Protein AF-A0A8J2BIF3-F1 (afdb_monomer_lite)

pLDDT: mean 79.22, std 24.03, range [26.02, 98.75]

Foldseek 3Di:
DDDPPPPPPVVAAAFEEEAALADLCLQVQVVLLVQLVLQVLVLVCVLCVRHHYDYHYDCQNNADFDDDDDPPPPQPPPCVVVVPADDQPDPDDDPPGDRRHDDLLVSLVCVCCQFVNPDAHPHQAYAYQAHHDCSLSNVVNHPADDPDPVCPVVLVVLVVVPDPGGHAYEEADLCLSVVLSCQVSLHKHKHHRHRNPQSSAAADDSHTDPLQSVQVSCLSVQAKDWQADDQKWALEGDRSSDPVRRRPDGPIDTFDGKDKDKDADPPPPPPPDPDDDDDDDDDDDDDDDDDDDDDPDDDDPPLPQKQKFFEDEGELVSLVVSLVVVDDGDADDLPGAYEYEYAYAPVLDALLSNLVSLVSCLVVVNCLRYQEYEYAQYRADDPRDGHPPHSVVSSVSNVVSVVVSNNCSVHVVCVPPDPPDRCHDNIGMYIYHGADHHIPPHRMAIGSFMKMQRPVVRIIMHRSRDPCVVVVVVVD

Secondary structure (DSSP, 8-state):
---SSSSSSTTSEEEEEEE-SS--GGGG-HHHHHHHHHHHHHHHHHH-TTSEEEEEE-GGGT-EEPPS---TTS----THHHHHSPPP----------EEPPPHHHHHHHHHHHHS-SSS-S-SEEEES---S-GGGGGGGS-PPP--TT-HHHHHHHHHSTTTSSPEEEE-GGGHHHHHHHHHTT--EEE---IIIIIS-SSS-SS--HHHHHHHHHHHTT-EEE----SEEBSS---TT-GGGTTSPP--EEPPPPEEEEEE----------------------------PPP--S----TTTEEEEEEEEEEHHHHHHHHHTT---PPPPTT--EEEEEE--TT---HHHHHHHHHHHHHTTGGGGEEEEEEEPPP-EETTEEPSS-HHHHHHHHHHHHHHHHHHHHHHHHH-TTS------SEEEEEEEES-SSSBS-PPEEETSEEEEETTTTEEEEESS-SSHHHHHHT-

Structure (mmCIF, N/CA/C/O backbone):
data_AF-A0A8J2BIF3-F1
#
_entry.id   AF-A0A8J2BIF3-F1
#
loop_
_atom_site.group_PDB
_atom_site.id
_atom_site.type_symbol
_atom_site.label_atom_id
_atom_site.label_alt_id
_atom_site.label_comp_id
_atom_site.label_asym_id
_atom_site.label_entity_id
_atom_site.label_seq_id
_atom_site.pdbx_PDB_ins_code
_atom_site.Cartn_x
_atom_site.Cartn_y
_atom_site.Cartn_z
_atom_site.occupancy
_atom_site.B_iso_or_equiv
_atom_site.auth_seq_id
_atom_site.auth_comp_id
_atom_site.auth_asym_id
_atom_site.auth_atom_id
_atom_site.pdbx_PDB_model_num
ATOM 1 N N . MET A 1 1 ? -43.345 6.975 23.088 1.00 37.72 1 MET A N 1
ATOM 2 C CA . MET A 1 1 ? -42.583 7.916 22.242 1.00 37.72 1 MET A CA 1
ATOM 3 C C . MET A 1 1 ? -41.238 8.109 22.917 1.00 37.72 1 MET A C 1
ATOM 5 O O . MET A 1 1 ? -41.056 9.075 23.638 1.00 37.72 1 MET A O 1
ATOM 9 N N . GLU A 1 2 ? -40.348 7.129 22.784 1.00 34.84 2 GLU A N 1
ATOM 10 C CA . GLU A 1 2 ? -38.978 7.229 23.290 1.00 34.84 2 GLU A CA 1
ATOM 11 C C . GLU A 1 2 ? -38.044 7.436 22.098 1.00 34.84 2 GLU A C 1
ATOM 13 O O . GLU A 1 2 ? -38.027 6.638 21.166 1.00 34.84 2 GLU A O 1
ATOM 18 N N . ASN A 1 3 ? -37.360 8.581 22.134 1.00 37.62 3 ASN A N 1
ATOM 19 C CA . ASN A 1 3 ? -36.077 8.920 21.523 1.00 37.62 3 ASN A CA 1
ATOM 20 C C . ASN A 1 3 ? -35.707 8.244 20.194 1.00 37.62 3 ASN A C 1
ATOM 22 O O . ASN A 1 3 ? -34.895 7.326 20.145 1.00 37.62 3 ASN A O 1
ATOM 26 N N . HIS A 1 4 ? -36.186 8.839 19.100 1.00 38.31 4 HIS A N 1
ATOM 27 C CA . HIS A 1 4 ? -35.582 8.695 17.771 1.00 38.31 4 HIS A CA 1
ATOM 28 C C . HIS A 1 4 ? -34.456 9.720 17.495 1.00 38.31 4 HIS A C 1
ATOM 30 O O . HIS A 1 4 ? -33.903 9.729 16.398 1.00 38.31 4 HIS A O 1
ATOM 36 N N . ASP A 1 5 ? -34.102 10.573 18.466 1.00 41.41 5 ASP A N 1
ATOM 37 C CA . ASP A 1 5 ? -33.265 11.765 18.234 1.00 41.41 5 ASP A CA 1
ATOM 38 C C . ASP A 1 5 ? -31.757 11.575 18.497 1.00 41.41 5 ASP A C 1
ATOM 40 O O . ASP A 1 5 ? -30.955 12.437 18.159 1.00 41.41 5 ASP A O 1
ATOM 44 N N . THR A 1 6 ? -31.320 10.436 19.045 1.00 39.31 6 THR A N 1
ATOM 45 C CA . THR A 1 6 ? -29.895 10.186 19.361 1.00 39.31 6 THR A CA 1
ATOM 46 C C . THR A 1 6 ? -29.112 9.465 18.256 1.00 39.31 6 THR A C 1
ATOM 48 O O . THR A 1 6 ? -27.897 9.315 18.362 1.00 39.31 6 THR A O 1
ATOM 51 N N . MET A 1 7 ? -29.769 9.044 17.170 1.00 33.97 7 MET A N 1
ATOM 52 C CA . MET A 1 7 ? -29.121 8.348 16.043 1.00 33.97 7 MET A CA 1
ATOM 53 C C . MET A 1 7 ? -28.601 9.292 14.943 1.00 33.97 7 MET A C 1
ATOM 55 O O . MET A 1 7 ? -27.828 8.858 14.094 1.00 33.97 7 MET A O 1
ATOM 59 N N . LYS A 1 8 ? -28.985 10.578 14.942 1.00 37.97 8 LYS A N 1
ATOM 60 C CA . LYS A 1 8 ? -28.558 11.551 13.914 1.00 37.97 8 LYS A CA 1
ATOM 61 C C . LYS A 1 8 ? -27.180 12.179 14.151 1.00 37.97 8 LYS A C 1
ATOM 63 O O . LYS A 1 8 ? -26.645 12.798 13.241 1.00 37.97 8 LYS A O 1
ATOM 68 N N . ASP A 1 9 ? -26.601 12.019 15.339 1.00 48.75 9 ASP A N 1
ATOM 69 C CA . ASP A 1 9 ? -25.412 12.785 15.742 1.00 48.75 9 ASP A CA 1
ATOM 70 C C . ASP A 1 9 ? -24.082 12.088 15.373 1.00 48.75 9 ASP A C 1
ATOM 72 O O . ASP A 1 9 ? -23.064 12.727 15.117 1.00 48.75 9 ASP A O 1
ATOM 76 N N . LYS A 1 10 ? -24.075 10.750 15.245 1.00 47.69 10 LYS A N 1
ATOM 77 C CA . LYS A 1 10 ? -22.845 9.986 14.940 1.00 47.69 10 LYS A CA 1
ATOM 78 C C . LYS A 1 10 ? -22.390 10.082 13.480 1.00 47.69 10 LYS A C 1
ATOM 80 O O . LYS A 1 10 ? -21.208 9.890 13.215 1.00 47.69 10 LYS A O 1
ATOM 85 N N . SER A 1 11 ? -23.274 10.425 12.538 1.00 60.19 11 SER A N 1
ATOM 86 C CA . SER A 1 11 ? -22.886 10.649 11.135 1.00 60.19 11 SER A CA 1
ATOM 87 C C . SER A 1 11 ? -22.178 11.993 10.913 1.00 60.19 11 SER A C 1
ATOM 89 O O . SER A 1 11 ? -21.531 12.171 9.883 1.00 60.19 11 SER A O 1
ATOM 91 N N . ALA A 1 12 ? -22.261 12.930 11.866 1.00 83.75 12 ALA A N 1
ATOM 92 C CA . ALA A 1 12 ? -21.764 14.294 11.699 1.00 83.75 12 ALA A CA 1
ATOM 93 C C . ALA A 1 12 ? -20.242 14.437 11.864 1.00 83.75 12 ALA A C 1
ATOM 95 O O . ALA A 1 12 ? -19.674 15.390 11.340 1.00 83.75 12 ALA A O 1
ATOM 96 N N . ILE A 1 13 ? -19.564 13.518 12.563 1.00 93.31 13 ILE A N 1
ATOM 97 C CA . ILE A 1 13 ? -18.116 13.603 12.823 1.00 93.31 13 ILE A CA 1
ATOM 98 C C . ILE A 1 13 ? -17.400 12.453 12.126 1.00 93.31 13 ILE A C 1
ATOM 100 O O . ILE A 1 13 ? -17.722 11.298 12.387 1.00 93.31 13 ILE A O 1
ATOM 104 N N . CYS A 1 14 ? -16.416 12.762 11.282 1.00 95.19 14 CYS A N 1
ATOM 105 C CA . CYS A 1 14 ? -15.467 11.808 10.716 1.00 95.19 14 CYS A CA 1
ATOM 106 C C . CYS A 1 14 ? -14.257 11.664 11.640 1.00 95.19 14 CYS A C 1
ATOM 108 O O . CYS A 1 14 ? -13.430 12.575 11.725 1.00 95.19 14 CYS A O 1
ATOM 110 N N . ARG A 1 15 ? -14.145 10.524 12.329 1.00 96.31 15 ARG A N 1
ATOM 111 C CA . ARG A 1 15 ? -13.061 10.267 13.292 1.00 96.31 15 ARG A CA 1
ATOM 112 C C . ARG A 1 15 ? -11.912 9.520 12.638 1.00 96.31 15 ARG A C 1
ATOM 114 O O . ARG A 1 15 ? -12.111 8.455 12.062 1.00 96.31 15 ARG A O 1
ATOM 121 N N . VAL A 1 16 ? -10.701 10.030 12.788 1.00 98.12 16 VAL A N 1
ATOM 122 C CA . VAL A 1 16 ? -9.494 9.468 12.179 1.00 98.12 16 VAL A CA 1
ATOM 123 C C . VAL A 1 16 ? -8.434 9.275 13.248 1.00 98.12 16 VAL A C 1
ATOM 125 O O . VAL A 1 16 ? -8.180 10.194 14.017 1.00 98.12 16 VAL A O 1
ATOM 128 N N . ALA A 1 17 ? -7.797 8.108 13.282 1.00 98.19 17 ALA A N 1
ATOM 129 C CA . ALA A 1 17 ? -6.606 7.881 14.096 1.00 98.19 17 ALA A CA 1
ATOM 130 C C . ALA A 1 17 ? -5.346 7.887 13.226 1.00 98.19 17 ALA A C 1
ATOM 132 O O . ALA A 1 17 ? -5.319 7.290 12.148 1.00 98.19 17 ALA A O 1
ATOM 133 N N . VAL A 1 18 ? -4.287 8.519 13.724 1.00 98.50 18 VAL A N 1
ATOM 134 C CA . VAL A 1 18 ? -2.934 8.451 13.166 1.00 98.50 18 VAL A CA 1
ATOM 135 C C . VAL A 1 18 ? -2.032 7.752 14.177 1.00 98.50 18 VAL A C 1
ATOM 137 O O . VAL A 1 18 ? -1.993 8.156 15.338 1.00 98.50 18 VAL A O 1
ATOM 140 N N . MET A 1 19 ? -1.323 6.699 13.759 1.00 96.88 19 MET A N 1
ATOM 141 C CA . MET A 1 19 ? -0.508 5.876 14.666 1.00 96.88 19 MET A CA 1
ATOM 142 C C . MET A 1 19 ? 0.772 5.330 14.023 1.00 96.88 19 MET A C 1
ATOM 144 O O . MET A 1 19 ? 0.860 5.185 12.807 1.00 96.88 19 MET A O 1
ATOM 148 N N . ALA A 1 20 ? 1.764 4.985 14.840 1.00 96.38 20 ALA A N 1
ATOM 149 C CA . ALA A 1 20 ? 3.069 4.470 14.428 1.00 96.38 20 ALA A CA 1
ATOM 150 C C . ALA A 1 20 ? 3.299 3.038 14.958 1.00 96.38 20 ALA A C 1
ATOM 152 O O . ALA A 1 20 ? 4.000 2.840 15.953 1.00 96.38 20 ALA A O 1
ATOM 153 N N . PRO A 1 21 ? 2.719 2.007 14.315 1.00 95.81 21 PRO A N 1
ATOM 154 C CA . PRO A 1 21 ? 2.898 0.622 14.749 1.00 95.81 21 PRO A CA 1
ATOM 155 C C . PRO A 1 21 ? 4.281 0.055 14.384 1.00 95.81 21 PRO A C 1
ATOM 157 O O . PRO A 1 21 ? 4.679 -0.968 14.935 1.00 95.81 21 PRO A O 1
ATOM 160 N N . ALA A 1 22 ? 5.015 0.710 13.480 1.00 95.12 22 ALA A N 1
ATOM 161 C CA . ALA A 1 22 ? 6.359 0.343 13.042 1.00 95.12 22 ALA A CA 1
ATOM 162 C C . ALA A 1 22 ? 7.396 1.358 13.569 1.00 95.12 22 ALA A C 1
ATOM 164 O O . ALA A 1 22 ? 7.621 1.430 14.775 1.00 95.12 22 ALA A O 1
ATOM 165 N N . SER A 1 23 ? 8.019 2.161 12.696 1.00 92.31 23 SER A N 1
ATOM 166 C CA . SER A 1 23 ? 9.020 3.156 13.098 1.00 92.31 23 SER A CA 1
ATOM 167 C C . SER A 1 23 ? 8.411 4.384 13.783 1.00 92.31 23 SER A C 1
ATOM 169 O O . SER A 1 23 ? 7.390 4.922 13.358 1.00 92.31 23 SER A O 1
ATOM 171 N N . HIS A 1 24 ? 9.119 4.905 14.787 1.00 88.44 24 HIS A N 1
ATOM 172 C CA . HIS A 1 24 ? 8.780 6.139 15.506 1.00 88.44 24 HIS A CA 1
ATOM 173 C C . HIS A 1 24 ? 9.429 7.403 14.917 1.00 88.44 24 HIS A C 1
ATOM 175 O O . HIS A 1 24 ? 9.441 8.451 15.561 1.00 88.44 24 HIS A O 1
ATOM 181 N N . ILE A 1 25 ? 9.991 7.335 13.704 1.00 89.69 25 ILE A N 1
ATOM 182 C CA . ILE A 1 25 ? 10.729 8.457 13.096 1.00 89.69 25 ILE A CA 1
ATOM 183 C C . ILE A 1 25 ? 9.889 9.741 12.965 1.00 89.69 25 ILE A C 1
ATOM 185 O O . ILE A 1 25 ? 10.466 10.822 12.974 1.00 89.69 25 ILE A O 1
ATOM 189 N N . ALA A 1 26 ? 8.551 9.655 12.948 1.00 90.88 26 ALA A N 1
ATOM 190 C CA . ALA A 1 26 ? 7.658 10.821 12.978 1.00 90.88 26 ALA A CA 1
ATOM 191 C C . ALA A 1 26 ? 7.984 11.796 14.126 1.00 90.88 26 ALA A C 1
ATOM 193 O O . ALA A 1 26 ? 7.998 13.008 13.918 1.00 90.88 26 ALA A O 1
ATOM 194 N N . ALA A 1 27 ? 8.355 11.273 15.300 1.00 88.88 27 ALA A N 1
ATOM 195 C CA . ALA A 1 27 ? 8.740 12.073 16.460 1.00 88.88 27 ALA A CA 1
ATOM 196 C C . ALA A 1 27 ? 10.052 12.857 16.252 1.00 88.88 27 ALA A C 1
ATOM 198 O O . ALA A 1 27 ? 10.293 13.862 16.920 1.00 88.88 27 ALA A O 1
ATOM 199 N N . LEU A 1 28 ? 10.906 12.401 15.328 1.00 88.62 28 LEU A N 1
ATOM 200 C CA . LEU A 1 28 ? 12.186 13.029 14.990 1.00 88.62 28 LEU A CA 1
ATOM 201 C C . LEU A 1 28 ? 12.065 14.047 13.848 1.00 88.62 28 LEU A C 1
ATOM 203 O O . LEU A 1 28 ? 12.951 14.884 13.684 1.00 88.62 28 LEU A O 1
ATOM 207 N N . VAL A 1 29 ? 10.977 14.000 13.072 1.00 92.00 29 VAL A N 1
ATOM 208 C CA . VAL A 1 29 ? 10.705 14.917 11.953 1.00 92.00 29 VAL A CA 1
ATOM 209 C C . VAL A 1 29 ? 9.323 15.577 12.093 1.00 92.00 29 VAL A C 1
ATOM 211 O O . VAL A 1 29 ? 8.495 15.480 11.184 1.00 92.00 29 VAL A O 1
ATOM 214 N N . PRO A 1 30 ? 9.051 16.293 13.207 1.00 93.06 30 PRO A N 1
ATOM 215 C CA . PRO A 1 30 ? 7.720 16.832 13.504 1.00 93.06 30 PRO A CA 1
ATOM 216 C C . PRO A 1 30 ? 7.190 17.751 12.399 1.00 93.06 30 PRO A C 1
ATOM 218 O O . PRO A 1 30 ? 6.018 17.689 12.066 1.00 93.06 30 PRO A O 1
ATOM 221 N N . HIS A 1 31 ? 8.059 18.518 11.739 1.00 94.06 31 HIS A N 1
ATOM 222 C CA . HIS A 1 31 ? 7.670 19.394 10.632 1.00 94.06 31 HIS A CA 1
ATOM 223 C C . HIS A 1 31 ? 7.156 18.636 9.388 1.00 94.06 31 HIS A C 1
ATOM 225 O O . HIS A 1 31 ? 6.285 19.145 8.687 1.00 94.06 31 HIS A O 1
ATOM 231 N N . VAL A 1 32 ? 7.656 17.424 9.107 1.00 96.25 32 VAL A N 1
ATOM 232 C CA . VAL A 1 32 ? 7.132 16.559 8.028 1.00 96.25 32 VAL A CA 1
ATOM 233 C C . VAL A 1 32 ? 5.819 15.915 8.464 1.00 96.25 32 VAL A C 1
ATOM 235 O O . VAL A 1 32 ? 4.863 15.863 7.691 1.00 96.25 32 VAL A O 1
ATOM 238 N N . PHE A 1 33 ? 5.754 15.464 9.718 1.00 96.75 33 PHE A N 1
ATOM 239 C CA . PHE A 1 33 ? 4.553 14.873 10.303 1.00 96.75 33 PHE A CA 1
ATOM 240 C C . PHE A 1 33 ? 3.375 15.859 10.335 1.00 96.75 33 PHE A C 1
ATOM 242 O O . PHE A 1 33 ? 2.314 15.552 9.797 1.00 96.75 33 PHE A O 1
ATOM 249 N N . GLU A 1 34 ? 3.573 17.060 10.882 1.00 96.56 34 GLU A N 1
ATOM 250 C CA . GLU A 1 34 ? 2.566 18.127 10.968 1.00 96.56 34 GLU A CA 1
ATOM 251 C C . GLU A 1 34 ? 2.060 18.529 9.579 1.00 96.56 34 GLU A C 1
ATOM 253 O O . GLU A 1 34 ? 0.852 18.654 9.364 1.00 96.56 34 GLU A O 1
ATOM 258 N N . LYS A 1 35 ? 2.974 18.657 8.608 1.00 96.75 35 LYS A N 1
ATOM 259 C CA . LYS A 1 35 ? 2.630 18.901 7.203 1.00 96.75 35 LYS A CA 1
ATOM 260 C C . LYS A 1 35 ? 1.748 17.787 6.637 1.00 96.75 35 LYS A C 1
ATOM 262 O O . LYS A 1 35 ? 0.742 18.073 5.986 1.00 96.75 35 LYS A O 1
ATOM 267 N N . GLY A 1 36 ? 2.100 16.528 6.899 1.00 97.94 36 GLY A N 1
ATOM 268 C CA . GLY A 1 36 ? 1.320 15.374 6.464 1.00 97.94 36 GLY A CA 1
ATOM 269 C C . GLY A 1 36 ? -0.076 15.333 7.087 1.00 97.94 36 GLY A C 1
ATOM 270 O O . GLY A 1 36 ? -1.066 15.169 6.376 1.00 97.94 36 GLY A O 1
ATOM 271 N N . VAL A 1 37 ? -0.192 15.561 8.396 1.00 98.50 37 VAL A N 1
ATOM 272 C CA . VAL A 1 37 ? -1.495 15.609 9.076 1.00 98.50 37 VAL A CA 1
ATOM 273 C C . VAL A 1 37 ? -2.358 16.764 8.555 1.00 98.50 37 VAL A C 1
ATOM 275 O O . VAL A 1 37 ? -3.557 16.577 8.350 1.00 98.50 37 VAL A O 1
ATOM 278 N N . ALA A 1 38 ? -1.776 17.938 8.288 1.00 98.19 38 ALA A N 1
ATOM 279 C CA . ALA A 1 38 ? -2.504 19.072 7.714 1.00 98.19 38 ALA A CA 1
ATOM 280 C C . ALA A 1 38 ? -3.078 18.746 6.323 1.00 98.19 38 ALA A C 1
ATOM 282 O O . ALA A 1 38 ? -4.253 18.999 6.062 1.00 98.19 38 ALA A O 1
ATOM 283 N N . ARG A 1 39 ? -2.280 18.111 5.458 1.00 98.38 39 ARG A N 1
ATOM 284 C CA . ARG A 1 39 ? -2.720 17.639 4.133 1.00 98.38 39 ARG A CA 1
ATOM 285 C C . ARG A 1 39 ? -3.786 16.548 4.208 1.00 98.38 39 ARG A C 1
ATOM 287 O O . ARG A 1 39 ? -4.716 16.560 3.406 1.00 98.38 39 ARG A O 1
ATOM 294 N N . LEU A 1 40 ? -3.680 15.628 5.169 1.00 98.62 40 LEU A N 1
ATOM 295 C CA . LEU A 1 40 ? -4.714 14.622 5.424 1.00 98.62 40 LEU A CA 1
ATOM 296 C C . LEU A 1 40 ? -6.036 15.279 5.843 1.00 98.62 40 LEU A C 1
ATOM 298 O O . LEU A 1 40 ? -7.081 14.924 5.305 1.00 98.62 40 LEU A O 1
ATOM 302 N N . LYS A 1 41 ? -5.997 16.248 6.768 1.00 98.38 41 LYS A N 1
ATOM 303 C CA . LYS A 1 41 ? -7.189 17.000 7.196 1.00 98.38 41 LYS A CA 1
ATOM 304 C C . LYS A 1 41 ? -7.859 17.689 6.011 1.00 98.38 41 LYS A C 1
ATOM 306 O O . LYS A 1 41 ? -9.043 17.463 5.790 1.00 98.38 41 LYS A O 1
ATOM 311 N N . LEU A 1 42 ? -7.084 18.413 5.203 1.00 98.31 42 LEU A N 1
ATOM 312 C CA . LEU A 1 42 ? -7.593 19.097 4.013 1.00 98.31 42 LEU A CA 1
ATOM 313 C C . LEU A 1 42 ? -8.250 18.124 3.022 1.00 98.31 42 LEU A C 1
ATOM 315 O O . LEU A 1 42 ? -9.353 18.372 2.546 1.00 98.31 42 LEU A O 1
ATOM 319 N N . LEU A 1 43 ? -7.610 16.982 2.746 1.00 98.44 43 LEU A N 1
ATOM 320 C CA . LEU A 1 43 ? -8.181 15.940 1.889 1.00 98.44 43 LEU A CA 1
ATOM 321 C C . LEU A 1 43 ? -9.525 15.421 2.425 1.00 98.44 43 LEU A C 1
ATOM 323 O O . LEU A 1 43 ? -10.455 15.196 1.649 1.00 98.44 43 LEU A O 1
ATOM 327 N N . LEU A 1 44 ? -9.621 15.184 3.734 1.00 98.38 44 LEU A N 1
ATOM 328 C CA . LEU A 1 44 ? -10.835 14.673 4.371 1.00 98.38 44 LEU A CA 1
ATOM 329 C C . LEU A 1 44 ? -11.966 15.703 4.338 1.00 98.38 44 LEU A C 1
ATOM 331 O O . LEU A 1 44 ? -13.094 15.327 4.034 1.00 98.38 44 LEU A O 1
ATOM 335 N N . GLU A 1 45 ? -11.664 16.978 4.589 1.00 97.75 45 GLU A N 1
ATOM 336 C CA . GLU A 1 45 ? -12.621 18.092 4.504 1.00 97.75 45 GLU A CA 1
ATOM 337 C C . GLU A 1 45 ? -13.173 18.253 3.080 1.00 97.75 45 GLU A C 1
ATOM 339 O O . GLU A 1 45 ? -14.372 18.438 2.893 1.00 97.75 45 GLU A O 1
ATOM 344 N N . GLU A 1 46 ? -12.325 18.111 2.059 1.00 97.75 46 GLU A N 1
ATOM 345 C CA . GLU A 1 46 ? -12.760 18.113 0.657 1.00 97.75 46 GLU A CA 1
ATOM 346 C C . GLU A 1 46 ? -13.584 16.871 0.287 1.00 97.75 46 GLU A C 1
ATOM 348 O O . GLU A 1 46 ? -14.472 16.930 -0.567 1.00 97.75 46 GLU A O 1
ATOM 353 N N . THR A 1 47 ? -13.264 15.724 0.889 1.00 97.50 47 THR A N 1
ATOM 354 C CA . THR A 1 47 ? -13.919 14.445 0.587 1.00 97.50 47 THR A CA 1
ATOM 355 C C . THR A 1 47 ? -15.295 14.344 1.246 1.00 97.50 47 THR A C 1
ATOM 357 O O . THR A 1 47 ? -16.205 13.788 0.627 1.00 97.50 47 THR A O 1
ATOM 360 N N . PHE A 1 48 ? -15.437 14.889 2.459 1.00 96.88 48 PHE A N 1
ATOM 361 C CA . PHE A 1 48 ? -16.633 14.838 3.306 1.00 96.88 48 PHE A CA 1
ATOM 362 C C . PHE A 1 48 ? -17.004 16.241 3.828 1.00 96.88 48 PHE A C 1
ATOM 364 O O . PHE A 1 48 ? -16.943 16.480 5.038 1.00 96.88 48 PHE A O 1
ATOM 371 N N . PRO A 1 49 ? -17.378 17.189 2.949 1.00 95.81 49 PRO A N 1
ATOM 372 C CA . PRO A 1 49 ? -17.655 18.579 3.335 1.00 95.81 49 PRO A CA 1
ATOM 373 C C . PRO A 1 49 ? -18.820 18.726 4.326 1.00 95.81 49 PRO A C 1
ATOM 375 O O . PRO A 1 49 ? -18.947 19.744 5.003 1.00 95.81 49 PRO A O 1
ATOM 378 N N . GLU A 1 50 ? -19.686 17.719 4.414 1.00 95.12 50 GLU A N 1
ATOM 379 C CA . GLU A 1 50 ? -20.815 17.646 5.337 1.00 95.12 50 GLU A CA 1
ATOM 380 C C . GLU A 1 50 ? -20.455 17.118 6.735 1.00 95.12 50 GLU A C 1
ATOM 382 O O . GLU A 1 50 ? -21.309 17.134 7.626 1.00 95.12 50 GLU A O 1
ATOM 387 N N . ARG A 1 51 ? -19.219 16.644 6.948 1.00 94.94 51 ARG A N 1
ATOM 388 C CA . ARG A 1 51 ? -18.764 16.065 8.220 1.00 94.94 51 ARG A CA 1
ATOM 389 C C . ARG A 1 51 ? -17.701 16.939 8.877 1.00 94.94 51 ARG A C 1
ATOM 391 O O . ARG A 1 51 ? -16.796 17.460 8.240 1.00 94.94 51 ARG A O 1
ATOM 398 N N . THR A 1 52 ? -17.759 17.030 10.199 1.00 96.50 52 THR A N 1
ATOM 399 C CA . THR A 1 52 ? -16.681 17.594 11.015 1.00 96.50 52 THR A CA 1
ATOM 400 C C . THR A 1 52 ? -15.528 16.597 11.082 1.00 96.50 52 THR A C 1
ATOM 402 O O . THR A 1 52 ? -15.725 15.458 11.503 1.00 96.50 52 THR A O 1
ATOM 405 N N . ILE A 1 53 ? -14.321 17.005 10.694 1.00 97.75 53 ILE A N 1
ATOM 406 C CA . ILE A 1 53 ? -13.147 16.127 10.719 1.00 97.75 53 ILE A CA 1
ATOM 407 C C . ILE A 1 53 ? -12.457 16.201 12.085 1.00 97.75 53 ILE A C 1
ATOM 409 O O . ILE A 1 53 ? -12.044 17.270 12.530 1.00 97.75 53 ILE A O 1
ATOM 413 N N . GLN A 1 54 ? -12.289 15.050 12.739 1.00 97.56 54 GLN A N 1
ATOM 414 C CA . GLN A 1 54 ? -11.499 14.905 13.961 1.00 97.56 54 GLN A CA 1
ATOM 415 C C . GLN A 1 54 ? -10.346 13.932 13.708 1.00 97.56 54 GLN A C 1
ATOM 417 O O . GLN A 1 54 ? -10.579 12.762 13.410 1.00 97.56 54 GLN A O 1
ATOM 422 N N . VAL A 1 55 ? -9.109 14.409 13.859 1.00 98.00 55 VAL A N 1
ATOM 423 C CA . VAL A 1 55 ? -7.899 13.585 13.736 1.00 98.00 55 VAL A CA 1
ATOM 424 C C . VAL A 1 55 ? -7.224 13.471 15.096 1.00 98.00 55 VAL A C 1
ATOM 426 O O . VAL A 1 55 ? -6.766 14.475 15.641 1.00 98.00 55 VAL A O 1
ATOM 429 N N . ASP A 1 56 ? -7.147 12.247 15.603 1.00 97.50 56 ASP A N 1
ATOM 430 C CA . ASP A 1 56 ? -6.451 11.885 16.830 1.00 97.50 56 ASP A CA 1
ATOM 431 C C . ASP A 1 56 ? -5.042 11.374 16.483 1.00 97.50 56 ASP A C 1
ATOM 433 O O . ASP A 1 56 ? -4.875 10.328 15.851 1.00 97.50 56 ASP A O 1
ATOM 437 N N . GLU A 1 57 ? -4.015 12.104 16.911 1.00 96.56 57 GLU A N 1
ATOM 438 C CA . GLU A 1 57 ? -2.607 11.712 16.783 1.00 96.56 57 GLU A CA 1
ATOM 439 C C . GLU A 1 57 ? -2.214 10.879 18.017 1.00 96.56 57 GLU A C 1
ATOM 441 O O . GLU A 1 57 ? -2.082 11.415 19.120 1.00 96.56 57 GLU A O 1
ATOM 446 N N . LEU A 1 58 ? -2.089 9.554 17.862 1.00 94.31 58 LEU A N 1
ATOM 447 C CA . LEU A 1 58 ? -1.876 8.638 18.989 1.00 94.31 58 LEU A CA 1
ATOM 448 C C . LEU A 1 58 ? -0.450 8.734 19.560 1.00 94.31 58 LEU A C 1
ATOM 450 O O . LEU A 1 58 ? 0.472 9.228 18.906 1.00 94.31 58 LEU A O 1
ATOM 454 N N . ALA A 1 59 ? -0.247 8.242 20.787 1.00 88.19 59 ALA A N 1
ATOM 455 C CA . ALA A 1 59 ? 1.008 8.405 21.523 1.00 88.19 59 ALA A CA 1
ATOM 456 C C . ALA A 1 59 ? 2.199 7.736 20.820 1.00 88.19 59 ALA A C 1
ATOM 458 O O . ALA A 1 59 ? 3.323 8.244 20.903 1.00 88.19 59 ALA A O 1
ATOM 459 N N . SER A 1 60 ? 1.975 6.656 20.065 1.00 88.12 60 SER A N 1
ATOM 460 C CA . SER A 1 60 ? 3.022 6.044 19.235 1.00 88.12 60 SER A CA 1
ATOM 461 C C . SER A 1 60 ? 3.664 7.009 18.237 1.00 88.12 60 SER A C 1
ATOM 463 O O . SER A 1 60 ? 4.840 6.827 17.916 1.00 88.12 60 SER A O 1
ATOM 465 N N . CYS A 1 61 ? 2.963 8.058 17.794 1.00 88.06 61 CYS A N 1
ATOM 466 C CA . CYS A 1 61 ? 3.512 9.063 16.879 1.00 88.06 61 CYS A CA 1
ATOM 467 C C . CYS A 1 61 ? 4.671 9.859 17.495 1.00 88.06 61 CYS A C 1
ATOM 469 O O . CYS A 1 61 ? 5.541 10.328 16.764 1.00 88.06 61 CYS A O 1
ATOM 471 N N . PHE A 1 62 ? 4.697 9.992 18.825 1.00 82.94 62 PHE A N 1
ATOM 472 C CA . PHE A 1 62 ? 5.616 10.881 19.544 1.00 82.94 62 PHE A CA 1
ATOM 473 C C . PHE A 1 62 ? 6.558 10.154 20.509 1.00 82.94 62 PHE A C 1
ATOM 475 O O . PHE A 1 62 ? 7.546 10.742 20.949 1.00 82.94 62 PHE A O 1
ATOM 482 N N . GLY A 1 63 ? 6.260 8.897 20.851 1.00 71.75 63 GLY A N 1
ATOM 483 C CA . GLY A 1 63 ? 6.957 8.164 21.907 1.00 71.75 63 GLY A CA 1
ATOM 484 C C . GLY A 1 63 ? 6.666 8.721 23.307 1.00 71.75 63 GLY A C 1
ATOM 485 O O . GLY A 1 63 ? 5.796 9.573 23.505 1.00 71.75 63 GLY A O 1
ATOM 486 N N . LYS A 1 64 ? 7.398 8.236 24.312 1.00 66.50 64 LYS A N 1
ATOM 487 C CA . LYS A 1 64 ? 7.310 8.726 25.694 1.00 66.50 64 LYS A CA 1
ATOM 488 C C . LYS A 1 64 ? 8.359 9.799 25.960 1.00 66.50 64 LYS A C 1
ATOM 490 O O . LYS A 1 64 ? 9.515 9.682 25.552 1.00 66.50 64 LYS A O 1
ATOM 495 N N . LYS A 1 65 ? 7.955 10.825 26.713 1.00 56.62 65 LYS A N 1
ATOM 496 C CA . LYS A 1 65 ? 8.879 11.776 27.340 1.00 56.62 65 LYS A CA 1
ATOM 497 C C . LYS A 1 65 ? 9.438 11.127 28.607 1.00 56.62 65 LYS A C 1
ATOM 499 O O . LYS A 1 65 ? 8.651 10.764 29.478 1.00 56.62 65 LYS A O 1
ATOM 504 N N . GLU A 1 66 ? 10.757 11.007 28.736 1.00 51.41 66 GLU A N 1
ATOM 505 C CA . GLU A 1 66 ? 11.360 10.666 30.031 1.00 51.41 66 GLU A CA 1
ATOM 506 C C . GLU A 1 66 ? 11.086 11.786 31.048 1.00 51.41 66 GLU A C 1
ATOM 508 O O . GLU A 1 66 ? 11.423 12.952 30.822 1.00 51.41 66 GLU A O 1
ATOM 513 N N . GLN A 1 67 ? 10.487 11.424 32.183 1.00 40.50 67 GLN A N 1
ATOM 514 C CA . GLN A 1 67 ? 10.811 12.044 33.465 1.00 40.50 67 GLN A CA 1
ATOM 515 C C . GLN A 1 67 ? 11.957 11.214 34.063 1.00 40.50 67 GLN A C 1
ATOM 517 O O . GLN A 1 67 ? 11.943 9.995 33.951 1.00 40.50 67 GLN A O 1
ATOM 522 N N . HIS A 1 68 ? 12.973 11.892 34.594 1.00 37.81 68 HIS A N 1
ATOM 523 C CA . HIS A 1 68 ? 14.268 11.347 35.019 1.00 37.81 68 HIS A CA 1
ATOM 524 C C . HIS A 1 68 ? 14.252 10.017 35.813 1.00 37.81 68 HIS A C 1
ATOM 526 O O . HIS A 1 68 ? 13.340 9.759 36.592 1.00 37.81 68 HIS A O 1
ATOM 532 N N . ASP A 1 69 ? 15.377 9.298 35.666 1.00 35.56 69 ASP A N 1
ATOM 533 C CA . ASP A 1 69 ? 15.891 8.116 36.387 1.00 35.56 69 ASP A CA 1
ATOM 534 C C . ASP A 1 69 ? 15.272 6.742 36.074 1.00 35.56 69 ASP A C 1
ATOM 536 O O . ASP A 1 69 ? 14.505 6.175 36.849 1.00 35.56 69 ASP A O 1
ATOM 540 N N . LEU A 1 70 ? 15.752 6.131 34.983 1.00 37.78 70 LEU A N 1
ATOM 541 C CA . LEU A 1 70 ? 15.847 4.673 34.865 1.00 37.78 70 LEU A CA 1
ATOM 542 C C . LEU A 1 70 ? 17.318 4.271 34.695 1.00 37.78 70 LEU A C 1
ATOM 544 O O . LEU A 1 70 ? 18.053 4.842 33.886 1.00 37.78 70 LEU A O 1
ATOM 548 N N . GLY A 1 71 ? 17.751 3.302 35.507 1.00 31.84 71 GLY A N 1
ATOM 549 C CA . GLY A 1 71 ? 19.081 2.704 35.443 1.00 31.84 71 GLY A CA 1
ATOM 550 C C . GLY A 1 71 ? 19.342 2.066 34.078 1.00 31.84 71 GLY A C 1
ATOM 551 O O . GLY A 1 71 ? 18.431 1.569 33.421 1.00 31.84 71 GLY A O 1
ATOM 552 N N . ALA A 1 72 ? 20.604 2.094 33.658 1.00 33.91 72 ALA A N 1
ATOM 553 C CA . ALA A 1 72 ? 21.084 1.815 32.305 1.00 33.91 72 ALA A CA 1
ATOM 554 C C . ALA A 1 72 ? 20.822 0.396 31.737 1.00 33.91 72 ALA A C 1
ATOM 556 O O . ALA A 1 72 ? 21.370 0.071 30.688 1.00 33.91 72 ALA A O 1
ATOM 557 N N . GLU A 1 73 ? 20.005 -0.443 32.378 1.00 34.53 73 GLU A N 1
ATOM 558 C CA . GLU A 1 73 ? 19.785 -1.841 31.977 1.00 34.53 73 GLU A CA 1
ATOM 559 C C . GLU A 1 73 ? 18.465 -2.103 31.223 1.00 34.53 73 GLU A C 1
ATOM 561 O O . GLU A 1 73 ? 18.354 -3.136 30.571 1.00 34.53 73 GLU A O 1
ATOM 566 N N . GLU A 1 74 ? 17.500 -1.172 31.200 1.00 34.72 74 GLU A N 1
ATOM 567 C CA . GLU A 1 74 ? 16.210 -1.377 30.495 1.00 34.72 74 GLU A CA 1
ATOM 568 C C . GLU A 1 74 ? 16.039 -0.566 29.198 1.00 34.72 74 GLU A C 1
ATOM 570 O O . GLU A 1 74 ? 15.055 -0.730 28.472 1.00 34.72 74 GLU A O 1
ATOM 575 N N . ALA A 1 75 ? 17.016 0.269 28.836 1.00 36.91 75 ALA A N 1
ATOM 576 C CA . ALA A 1 75 ? 17.016 0.995 27.568 1.00 36.91 75 ALA A CA 1
ATOM 577 C C . ALA A 1 75 ? 17.455 0.075 26.415 1.00 36.91 75 ALA A C 1
ATOM 579 O O . ALA A 1 75 ? 18.527 0.241 25.834 1.00 36.91 75 ALA A O 1
ATOM 580 N N . GLY A 1 76 ? 16.614 -0.903 26.074 1.00 31.36 76 GLY A N 1
ATOM 581 C CA . GLY A 1 76 ? 16.711 -1.692 24.847 1.00 31.36 76 GLY A CA 1
ATOM 582 C C . GLY A 1 76 ? 16.451 -0.823 23.613 1.00 31.36 76 GLY A C 1
ATOM 583 O O . GLY A 1 76 ? 15.449 -0.997 22.923 1.00 31.36 76 GLY A O 1
ATOM 584 N N . LEU A 1 77 ? 17.337 0.140 23.352 1.00 34.12 77 LEU A N 1
ATOM 585 C CA . LEU A 1 77 ? 17.408 0.879 22.100 1.00 34.12 77 LEU A CA 1
ATOM 586 C C . LEU A 1 77 ? 17.669 -0.131 20.986 1.00 34.12 77 LEU A C 1
ATOM 588 O O . LEU A 1 77 ? 18.739 -0.733 20.908 1.00 34.12 77 LEU A O 1
ATOM 592 N N . CYS A 1 78 ? 16.701 -0.297 20.090 1.00 30.58 78 CYS A N 1
ATOM 593 C CA . CYS A 1 78 ? 16.992 -0.853 18.781 1.00 30.58 78 CYS A CA 1
ATOM 594 C C . CYS A 1 78 ? 17.831 0.204 18.041 1.00 30.58 78 CYS A C 1
ATOM 596 O O . CYS A 1 78 ? 17.298 1.123 17.427 1.00 3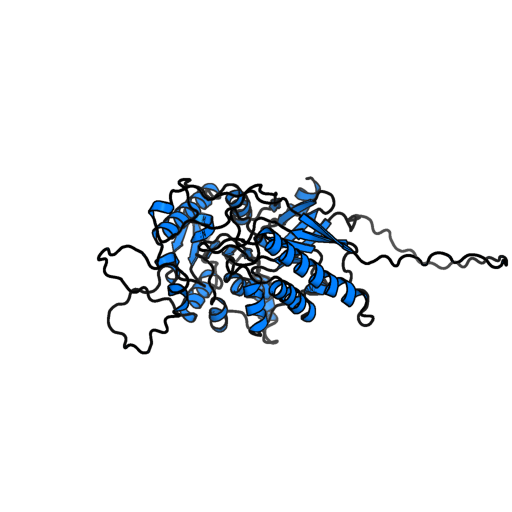0.58 78 CYS A O 1
ATOM 598 N N . SER A 1 79 ? 19.157 0.112 18.161 1.00 31.11 79 SER A N 1
ATOM 599 C CA . SER A 1 79 ? 20.152 1.056 17.625 1.00 31.11 79 SER A CA 1
ATOM 600 C C . SER A 1 79 ? 20.178 1.152 16.091 1.00 31.11 79 SER A C 1
ATOM 602 O O . SER A 1 79 ? 20.958 1.913 15.525 1.00 31.11 79 SER A O 1
ATOM 604 N N . PHE A 1 80 ? 19.311 0.418 15.392 1.00 33.00 80 PHE A N 1
ATOM 605 C CA . PHE A 1 80 ? 19.312 0.321 13.935 1.00 33.00 80 PHE A CA 1
ATOM 606 C C . PHE A 1 80 ? 18.828 1.584 13.209 1.00 33.00 80 PHE A C 1
ATOM 608 O O . PHE A 1 80 ? 19.199 1.792 12.054 1.00 33.00 80 PHE A O 1
ATOM 615 N N . THR A 1 81 ? 18.038 2.456 13.847 1.00 38.84 81 THR A N 1
ATOM 616 C CA . THR A 1 81 ? 17.606 3.710 13.203 1.00 38.84 81 THR A CA 1
ATOM 617 C C . THR A 1 81 ? 18.702 4.776 13.186 1.00 38.84 81 THR A C 1
ATOM 619 O O . THR A 1 81 ? 18.689 5.625 12.304 1.00 38.84 81 THR A O 1
ATOM 622 N N . GLU A 1 82 ? 19.665 4.748 14.113 1.00 36.06 82 GLU A N 1
ATOM 623 C CA . GLU A 1 82 ? 20.720 5.774 14.162 1.00 36.06 82 GLU A CA 1
ATOM 624 C C . GLU A 1 82 ? 21.861 5.536 13.162 1.00 36.06 82 GLU A C 1
ATOM 626 O O . GLU A 1 82 ? 22.489 6.500 12.730 1.00 36.06 82 GLU A O 1
ATOM 631 N N . GLU A 1 83 ? 22.135 4.288 12.767 1.00 36.53 83 GLU A N 1
ATOM 632 C CA . GLU A 1 83 ? 23.228 3.988 11.824 1.00 36.53 83 GLU A CA 1
ATOM 633 C C . GLU A 1 83 ? 22.848 4.215 10.353 1.00 36.53 83 GLU A C 1
ATOM 635 O O . GLU A 1 83 ? 23.720 4.504 9.534 1.00 36.53 83 GLU A O 1
ATOM 640 N N . ARG A 1 84 ? 21.558 4.099 9.997 1.00 40.75 84 ARG A N 1
ATOM 641 C CA . ARG A 1 84 ? 21.091 4.197 8.599 1.00 40.75 84 ARG A CA 1
ATOM 642 C C . ARG A 1 84 ? 20.786 5.618 8.130 1.00 40.75 84 ARG A C 1
ATOM 644 O O . ARG A 1 84 ? 20.847 5.868 6.930 1.00 40.75 84 ARG A O 1
ATOM 651 N N . TYR A 1 85 ? 20.455 6.532 9.040 1.00 43.19 85 TYR A N 1
ATOM 652 C CA . TYR A 1 85 ? 20.093 7.910 8.707 1.00 43.19 85 TYR A CA 1
ATOM 653 C C . TYR A 1 85 ? 21.230 8.870 9.090 1.00 43.19 85 TYR A C 1
ATOM 655 O O . TYR A 1 85 ? 21.802 8.739 10.173 1.00 43.19 85 TYR A O 1
ATOM 663 N N . PRO A 1 86 ? 21.593 9.842 8.231 1.00 42.06 86 PRO A N 1
ATOM 664 C CA . PRO A 1 86 ? 22.650 10.795 8.5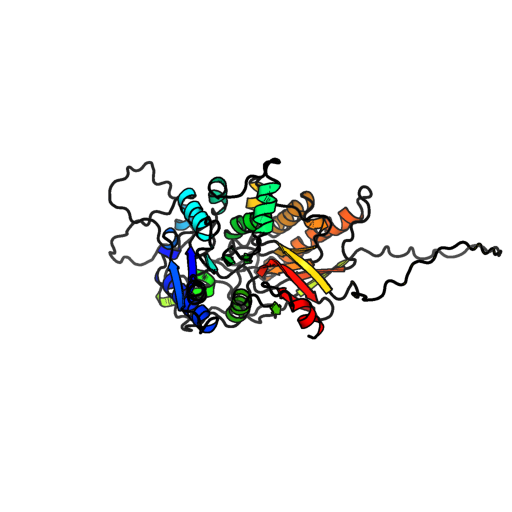48 1.00 42.06 86 PRO A CA 1
ATOM 665 C C . PRO A 1 86 ? 22.306 11.584 9.818 1.00 42.06 86 PRO A C 1
ATOM 667 O O . PRO A 1 86 ? 21.205 12.118 9.952 1.00 42.06 86 PRO A O 1
ATOM 670 N N . LYS A 1 87 ? 23.267 11.670 10.747 1.00 38.12 87 LYS A N 1
ATOM 671 C CA . LYS A 1 87 ? 23.112 12.443 11.986 1.00 38.12 87 LYS A CA 1
ATOM 672 C C . LYS A 1 87 ? 22.844 13.920 11.659 1.00 38.12 87 LYS A C 1
ATOM 674 O O . LYS A 1 87 ? 23.478 14.449 10.742 1.00 38.12 87 LYS A O 1
ATOM 679 N N . PRO A 1 88 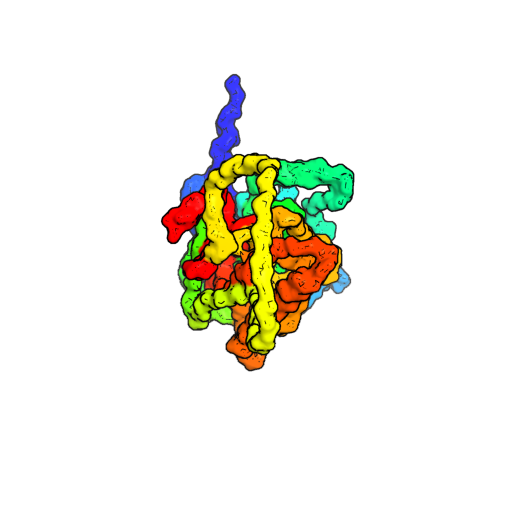? 21.955 14.603 12.403 1.00 39.31 88 PRO A N 1
ATOM 680 C CA . PRO A 1 88 ? 21.686 16.017 12.181 1.00 39.31 88 PRO A CA 1
ATOM 681 C C . PRO A 1 88 ? 22.980 16.832 12.292 1.00 39.31 88 PRO A C 1
ATOM 683 O O . PRO A 1 88 ? 23.707 16.742 13.280 1.00 39.31 88 PRO A O 1
ATOM 686 N N . THR A 1 89 ? 23.279 17.629 11.266 1.00 36.62 89 THR A N 1
ATOM 687 C CA . THR A 1 89 ? 24.524 18.407 11.149 1.00 36.62 89 THR A CA 1
ATOM 688 C C . THR A 1 89 ? 24.500 19.742 11.897 1.00 36.62 89 THR A C 1
ATOM 690 O O . THR A 1 89 ? 25.419 20.541 11.738 1.00 36.62 89 THR A O 1
ATOM 693 N N . SER A 1 90 ? 23.492 20.023 12.727 1.00 39.44 90 SER A N 1
ATOM 694 C CA . SER A 1 90 ? 23.431 21.271 13.493 1.00 39.44 90 SER A CA 1
ATOM 695 C C . SER A 1 90 ? 23.850 21.065 14.947 1.00 39.44 90 SER A C 1
ATOM 697 O O . SER A 1 90 ? 23.083 20.574 15.777 1.00 39.44 90 SER A O 1
ATOM 699 N N . THR A 1 91 ? 25.046 21.547 15.281 1.00 34.44 91 THR A N 1
ATOM 700 C CA . THR A 1 91 ? 25.413 21.967 16.638 1.00 34.44 91 THR A CA 1
ATOM 701 C C . THR A 1 91 ? 24.597 23.203 17.018 1.00 34.44 91 THR A C 1
ATOM 703 O O . THR A 1 91 ? 25.096 24.325 17.036 1.00 34.44 91 THR A O 1
ATOM 706 N N . THR A 1 92 ? 23.315 23.013 17.294 1.00 31.16 92 THR A N 1
ATOM 707 C CA . THR A 1 92 ? 22.501 23.980 18.027 1.00 31.16 92 THR A CA 1
ATOM 708 C C . THR A 1 92 ? 22.121 23.324 19.334 1.00 31.16 92 THR A C 1
ATOM 710 O O . THR A 1 92 ? 21.489 22.270 19.350 1.00 31.16 92 THR A O 1
ATOM 713 N N . THR A 1 93 ? 22.552 23.944 20.427 1.00 34.56 93 THR A N 1
ATOM 714 C CA . THR A 1 93 ? 22.164 23.665 21.807 1.00 34.56 93 THR A CA 1
ATOM 715 C C . THR A 1 93 ? 20.642 23.647 21.946 1.00 34.56 93 THR A C 1
ATOM 717 O O . THR A 1 93 ? 20.017 24.652 22.267 1.00 34.56 93 THR A O 1
ATOM 720 N N . SER A 1 94 ? 20.043 22.493 21.692 1.00 35.16 94 SER A N 1
ATOM 721 C CA . SER A 1 94 ? 18.706 22.133 22.132 1.00 35.16 94 SER A CA 1
ATOM 722 C C . SER A 1 94 ? 18.903 20.958 23.063 1.00 35.16 94 SER A C 1
ATOM 724 O O . SER A 1 94 ? 19.550 19.981 22.690 1.00 35.16 94 SER A O 1
ATOM 726 N N . THR A 1 95 ? 18.388 21.067 24.281 1.00 32.69 95 THR A N 1
ATOM 727 C CA . THR A 1 95 ? 18.253 19.953 25.218 1.00 32.69 95 THR A CA 1
ATOM 728 C C . THR A 1 95 ? 17.706 18.747 24.457 1.00 32.69 95 THR A C 1
ATOM 730 O O . THR A 1 95 ? 16.538 18.724 24.071 1.00 32.69 95 THR A O 1
ATOM 733 N N . SER A 1 96 ? 18.572 17.779 24.146 1.00 38.28 96 SER A N 1
ATOM 734 C CA . SER A 1 96 ? 18.210 16.597 23.373 1.00 38.28 96 SER A CA 1
ATOM 735 C C . SER A 1 96 ? 17.338 15.723 24.265 1.00 38.28 96 SER A C 1
ATOM 737 O O . SER A 1 96 ? 17.830 14.858 24.988 1.00 38.28 96 SER A O 1
ATOM 739 N N . ARG A 1 97 ? 16.038 16.023 24.288 1.00 45.34 97 ARG A N 1
ATOM 740 C CA . ARG A 1 97 ? 15.021 15.179 24.908 1.00 45.34 97 ARG A CA 1
ATOM 741 C C . ARG A 1 97 ? 15.136 13.813 24.241 1.00 45.34 97 ARG A C 1
ATOM 743 O O . ARG A 1 97 ? 14.896 13.705 23.041 1.00 45.34 97 ARG A O 1
ATOM 750 N N . LYS A 1 98 ? 15.541 12.792 24.996 1.00 53.38 98 LYS A N 1
ATOM 751 C CA . LYS A 1 98 ? 15.500 11.413 24.514 1.00 53.38 98 LYS A CA 1
ATOM 752 C C . LYS A 1 98 ? 14.032 11.034 24.351 1.00 53.38 98 LYS A C 1
ATOM 754 O O . LYS A 1 98 ? 13.276 11.034 25.319 1.00 53.38 98 LYS A O 1
ATOM 759 N N . ILE A 1 99 ? 13.620 10.791 23.112 1.00 59.66 99 ILE A N 1
ATOM 760 C CA . ILE A 1 99 ? 12.315 10.205 22.819 1.00 59.66 99 ILE A CA 1
ATOM 761 C C . ILE A 1 99 ? 12.463 8.704 23.039 1.00 59.66 99 ILE A C 1
ATOM 763 O O . ILE A 1 99 ? 13.231 8.049 22.333 1.00 59.66 99 ILE A O 1
ATOM 767 N N . VAL A 1 100 ? 11.752 8.168 24.028 1.00 66.94 100 VAL A N 1
ATOM 768 C CA . VAL A 1 100 ? 11.726 6.725 24.274 1.00 66.94 100 VAL A CA 1
ATOM 769 C C . VAL A 1 100 ? 10.646 6.113 23.394 1.00 66.94 100 VAL A C 1
ATOM 771 O O . VAL A 1 100 ? 9.485 6.525 23.433 1.00 66.94 100 VAL A O 1
ATOM 774 N N . GLN A 1 101 ? 11.043 5.146 22.571 1.00 74.06 101 GLN A N 1
ATOM 775 C CA . GLN A 1 101 ? 10.123 4.405 21.714 1.00 74.06 101 GLN A CA 1
ATOM 776 C C . GLN A 1 101 ? 9.119 3.618 22.559 1.00 74.06 101 GLN A C 1
ATOM 778 O O . GLN A 1 101 ? 9.454 3.124 23.636 1.00 74.06 101 GLN A O 1
ATOM 783 N N . LEU A 1 102 ? 7.888 3.484 22.060 1.00 84.50 102 LEU A N 1
ATOM 784 C CA . LEU A 1 102 ? 6.926 2.593 22.697 1.00 84.50 102 LEU A CA 1
ATOM 785 C C . LEU A 1 102 ? 7.368 1.142 22.512 1.00 84.50 102 LEU A C 1
ATOM 787 O O . LEU A 1 102 ? 7.841 0.736 21.444 1.00 84.50 102 LEU A O 1
ATOM 791 N N . SER A 1 103 ? 7.164 0.339 23.553 1.00 91.56 103 SER A N 1
ATOM 792 C CA . SER A 1 103 ? 7.380 -1.103 23.455 1.00 91.56 103 SER A CA 1
ATOM 793 C C . SER A 1 103 ? 6.444 -1.724 22.400 1.00 91.56 103 SER A C 1
ATOM 795 O O . SER A 1 103 ? 5.383 -1.164 22.100 1.00 91.56 103 SER A O 1
ATOM 797 N N . PRO A 1 104 ? 6.780 -2.902 21.838 1.00 94.62 104 PRO A N 1
ATOM 798 C CA . PRO A 1 104 ? 5.873 -3.619 20.940 1.00 94.62 104 PRO A CA 1
ATOM 799 C C . PRO A 1 104 ? 4.484 -3.867 21.545 1.00 94.62 104 PRO A C 1
ATOM 801 O O . PRO A 1 104 ? 3.491 -3.783 20.832 1.00 94.62 104 PRO A O 1
ATOM 804 N N . GLN A 1 105 ? 4.404 -4.118 22.856 1.00 95.81 105 GLN A N 1
ATOM 805 C CA . GLN A 1 105 ? 3.136 -4.306 23.563 1.00 95.81 105 GLN A CA 1
ATOM 806 C C . GLN A 1 105 ? 2.294 -3.024 23.588 1.00 95.81 105 GLN A C 1
ATOM 808 O O . GLN A 1 105 ? 1.091 -3.077 23.362 1.00 95.81 105 GLN A O 1
ATOM 813 N N . GLU A 1 106 ? 2.910 -1.866 23.820 1.00 94.75 106 GLU A N 1
ATOM 814 C CA . GLU A 1 106 ? 2.203 -0.579 23.843 1.00 94.75 106 GLU A CA 1
ATOM 815 C C . GLU A 1 106 ? 1.746 -0.146 22.453 1.00 94.75 106 GLU A C 1
ATOM 817 O O . GLU A 1 106 ? 0.619 0.315 22.291 1.00 94.75 106 GLU A O 1
ATOM 822 N N . ARG A 1 107 ? 2.582 -0.361 21.428 1.00 95.25 107 ARG A N 1
ATOM 823 C CA . ARG A 1 107 ? 2.169 -0.166 20.032 1.00 95.25 107 ARG A CA 1
ATOM 824 C C . ARG A 1 107 ? 1.010 -1.091 19.659 1.00 95.25 107 ARG A C 1
ATOM 826 O O . ARG A 1 107 ? 0.050 -0.646 19.038 1.00 95.25 107 ARG A O 1
ATOM 833 N N . ALA A 1 108 ? 1.070 -2.362 20.056 1.00 96.00 108 ALA A N 1
ATOM 834 C CA . ALA A 1 108 ? -0.016 -3.311 19.827 1.00 96.00 108 ALA A CA 1
ATOM 835 C C . ALA A 1 108 ? -1.298 -2.908 20.564 1.00 96.00 108 ALA A C 1
ATOM 837 O O . ALA A 1 108 ? -2.384 -3.093 20.026 1.00 96.00 108 ALA A O 1
ATOM 838 N N . GLN A 1 109 ? -1.185 -2.328 21.760 1.00 94.56 109 GLN A N 1
ATOM 839 C CA . GLN A 1 109 ? -2.331 -1.827 22.511 1.00 94.56 109 GLN A CA 1
ATOM 840 C C . GLN A 1 109 ? -3.052 -0.704 21.754 1.00 94.56 109 GLN A C 1
ATOM 842 O O . GLN A 1 109 ? -4.273 -0.748 21.637 1.00 94.56 109 GLN A O 1
ATOM 847 N N . GLU A 1 110 ? -2.319 0.235 21.148 1.00 94.69 110 GLU A N 1
ATOM 848 C CA . GLU A 1 110 ? -2.936 1.245 20.279 1.00 94.69 110 GLU A CA 1
ATOM 849 C C . GLU A 1 110 ? -3.594 0.634 19.038 1.00 94.69 110 GLU A C 1
ATOM 851 O O . GLU A 1 110 ? -4.702 1.033 18.685 1.00 94.69 110 GLU A O 1
ATOM 856 N N . VAL A 1 111 ? -2.967 -0.367 18.406 1.00 95.00 111 VAL A N 1
ATOM 857 C CA . VAL A 1 111 ? -3.587 -1.101 17.287 1.00 95.00 111 VAL A CA 1
ATOM 858 C C . VAL A 1 111 ? -4.882 -1.782 17.738 1.00 95.00 111 VAL A C 1
ATOM 860 O O . VAL A 1 111 ? -5.891 -1.696 17.042 1.00 95.00 111 VAL A O 1
ATOM 863 N N . ASN A 1 112 ? -4.882 -2.418 18.909 1.00 92.12 112 ASN A N 1
ATOM 864 C CA . ASN A 1 112 ? -6.059 -3.068 19.478 1.00 92.12 112 ASN A CA 1
ATOM 865 C C . ASN A 1 112 ? -7.188 -2.081 19.753 1.00 92.12 112 ASN A C 1
ATOM 867 O O . ASN A 1 112 ? -8.334 -2.371 19.434 1.00 92.12 112 ASN A O 1
ATOM 871 N N . ASP A 1 113 ? -6.879 -0.919 20.315 1.00 91.12 113 ASP A N 1
ATOM 872 C CA . ASP A 1 113 ? -7.900 0.067 20.667 1.00 91.12 113 ASP A CA 1
ATOM 873 C C . ASP A 1 113 ? -8.396 0.857 19.449 1.00 91.12 113 ASP A C 1
ATOM 875 O O . ASP A 1 113 ? -9.533 1.333 19.445 1.00 91.12 113 ASP A O 1
ATOM 879 N N . ALA A 1 114 ? -7.564 0.998 18.414 1.00 92.00 114 ALA A N 1
ATOM 880 C CA . ALA A 1 114 ? -7.939 1.659 17.172 1.00 92.00 114 ALA A CA 1
ATOM 881 C C . ALA A 1 114 ? -8.737 0.737 16.241 1.00 92.00 114 ALA A C 1
ATOM 883 O O . ALA A 1 114 ? -9.751 1.173 15.701 1.00 92.00 114 ALA A O 1
ATOM 884 N N . LEU A 1 115 ? -8.285 -0.508 16.043 1.00 87.44 115 LEU A N 1
ATOM 885 C CA . LEU A 1 115 ? -8.884 -1.455 15.096 1.00 87.44 115 LEU A CA 1
ATOM 886 C C . LEU A 1 115 ? -9.864 -2.417 15.764 1.00 87.44 115 LEU A C 1
ATOM 888 O O . LEU A 1 115 ? -10.945 -2.626 15.236 1.00 87.44 115 LEU A O 1
ATOM 892 N N . PHE A 1 116 ? -9.517 -2.996 16.911 1.00 80.75 116 PHE A N 1
ATOM 893 C CA . PHE A 1 116 ? -10.256 -4.098 17.541 1.00 80.75 116 PHE A CA 1
ATOM 894 C C . PHE A 1 116 ? -11.029 -3.647 18.793 1.00 80.75 116 PHE A C 1
ATOM 896 O O . PHE A 1 116 ? -11.089 -4.369 19.789 1.00 80.75 116 PHE A O 1
ATOM 903 N N . SER A 1 117 ? -11.592 -2.433 18.767 1.00 76.56 117 SER A N 1
ATOM 904 C CA . SER A 1 117 ? -12.359 -1.888 19.890 1.00 76.56 117 SER A CA 1
ATOM 905 C C . SER A 1 117 ? -13.613 -2.723 20.168 1.00 76.56 117 SER A C 1
ATOM 907 O O . SER A 1 117 ? -14.359 -3.056 19.247 1.00 76.56 117 SER A O 1
ATOM 909 N N . GLU A 1 118 ? -13.877 -3.023 21.440 1.00 70.38 118 GLU A N 1
ATOM 910 C CA . GLU A 1 118 ? -15.112 -3.695 21.847 1.00 70.38 118 GLU A CA 1
ATOM 911 C C . GLU A 1 118 ? -16.325 -2.772 21.657 1.00 70.38 118 GLU A C 1
ATOM 913 O O . GLU A 1 118 ? -16.306 -1.600 22.036 1.00 70.38 118 GLU A O 1
ATOM 918 N N . GLY A 1 119 ? -17.404 -3.313 21.092 1.00 73.44 119 GLY A N 1
ATOM 919 C CA . GLY A 1 119 ? -18.645 -2.575 20.872 1.00 73.44 119 GLY A CA 1
ATOM 920 C C . GLY A 1 119 ? -18.645 -1.793 19.561 1.00 73.44 119 GLY A C 1
ATOM 921 O O . GLY A 1 119 ? -18.579 -2.383 18.484 1.00 73.44 119 GLY A O 1
ATOM 922 N N . GLU A 1 120 ? -18.807 -0.474 19.646 1.00 73.62 120 GLU A N 1
ATOM 923 C CA . GLU A 1 120 ? -18.884 0.387 18.469 1.00 73.62 120 GLU A CA 1
ATOM 924 C C . GLU A 1 120 ? -17.502 0.809 17.969 1.00 73.62 120 GLU A C 1
ATOM 926 O O . GLU A 1 120 ? -16.571 1.059 18.735 1.00 73.62 120 GLU A O 1
ATOM 931 N N . LYS A 1 121 ? -17.410 0.964 16.650 1.00 79.56 121 LYS A N 1
ATOM 932 C CA . LYS A 1 121 ? -16.240 1.475 15.946 1.00 79.56 121 LYS A CA 1
ATOM 933 C C . LYS A 1 121 ? -15.826 2.858 16.467 1.00 79.56 121 LYS A C 1
ATOM 935 O O . LYS A 1 121 ? -16.579 3.824 16.337 1.00 79.56 121 LYS A O 1
ATOM 940 N N . LYS A 1 122 ? -14.601 2.982 16.992 1.00 88.44 122 LYS A N 1
ATOM 941 C CA . LYS A 1 122 ? -14.070 4.262 17.504 1.00 88.44 122 LYS A CA 1
ATOM 942 C C . LYS A 1 122 ? -13.702 5.263 16.399 1.00 88.44 122 LYS A C 1
ATOM 944 O O . LYS A 1 122 ? -13.979 6.455 16.541 1.00 88.44 122 LYS A O 1
ATOM 949 N N . TYR A 1 123 ? -13.088 4.783 15.318 1.00 93.44 123 TYR A N 1
ATOM 950 C CA . TYR A 1 123 ? -12.539 5.597 14.227 1.00 93.44 123 TYR A CA 1
ATOM 951 C C . TYR A 1 123 ? -13.079 5.150 12.883 1.00 93.44 123 TYR A C 1
ATOM 953 O O . TYR A 1 123 ? -13.065 3.959 12.621 1.00 93.44 123 TYR A O 1
ATOM 961 N N . ASP A 1 124 ? -13.461 6.073 12.002 1.00 93.19 124 ASP A N 1
ATOM 962 C CA . ASP A 1 124 ? -13.804 5.803 10.601 1.00 93.19 124 ASP A CA 1
ATOM 963 C C . ASP A 1 124 ? -12.612 5.271 9.804 1.00 93.19 124 ASP A C 1
ATOM 965 O O . ASP A 1 124 ? -12.746 4.279 9.072 1.00 93.19 124 ASP A O 1
ATOM 969 N N . PHE A 1 125 ? -11.458 5.912 10.005 1.00 96.56 125 PHE A N 1
ATOM 970 C CA . PHE A 1 125 ? -10.214 5.681 9.282 1.00 96.56 125 PHE A CA 1
ATOM 971 C C . PHE A 1 125 ? -9.024 5.619 10.245 1.00 96.56 125 PHE A C 1
ATOM 973 O O . PHE A 1 125 ? -8.971 6.348 11.235 1.00 96.56 125 PHE A O 1
ATOM 980 N N . VAL A 1 126 ? -8.047 4.773 9.935 1.00 97.94 126 VAL A N 1
ATOM 981 C CA . VAL A 1 126 ? -6.780 4.672 10.664 1.00 97.94 126 VAL A CA 1
ATOM 982 C C . VAL A 1 126 ? -5.636 4.753 9.663 1.00 97.94 126 VAL A C 1
ATOM 984 O O . VAL A 1 126 ? -5.584 3.954 8.730 1.00 97.94 126 VAL A O 1
ATOM 987 N N . PHE A 1 127 ? -4.719 5.695 9.871 1.00 98.75 127 PHE A N 1
ATOM 988 C CA . PHE A 1 127 ? -3.554 5.928 9.022 1.00 98.75 127 PHE A CA 1
ATOM 989 C C . PHE A 1 127 ? -2.258 5.657 9.786 1.00 98.75 127 PHE A C 1
ATOM 991 O O . PHE A 1 127 ? -2.026 6.199 10.869 1.00 98.75 127 PHE A O 1
ATOM 998 N N . CYS A 1 128 ? -1.386 4.832 9.213 1.00 98.56 128 CYS A N 1
ATOM 999 C CA . CYS A 1 128 ? -0.042 4.640 9.739 1.00 98.56 128 CYS A CA 1
ATOM 1000 C C . CYS A 1 128 ? 0.856 5.837 9.407 1.00 98.56 128 CYS A C 1
ATOM 1002 O O . CYS A 1 128 ? 0.782 6.410 8.321 1.00 98.56 128 CYS A O 1
ATOM 1004 N N . THR A 1 129 ? 1.758 6.201 10.314 1.00 98.00 129 THR A N 1
ATOM 1005 C CA . THR A 1 129 ? 2.715 7.283 10.056 1.00 98.00 129 THR A CA 1
ATOM 1006 C C . THR A 1 129 ? 3.719 6.912 8.968 1.00 98.00 129 THR A C 1
ATOM 1008 O O . THR A 1 129 ? 3.994 7.722 8.082 1.00 98.00 129 THR A O 1
ATOM 1011 N N . ILE A 1 130 ? 4.264 5.696 9.038 1.00 97.12 130 ILE A N 1
ATOM 1012 C CA . ILE A 1 130 ? 5.342 5.179 8.190 1.00 97.12 130 ILE A CA 1
ATOM 1013 C C . ILE A 1 130 ? 5.507 3.661 8.404 1.00 97.12 130 ILE A C 1
ATOM 1015 O O . ILE A 1 130 ? 4.959 3.099 9.355 1.00 97.12 130 ILE A O 1
ATOM 1019 N N . GLY A 1 131 ? 6.264 3.001 7.522 1.00 96.12 131 GLY A N 1
ATOM 1020 C CA . GLY A 1 131 ? 6.742 1.627 7.706 1.00 96.12 131 GLY A CA 1
ATOM 1021 C C . GLY A 1 131 ? 7.890 1.506 8.723 1.00 96.12 131 GLY A C 1
ATOM 1022 O O . GLY A 1 131 ? 8.048 2.323 9.629 1.00 96.12 131 GLY A O 1
ATOM 1023 N N . GLY A 1 132 ? 8.707 0.465 8.596 1.00 94.38 132 GLY A N 1
ATOM 1024 C CA . GLY A 1 132 ? 9.764 0.135 9.551 1.00 94.38 132 GLY A CA 1
ATOM 1025 C C . GLY A 1 132 ? 10.361 -1.240 9.275 1.00 94.38 132 GLY A C 1
ATOM 1026 O O . GLY A 1 132 ? 10.533 -1.605 8.119 1.00 94.38 132 GLY A O 1
ATOM 1027 N N . LEU A 1 133 ? 10.705 -1.981 10.328 1.00 92.62 133 LEU A N 1
ATOM 1028 C CA . LEU A 1 133 ? 11.317 -3.313 10.216 1.00 92.62 133 LEU A CA 1
ATOM 1029 C C . LEU A 1 133 ? 10.854 -4.284 11.317 1.00 92.62 133 LEU A C 1
ATOM 1031 O O . LEU A 1 133 ? 11.413 -5.372 11.444 1.00 92.62 133 LEU A O 1
ATOM 1035 N N . ASP A 1 134 ? 9.925 -3.877 12.188 1.00 92.88 134 ASP A N 1
ATOM 1036 C CA . ASP A 1 134 ? 9.671 -4.592 13.445 1.00 92.88 134 ASP A CA 1
ATOM 1037 C C . ASP A 1 134 ? 8.198 -4.657 13.874 1.00 92.88 134 ASP A C 1
ATOM 1039 O O . ASP A 1 134 ? 7.909 -5.175 14.956 1.00 92.88 134 ASP A O 1
ATOM 1043 N N . SER A 1 135 ? 7.254 -4.218 13.033 1.00 96.12 135 SER A N 1
ATOM 1044 C CA . SER A 1 135 ? 5.818 -4.283 13.349 1.00 96.12 135 SER A CA 1
ATOM 1045 C C . SER A 1 135 ? 5.321 -5.714 13.590 1.00 96.12 135 SER A C 1
ATOM 1047 O O . SER A 1 135 ? 4.373 -5.920 14.346 1.00 96.12 135 SER A O 1
ATOM 1049 N N . LEU A 1 136 ? 6.002 -6.732 13.048 1.00 95.75 136 LEU A N 1
ATOM 1050 C CA . LEU A 1 136 ? 5.696 -8.139 13.321 1.00 95.75 136 LEU A CA 1
ATOM 1051 C C . LEU A 1 136 ? 5.832 -8.506 14.813 1.00 95.75 136 LEU A C 1
ATOM 1053 O O . LEU A 1 136 ? 5.175 -9.432 15.287 1.00 95.75 136 LEU A O 1
ATOM 1057 N N . ARG A 1 137 ? 6.625 -7.756 15.592 1.00 95.88 137 ARG A N 1
ATOM 1058 C CA . ARG A 1 137 ? 6.763 -7.948 17.049 1.00 95.88 137 ARG A CA 1
ATOM 1059 C C . ARG A 1 137 ? 5.496 -7.600 17.829 1.00 95.88 137 ARG A C 1
ATOM 1061 O O . ARG A 1 137 ? 5.401 -7.976 18.993 1.00 95.88 137 ARG A O 1
ATOM 1068 N N . LEU A 1 138 ? 4.535 -6.900 17.221 1.00 95.81 138 LEU A N 1
ATOM 1069 C CA . LEU A 1 138 ? 3.239 -6.612 17.842 1.00 95.81 138 LEU A CA 1
ATOM 1070 C C . LEU A 1 138 ? 2.371 -7.871 17.922 1.00 95.81 138 LEU A C 1
ATOM 1072 O O . LEU A 1 138 ? 1.515 -7.964 18.797 1.00 95.81 138 LEU A O 1
ATOM 1076 N N . ARG A 1 139 ? 2.595 -8.849 17.034 1.00 94.62 139 ARG A N 1
ATOM 1077 C CA . ARG A 1 139 ? 1.720 -10.008 16.829 1.00 94.62 139 ARG A CA 1
ATOM 1078 C C . ARG A 1 139 ? 1.323 -10.775 18.104 1.00 94.62 139 ARG A C 1
ATOM 1080 O O . ARG A 1 139 ? 0.142 -11.106 18.205 1.00 94.62 139 ARG A O 1
ATOM 1087 N N . PRO A 1 140 ? 2.217 -11.044 19.080 1.00 93.88 140 PRO A N 1
ATOM 1088 C CA . PRO A 1 140 ? 1.844 -11.728 20.324 1.00 93.88 140 PRO A CA 1
ATOM 1089 C C . PRO A 1 140 ? 0.882 -10.941 21.225 1.00 93.88 140 PRO A C 1
ATOM 1091 O O . PRO A 1 140 ? 0.282 -11.519 22.124 1.00 93.88 140 PRO A O 1
ATOM 1094 N N . PHE A 1 141 ? 0.752 -9.631 21.007 1.00 94.50 141 PHE A N 1
ATOM 1095 C CA . PHE A 1 141 ? -0.023 -8.713 21.844 1.00 94.50 141 PHE A CA 1
ATOM 1096 C C . PHE A 1 141 ? -1.308 -8.221 21.162 1.00 94.50 141 PHE A C 1
ATOM 1098 O O . PHE A 1 141 ? -2.072 -7.464 21.763 1.00 94.50 141 PHE A O 1
ATOM 1105 N N . LEU A 1 142 ? -1.556 -8.609 19.907 1.00 91.25 142 LEU A N 1
ATOM 1106 C CA . LEU A 1 142 ? -2.778 -8.240 19.196 1.00 91.25 142 LEU A CA 1
ATOM 1107 C C . LEU A 1 142 ? -3.968 -9.066 19.704 1.00 91.25 142 LEU A C 1
ATOM 1109 O O . LEU A 1 142 ? -3.855 -10.277 19.896 1.00 91.25 142 LEU A O 1
ATOM 1113 N N . ARG A 1 143 ? -5.129 -8.421 19.856 1.00 86.25 143 ARG A N 1
ATOM 1114 C CA . ARG A 1 143 ? -6.426 -9.041 20.177 1.00 86.25 143 ARG A CA 1
ATOM 1115 C C . ARG A 1 143 ? -7.002 -9.714 18.933 1.00 86.25 143 ARG A C 1
ATOM 1117 O O . ARG A 1 143 ? -8.023 -9.303 18.390 1.00 86.25 143 ARG A O 1
ATOM 1124 N N . LEU A 1 144 ? -6.290 -10.724 18.451 1.00 79.31 144 LEU A N 1
ATOM 1125 C CA . LEU A 1 144 ? -6.741 -11.549 17.343 1.00 79.31 144 LEU A CA 1
ATOM 1126 C C . LEU A 1 144 ? -7.609 -12.687 17.893 1.00 79.31 144 LEU A C 1
ATOM 1128 O O . LEU A 1 144 ? -7.289 -13.229 18.952 1.00 79.31 144 LEU A O 1
ATOM 1132 N N . PRO A 1 145 ? -8.685 -13.073 17.195 1.00 63.59 145 PRO A N 1
ATOM 1133 C CA . PRO A 1 145 ? -9.533 -14.187 17.605 1.00 63.59 145 PRO A CA 1
ATOM 1134 C C . PRO A 1 145 ? -8.700 -15.469 17.626 1.00 63.59 145 PRO A C 1
ATOM 1136 O O . PRO A 1 145 ? -7.870 -15.683 16.733 1.00 63.59 145 PRO A O 1
ATOM 1139 N N . SER A 1 146 ? -8.883 -16.311 18.641 1.00 53.34 146 SER A N 1
ATOM 1140 C CA . SER A 1 146 ? -8.174 -17.584 18.725 1.00 53.34 146 SER A CA 1
ATOM 1141 C C . SER A 1 146 ? -8.554 -18.491 17.552 1.00 53.34 146 SER A C 1
ATOM 1143 O O . SER A 1 146 ? -9.687 -18.530 17.090 1.00 53.34 146 SER A O 1
ATOM 1145 N N . SER A 1 147 ? -7.566 -19.222 17.039 1.00 46.75 147 SER A N 1
ATOM 1146 C CA . SER A 1 147 ? -7.728 -20.200 15.956 1.00 46.75 147 SER A CA 1
ATOM 1147 C C . SER A 1 147 ? -8.114 -21.593 16.473 1.00 46.75 147 SER A C 1
ATOM 1149 O O . SER A 1 147 ? -7.917 -22.588 15.774 1.00 46.75 147 SER A O 1
ATOM 1151 N N . SER A 1 148 ? -8.614 -21.699 17.710 1.00 43.66 148 SER A N 1
ATOM 1152 C CA . SER A 1 148 ? -8.944 -22.992 18.304 1.00 43.66 148 SER A CA 1
ATOM 1153 C C . SER A 1 148 ? -10.299 -23.478 17.785 1.00 43.66 148 SER A C 1
ATOM 1155 O O . SER A 1 148 ? -11.241 -22.710 17.646 1.00 43.66 148 SER A O 1
ATOM 1157 N N . ALA A 1 149 ? -10.400 -24.759 17.432 1.00 40.34 149 ALA A N 1
ATOM 1158 C CA . ALA A 1 149 ? -11.558 -25.331 16.736 1.00 40.34 149 ALA A CA 1
ATOM 1159 C C . ALA A 1 149 ? -12.877 -25.341 17.549 1.00 40.34 149 ALA A C 1
ATOM 1161 O O . ALA A 1 149 ? -13.893 -25.805 17.041 1.00 40.34 149 ALA A O 1
ATOM 1162 N N . SER A 1 150 ? -12.886 -24.832 18.787 1.00 42.66 150 SER A N 1
ATOM 1163 C CA . SER A 1 150 ? -14.111 -24.506 19.536 1.00 42.66 150 SER A CA 1
ATOM 1164 C C . SER A 1 150 ? -14.747 -23.174 19.117 1.00 42.66 150 SER A C 1
ATOM 1166 O O . SER A 1 150 ? -15.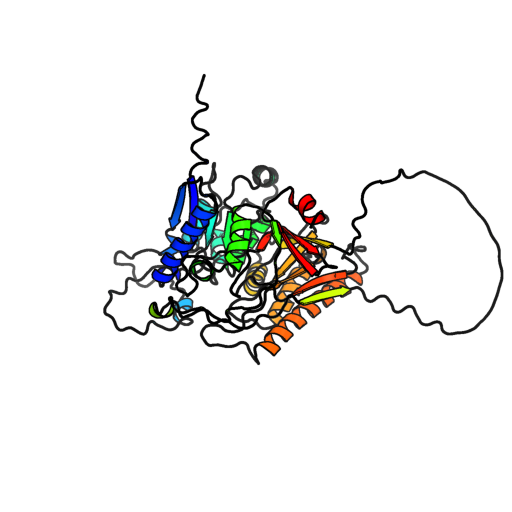872 -22.894 19.514 1.00 42.66 150 SER A O 1
ATOM 1168 N N . ASP A 1 151 ? -14.055 -22.391 18.285 1.00 49.84 151 ASP A N 1
ATOM 1169 C CA . ASP A 1 151 ? -14.343 -20.983 17.998 1.00 49.84 151 ASP A CA 1
ATOM 1170 C C . ASP A 1 151 ? -14.930 -20.790 16.587 1.00 49.84 151 ASP A C 1
ATOM 1172 O O . ASP A 1 151 ? -14.840 -19.706 16.006 1.00 49.84 151 ASP A O 1
ATOM 1176 N N . GLU A 1 152 ? -15.533 -21.829 15.989 1.00 47.50 152 GLU A N 1
ATOM 1177 C CA . GLU A 1 152 ? -16.296 -21.641 14.746 1.00 47.50 152 GLU A CA 1
ATOM 1178 C C . GLU A 1 152 ? -17.376 -20.572 14.939 1.00 47.50 152 GLU A C 1
ATOM 1180 O O . GLU A 1 152 ? -17.602 -19.781 14.031 1.00 47.50 152 GLU A O 1
ATOM 1185 N N . GLU A 1 153 ? -17.963 -20.476 16.133 1.00 44.81 153 GLU A N 1
ATOM 1186 C CA . GLU A 1 153 ? -18.966 -19.473 16.487 1.00 44.81 153 GLU A CA 1
ATOM 1187 C C . GLU A 1 153 ? -18.372 -18.054 16.620 1.00 44.81 153 GLU A C 1
ATOM 1189 O O . GLU A 1 153 ? -19.018 -17.100 16.196 1.00 44.81 153 GLU A O 1
ATOM 1194 N N . ASP A 1 154 ? -17.118 -17.892 17.067 1.00 49.56 154 ASP A N 1
ATOM 1195 C CA . ASP A 1 154 ? -16.420 -16.591 17.149 1.00 49.56 154 ASP A CA 1
ATOM 1196 C C . ASP A 1 154 ? -15.895 -16.120 15.786 1.00 49.56 154 ASP A C 1
ATOM 1198 O O . ASP A 1 154 ? -16.047 -14.952 15.415 1.00 49.56 154 ASP A O 1
ATOM 1202 N N . LEU A 1 155 ? -15.345 -17.032 14.977 1.00 49.22 155 LEU A N 1
ATOM 1203 C CA . LEU A 1 155 ? -15.035 -16.767 13.571 1.00 49.22 155 LEU A CA 1
ATOM 1204 C C . LEU A 1 155 ? -16.312 -16.450 12.790 1.00 49.22 155 LEU A C 1
ATOM 1206 O O . LEU A 1 155 ? -16.280 -15.565 11.937 1.00 49.22 155 LEU A O 1
ATOM 1210 N N . HIS A 1 156 ? -17.431 -17.124 13.076 1.00 45.69 156 HIS A N 1
ATOM 1211 C CA . HIS A 1 156 ? -18.730 -16.817 12.481 1.00 45.69 156 HIS A CA 1
ATOM 1212 C C . HIS A 1 156 ? -19.280 -15.486 12.994 1.00 45.69 156 HIS A C 1
ATOM 1214 O O . HIS A 1 156 ? -19.807 -14.741 12.185 1.00 45.69 156 HIS A O 1
ATOM 1220 N N . GLN A 1 157 ? -19.096 -15.114 14.266 1.00 47.03 157 GLN A N 1
ATOM 1221 C CA . GLN A 1 157 ? -19.497 -13.807 14.802 1.00 47.03 157 GLN A CA 1
ATOM 1222 C C . GLN A 1 157 ? -18.663 -12.654 14.236 1.00 47.03 157 GLN A C 1
ATOM 1224 O O . GLN A 1 157 ? -19.220 -11.608 13.925 1.00 47.03 157 GLN A O 1
ATOM 1229 N N . ILE A 1 158 ? -17.356 -12.818 14.037 1.00 49.34 158 ILE A N 1
ATOM 1230 C CA . ILE A 1 158 ? -16.499 -11.799 13.402 1.00 49.34 158 ILE A CA 1
ATOM 1231 C C . ILE A 1 158 ? -16.759 -11.736 11.898 1.00 49.34 158 ILE A C 1
ATOM 1233 O O . ILE A 1 158 ? -16.825 -10.649 11.321 1.00 49.34 158 ILE A O 1
ATOM 1237 N N . LYS A 1 159 ? -17.009 -12.889 11.266 1.00 50.34 159 LYS A N 1
ATOM 1238 C CA . LYS A 1 159 ? -17.516 -12.949 9.892 1.00 50.34 159 LYS A CA 1
ATOM 1239 C C . LYS A 1 159 ? -18.951 -12.412 9.773 1.00 50.34 159 LYS A C 1
ATOM 1241 O O . LYS A 1 159 ? -19.303 -11.960 8.695 1.00 50.34 159 LYS A O 1
ATOM 1246 N N . ALA A 1 160 ? -19.775 -12.445 10.817 1.00 44.34 160 ALA A N 1
ATOM 1247 C CA . ALA A 1 160 ? -21.150 -11.935 10.812 1.00 44.34 160 ALA A CA 1
ATOM 1248 C C . ALA A 1 160 ? -21.215 -10.443 11.170 1.00 44.34 160 ALA A C 1
ATOM 1250 O O . ALA A 1 160 ? -22.074 -9.736 10.659 1.00 44.34 160 ALA A O 1
ATOM 1251 N N . LYS A 1 161 ? -20.258 -9.929 11.955 1.00 49.03 161 LYS A N 1
ATOM 1252 C CA . LYS A 1 161 ? -20.016 -8.493 12.210 1.00 49.03 161 LYS A CA 1
ATOM 1253 C C . LYS A 1 161 ? -19.230 -7.810 11.069 1.00 49.03 161 LYS A C 1
ATOM 1255 O O . LYS A 1 161 ? -18.621 -6.761 11.268 1.00 49.03 161 LYS A O 1
ATOM 1260 N N . LYS A 1 162 ? -19.193 -8.424 9.879 1.00 50.91 162 LYS A N 1
ATOM 1261 C CA . LYS A 1 162 ? -18.286 -8.097 8.768 1.00 50.91 162 LYS A CA 1
ATOM 1262 C C . LYS A 1 162 ? -18.370 -6.632 8.312 1.00 50.91 162 LYS A C 1
ATOM 1264 O O . LYS A 1 162 ? -19.441 -6.120 8.014 1.00 50.91 162 LYS A O 1
ATOM 1269 N N . PHE A 1 163 ? -17.188 -6.028 8.159 1.00 50.84 163 PHE A N 1
ATOM 1270 C CA . PHE A 1 163 ? -16.841 -4.820 7.384 1.00 50.84 163 PHE A CA 1
ATOM 1271 C C . PHE A 1 163 ? -17.447 -3.466 7.777 1.00 50.84 163 PHE A C 1
ATOM 1273 O O . PHE A 1 163 ? -16.758 -2.456 7.632 1.00 50.84 163 PHE A O 1
ATOM 1280 N N . GLU A 1 164 ? -18.678 -3.406 8.278 1.00 53.38 164 GLU A N 1
ATOM 1281 C CA . GLU A 1 164 ? -19.302 -2.127 8.646 1.00 53.38 164 GLU A CA 1
ATOM 1282 C C . GLU A 1 164 ? -18.699 -1.540 9.936 1.00 53.38 164 GLU A C 1
ATOM 1284 O O . GLU A 1 164 ? -18.607 -0.322 10.096 1.00 53.38 164 GLU A O 1
ATOM 1289 N N . PHE A 1 165 ? -18.186 -2.409 10.816 1.00 61.47 165 PHE A N 1
ATOM 1290 C CA . PHE A 1 165 ? -17.783 -2.056 12.180 1.00 61.47 165 PHE A CA 1
ATOM 1291 C C . PHE A 1 165 ? -16.275 -1.854 12.397 1.00 61.47 165 PHE A C 1
ATOM 1293 O O . PHE A 1 165 ? -15.884 -1.448 13.486 1.00 61.47 165 PHE A O 1
ATOM 1300 N N . LEU A 1 166 ? -15.417 -2.077 11.393 1.00 78.69 166 LEU A N 1
ATOM 1301 C CA . LEU A 1 166 ? -13.977 -1.796 11.515 1.00 78.69 166 LEU A CA 1
ATOM 1302 C C . LEU A 1 166 ? -13.584 -0.485 10.813 1.00 78.69 166 LEU A C 1
ATOM 1304 O O . LEU A 1 166 ? -14.201 -0.095 9.809 1.00 78.69 166 LEU A O 1
ATOM 1308 N N . PRO A 1 167 ? -12.562 0.231 11.317 1.00 88.44 167 PRO A N 1
ATOM 1309 C CA . PRO A 1 167 ? -11.946 1.321 10.577 1.00 88.44 167 PRO A CA 1
ATOM 1310 C C . PRO A 1 167 ? -11.338 0.828 9.276 1.00 88.44 167 PRO A C 1
ATOM 1312 O O . PRO A 1 167 ? -10.745 -0.246 9.203 1.00 88.44 167 PRO A O 1
ATOM 1315 N N . SER A 1 168 ? -11.425 1.671 8.258 1.00 93.12 168 SER A N 1
ATOM 1316 C CA . SER A 1 168 ? -10.585 1.541 7.075 1.00 93.12 168 SER A CA 1
ATOM 1317 C C . SER A 1 168 ? -9.122 1.763 7.482 1.00 93.12 168 SER A C 1
ATOM 1319 O O . SER A 1 168 ? -8.793 2.832 7.995 1.00 93.12 168 SER A O 1
ATOM 1321 N N . PHE A 1 169 ? -8.257 0.772 7.267 1.00 96.81 169 PHE A N 1
ATOM 1322 C CA . PHE A 1 169 ? -6.857 0.792 7.707 1.00 96.81 169 PHE A CA 1
ATOM 1323 C C . PHE A 1 169 ? -5.893 1.059 6.544 1.00 96.81 169 PHE A C 1
ATOM 1325 O O . PHE A 1 169 ? -5.908 0.316 5.562 1.00 96.81 169 PHE A O 1
ATOM 1332 N N . PHE A 1 170 ? -5.055 2.090 6.676 1.00 98.56 170 PHE A N 1
ATOM 1333 C CA . PHE A 1 170 ? -4.097 2.556 5.672 1.00 98.56 170 PHE A CA 1
ATOM 1334 C C . PHE A 1 170 ? -2.655 2.439 6.169 1.00 98.56 170 PHE A C 1
ATOM 1336 O O . PHE A 1 170 ? -2.308 2.938 7.241 1.00 98.56 170 PHE A O 1
ATOM 1343 N N . GLY A 1 171 ? -1.800 1.828 5.355 1.00 98.31 171 GLY A N 1
ATOM 1344 C CA . GLY A 1 171 ? -0.359 1.743 5.573 1.00 98.31 171 GLY A CA 1
ATOM 1345 C C . GLY A 1 171 ? 0.310 0.856 4.526 1.00 98.31 171 GLY A C 1
ATOM 1346 O O . GLY A 1 171 ? -0.365 0.207 3.733 1.00 98.31 171 GLY A O 1
ATOM 1347 N N . TYR A 1 172 ? 1.639 0.835 4.484 1.00 98.38 172 TYR A N 1
ATOM 1348 C CA . TYR A 1 172 ? 2.393 0.030 3.515 1.00 98.38 172 TYR A CA 1
ATOM 1349 C C . TYR A 1 172 ? 3.788 -0.325 4.046 1.00 98.38 172 TYR A C 1
ATOM 1351 O O . TYR A 1 172 ? 4.142 0.069 5.161 1.00 98.38 172 TYR A O 1
ATOM 1359 N N . SER A 1 173 ? 4.589 -1.049 3.258 1.00 98.19 173 SER A N 1
ATOM 1360 C CA . SER A 1 173 ? 5.929 -1.504 3.641 1.00 98.19 173 SER A CA 1
ATOM 1361 C C . SER A 1 173 ? 5.860 -2.494 4.811 1.00 98.19 173 SER A C 1
ATOM 1363 O O . SER A 1 173 ? 5.128 -3.477 4.723 1.00 98.19 173 SER A O 1
ATOM 1365 N N . ASP A 1 174 ? 6.557 -2.256 5.923 1.00 98.50 174 ASP A N 1
ATOM 1366 C CA . ASP A 1 174 ? 6.512 -3.093 7.139 1.00 98.50 174 ASP A CA 1
ATOM 1367 C C . ASP A 1 174 ? 5.096 -3.360 7.665 1.00 98.50 174 ASP A C 1
ATOM 1369 O O . ASP A 1 174 ? 4.817 -4.430 8.203 1.00 98.50 174 ASP A O 1
ATOM 1373 N N . ILE A 1 175 ? 4.163 -2.434 7.415 1.00 98.50 175 ILE A N 1
ATOM 1374 C CA . ILE A 1 175 ? 2.746 -2.584 7.774 1.00 98.50 175 ILE A CA 1
ATOM 1375 C C . ILE A 1 175 ? 2.093 -3.805 7.104 1.00 98.50 175 ILE A C 1
ATOM 1377 O O . ILE A 1 175 ? 1.084 -4.304 7.607 1.00 98.50 175 ILE A O 1
ATOM 1381 N N . THR A 1 176 ? 2.711 -4.359 6.054 1.00 98.69 176 THR A N 1
ATOM 1382 C CA . THR A 1 176 ? 2.327 -5.643 5.448 1.00 98.69 176 THR A CA 1
ATOM 1383 C C . THR A 1 176 ? 2.154 -6.743 6.501 1.00 98.69 176 THR A C 1
ATOM 1385 O O . THR A 1 176 ? 1.246 -7.561 6.375 1.00 98.69 176 THR A O 1
ATOM 1388 N N . SER A 1 177 ? 2.944 -6.738 7.584 1.00 97.81 177 SER A N 1
ATOM 1389 C CA . SER A 1 177 ? 2.801 -7.693 8.695 1.00 97.81 177 SER A CA 1
ATOM 1390 C C . SER A 1 177 ? 1.412 -7.642 9.343 1.00 97.81 177 SER A C 1
ATOM 1392 O O . SER A 1 177 ? 0.780 -8.675 9.545 1.00 97.81 177 SER A O 1
ATOM 1394 N N . LEU A 1 178 ? 0.903 -6.439 9.630 1.00 97.06 178 LEU A N 1
ATOM 1395 C CA . LEU A 1 178 ? -0.445 -6.247 10.178 1.00 97.06 178 LEU A CA 1
ATOM 1396 C C . LEU A 1 178 ? -1.523 -6.533 9.129 1.00 97.06 178 LEU A C 1
ATOM 1398 O O . LEU A 1 178 ? -2.573 -7.084 9.449 1.00 97.06 178 LEU A O 1
ATOM 1402 N N . GLN A 1 179 ? -1.266 -6.199 7.865 1.00 97.69 179 GLN A N 1
ATOM 1403 C CA . GLN A 1 179 ? -2.203 -6.464 6.772 1.00 97.69 179 GLN A CA 1
ATOM 1404 C C . GLN A 1 179 ? -2.348 -7.967 6.489 1.00 97.69 179 GLN A C 1
ATOM 1406 O O . GLN A 1 179 ? -3.438 -8.401 6.126 1.00 97.69 179 GLN A O 1
ATOM 1411 N N . CYS A 1 180 ? -1.312 -8.776 6.740 1.00 97.50 180 CYS A N 1
ATOM 1412 C CA . CYS A 1 180 ? -1.416 -10.237 6.733 1.00 97.50 180 CYS A CA 1
ATOM 1413 C C . CYS A 1 180 ? -2.354 -10.749 7.837 1.00 97.50 180 CYS A C 1
ATOM 1415 O O . CYS A 1 180 ? -3.131 -11.671 7.598 1.00 97.50 180 CYS A O 1
ATOM 1417 N N . GLU A 1 181 ? -2.362 -10.122 9.019 1.00 94.69 181 GLU A N 1
ATOM 1418 C CA . GLU A 1 181 ? -3.341 -10.466 10.058 1.00 94.69 181 GLU A CA 1
ATOM 1419 C C . GLU A 1 181 ? -4.764 -10.103 9.643 1.00 94.69 181 GLU A C 1
ATOM 1421 O O . GLU A 1 181 ? -5.674 -10.913 9.797 1.00 94.69 181 GLU A O 1
ATOM 1426 N N . LEU A 1 182 ? -4.964 -8.929 9.042 1.00 93.12 182 LEU A N 1
ATOM 1427 C CA . LEU A 1 182 ? -6.273 -8.551 8.503 1.00 93.12 182 LEU A CA 1
ATOM 1428 C C . LEU A 1 182 ? -6.720 -9.514 7.392 1.00 93.12 182 LEU A C 1
ATOM 1430 O O . LEU A 1 182 ? -7.872 -9.947 7.388 1.00 93.12 182 LEU A O 1
ATOM 1434 N N . TRP A 1 183 ? -5.803 -9.947 6.523 1.00 93.88 183 TRP A N 1
ATOM 1435 C CA . TRP A 1 183 ? -6.061 -10.981 5.517 1.00 93.88 183 TRP A CA 1
ATOM 1436 C C . TRP A 1 183 ? -6.516 -12.308 6.135 1.00 93.88 183 TRP A C 1
ATOM 1438 O O . TRP A 1 183 ? -7.472 -12.924 5.650 1.00 93.88 183 TRP A O 1
ATOM 1448 N N . ASN A 1 184 ? -5.871 -12.739 7.221 1.00 91.38 184 ASN A N 1
ATOM 1449 C CA . ASN A 1 184 ? -6.249 -13.954 7.943 1.00 91.38 184 ASN A CA 1
ATOM 1450 C C . ASN A 1 184 ? -7.680 -13.875 8.493 1.00 91.38 184 ASN A C 1
ATOM 1452 O O . ASN A 1 184 ? -8.396 -14.876 8.491 1.00 91.38 184 ASN A O 1
ATOM 1456 N N . LEU A 1 185 ? -8.112 -12.680 8.899 1.00 86.25 185 LEU A N 1
ATOM 1457 C CA . LEU A 1 185 ? -9.473 -12.401 9.367 1.00 86.25 185 LEU A CA 1
ATOM 1458 C C . LEU A 1 185 ? -10.475 -12.162 8.228 1.00 86.25 185 LEU A C 1
ATOM 1460 O O . LEU A 1 185 ? -11.675 -12.042 8.475 1.00 86.25 185 LEU A O 1
ATOM 1464 N N . GLY A 1 186 ? -10.005 -12.088 6.980 1.00 86.88 186 GLY A N 1
ATOM 1465 C CA . GLY A 1 186 ? -10.821 -11.704 5.833 1.00 86.88 186 GLY A CA 1
ATOM 1466 C C . GLY A 1 186 ? -11.282 -10.247 5.892 1.00 86.88 186 GLY A C 1
ATOM 1467 O O . GLY A 1 186 ? -12.362 -9.952 5.389 1.00 86.88 186 GLY A O 1
ATOM 1468 N N . VAL A 1 187 ? -10.501 -9.364 6.524 1.00 88.12 187 VAL A N 1
ATOM 1469 C CA . VAL A 1 187 ? -10.741 -7.919 6.632 1.00 88.12 187 VAL A CA 1
ATOM 1470 C C . VAL A 1 187 ? -9.922 -7.189 5.557 1.00 88.12 187 VAL A C 1
ATOM 1472 O O . VAL A 1 187 ? -8.713 -7.410 5.476 1.00 88.12 187 VAL A O 1
ATOM 1475 N N . PRO A 1 188 ? -10.518 -6.308 4.735 1.00 92.56 188 PRO A N 1
ATOM 1476 C CA . PRO A 1 188 ? -9.845 -5.629 3.653 1.00 92.56 188 PRO A CA 1
ATOM 1477 C C . PRO A 1 188 ? -9.166 -4.384 4.219 1.00 92.56 188 PRO A C 1
ATOM 1479 O O . PRO A 1 188 ? -9.620 -3.783 5.197 1.00 92.56 188 PRO A O 1
ATOM 1482 N N . CYS A 1 189 ? -8.082 -3.975 3.590 1.00 95.81 189 CYS A N 1
ATOM 1483 C CA . CYS A 1 189 ? -7.313 -2.814 4.004 1.00 95.81 189 CYS A CA 1
ATOM 1484 C C . CYS A 1 189 ? -6.722 -2.110 2.787 1.00 95.81 189 CYS A C 1
ATOM 1486 O O . CYS A 1 189 ? -6.828 -2.577 1.653 1.00 95.81 189 CYS A O 1
ATOM 1488 N N . TYR A 1 190 ? -6.124 -0.953 3.022 1.00 98.06 190 TYR A N 1
ATOM 1489 C CA . TYR A 1 190 ? -5.630 -0.079 1.977 1.00 98.06 190 TYR A CA 1
ATOM 1490 C C . TYR A 1 190 ? -4.110 0.012 2.070 1.00 98.06 190 TYR A C 1
ATOM 1492 O O . TYR A 1 190 ? -3.553 0.539 3.032 1.00 98.06 190 TYR A O 1
ATOM 1500 N N . TYR A 1 191 ? -3.433 -0.542 1.069 1.00 98.69 191 TYR A N 1
ATOM 1501 C CA . TYR A 1 191 ? -1.985 -0.497 0.951 1.00 98.69 191 TYR A CA 1
ATOM 1502 C C . TYR A 1 191 ? -1.553 0.857 0.387 1.00 98.69 191 TYR A C 1
ATOM 1504 O O . TYR A 1 191 ? -1.830 1.163 -0.773 1.00 98.69 191 TYR A O 1
ATOM 1512 N N . GLY A 1 192 ? -0.905 1.669 1.216 1.00 98.00 192 GLY A N 1
ATOM 1513 C CA . GLY A 1 192 ? -0.552 3.065 0.940 1.00 98.00 192 GLY A CA 1
ATOM 1514 C C . GLY A 1 192 ? -1.167 4.016 1.971 1.00 98.00 192 GLY A C 1
ATOM 1515 O O . GLY A 1 192 ? -1.723 3.584 2.977 1.00 98.00 192 GLY A O 1
ATOM 1516 N N . GLY A 1 193 ? -1.067 5.321 1.737 1.00 96.31 193 GLY A N 1
ATOM 1517 C CA . GLY A 1 193 ? -1.587 6.361 2.628 1.00 96.31 193 GLY A CA 1
ATOM 1518 C C . GLY A 1 193 ? -0.784 6.582 3.917 1.00 96.31 193 GLY A C 1
ATOM 1519 O O . GLY A 1 193 ? -1.355 6.975 4.922 1.00 96.31 193 GLY A O 1
ATOM 1520 N N . ALA A 1 194 ? 0.523 6.343 3.952 1.00 97.69 194 ALA A N 1
ATOM 1521 C CA . ALA A 1 194 ? 1.340 6.672 5.113 1.00 97.69 194 ALA A CA 1
ATOM 1522 C C . ALA A 1 194 ? 1.613 8.185 5.233 1.00 97.69 194 ALA A C 1
ATOM 1524 O O . ALA A 1 194 ? 1.953 8.855 4.252 1.00 97.69 194 ALA A O 1
ATOM 1525 N N . ILE A 1 195 ? 1.508 8.715 6.458 1.00 98.38 195 ILE A N 1
ATOM 1526 C CA . ILE A 1 195 ? 1.589 10.161 6.735 1.00 98.38 195 ILE A CA 1
ATOM 1527 C C . ILE A 1 195 ? 2.884 10.786 6.226 1.00 98.38 195 ILE A C 1
ATOM 1529 O O . ILE A 1 195 ? 2.822 11.795 5.536 1.00 98.38 195 ILE A O 1
ATOM 1533 N N . LEU A 1 196 ? 4.053 10.225 6.542 1.00 96.94 196 LEU A N 1
ATOM 1534 C CA . LEU A 1 196 ? 5.323 10.910 6.266 1.00 96.94 196 LEU A CA 1
ATOM 1535 C C . LEU A 1 196 ? 5.702 10.925 4.782 1.00 96.94 196 LEU A C 1
ATOM 1537 O O . LEU A 1 196 ? 6.326 11.878 4.328 1.00 96.94 196 LEU A O 1
ATOM 1541 N N . VAL A 1 197 ? 5.336 9.885 4.032 1.00 94.12 197 VAL A N 1
ATOM 1542 C CA . VAL A 1 197 ? 5.768 9.730 2.633 1.00 94.12 197 VAL A CA 1
ATOM 1543 C C . VAL A 1 197 ? 4.771 10.308 1.639 1.00 94.12 197 VAL A C 1
ATOM 1545 O O . VAL A 1 197 ? 5.179 11.023 0.735 1.00 94.12 197 VAL A O 1
ATOM 1548 N N . GLN A 1 198 ? 3.472 10.057 1.821 1.00 94.50 198 GLN A N 1
ATOM 1549 C CA . GLN A 1 198 ? 2.452 10.452 0.845 1.00 94.50 198 GLN A CA 1
ATOM 1550 C C . GLN A 1 198 ? 1.851 11.804 1.189 1.00 94.50 198 GLN A C 1
ATOM 1552 O O . GLN A 1 198 ? 1.698 12.655 0.321 1.00 94.50 198 GLN A O 1
ATOM 1557 N N . PHE A 1 199 ? 1.544 12.037 2.463 1.00 97.19 199 PHE A N 1
ATOM 1558 C CA . PHE A 1 199 ? 1.031 13.336 2.886 1.00 97.19 199 PHE A CA 1
ATOM 1559 C C . PHE A 1 199 ? 2.167 14.312 3.211 1.00 97.19 199 PHE A C 1
ATOM 1561 O O . PHE A 1 199 ? 2.057 15.504 2.945 1.00 97.19 199 PHE A O 1
ATOM 1568 N N . GLY A 1 200 ? 3.281 13.827 3.753 1.00 95.44 200 GLY A N 1
ATOM 1569 C CA . GLY A 1 200 ? 4.456 14.615 4.124 1.00 95.44 200 GLY A CA 1
ATOM 1570 C C . GLY A 1 200 ? 5.402 14.936 2.964 1.00 95.44 200 GLY A C 1
ATOM 1571 O O . GLY A 1 200 ? 6.466 15.500 3.204 1.00 95.44 200 GLY A O 1
ATOM 1572 N N . GLU A 1 201 ? 5.033 14.612 1.718 1.00 93.00 201 GLU A N 1
ATOM 1573 C CA . GLU A 1 201 ? 5.880 14.812 0.535 1.00 93.00 201 GLU A CA 1
ATOM 1574 C C . GLU A 1 201 ? 6.427 16.248 0.419 1.00 93.00 201 GLU A C 1
ATOM 1576 O O . GLU A 1 201 ? 5.793 17.232 0.822 1.00 93.00 201 GLU A O 1
ATOM 1581 N N . SER A 1 202 ? 7.620 16.400 -0.145 1.00 92.44 202 SER A N 1
ATOM 1582 C CA . SER A 1 202 ? 8.248 17.710 -0.334 1.00 92.44 202 SER A CA 1
ATOM 1583 C C . SER A 1 202 ? 7.469 18.605 -1.304 1.00 92.44 202 SER A C 1
ATOM 1585 O O . SER A 1 202 ? 6.748 18.123 -2.170 1.00 92.44 202 SER A O 1
ATOM 1587 N N . GLY A 1 203 ? 7.645 19.918 -1.181 1.00 92.62 203 GLY A N 1
ATOM 1588 C CA . GLY A 1 203 ? 7.015 20.921 -2.039 1.00 92.62 203 GLY A CA 1
ATOM 1589 C C . GLY A 1 203 ? 6.086 21.845 -1.261 1.00 92.62 203 GLY A C 1
ATOM 1590 O O . GLY A 1 203 ? 5.768 21.597 -0.098 1.00 92.62 203 GLY A O 1
ATOM 1591 N N . VAL A 1 204 ? 5.668 22.936 -1.896 1.00 90.75 204 VAL A N 1
ATOM 1592 C CA . VAL A 1 204 ? 4.842 23.981 -1.263 1.00 90.75 204 VAL A CA 1
ATOM 1593 C C . VAL A 1 204 ? 3.338 23.773 -1.432 1.00 90.75 204 VAL A C 1
ATOM 1595 O O . VAL A 1 204 ? 2.563 24.499 -0.820 1.00 90.75 204 VAL A O 1
ATOM 1598 N N . ASP A 1 205 ? 2.923 22.804 -2.251 1.00 91.69 205 ASP A N 1
ATOM 1599 C CA . ASP A 1 205 ? 1.506 22.533 -2.501 1.00 91.69 205 ASP A CA 1
ATOM 1600 C C . ASP A 1 205 ? 0.802 22.121 -1.192 1.00 91.69 205 ASP A C 1
ATOM 1602 O O . ASP A 1 205 ? 1.292 21.228 -0.491 1.00 91.69 205 ASP A O 1
ATOM 1606 N N . PRO A 1 206 ? -0.309 22.762 -0.798 1.00 92.94 206 PRO A N 1
ATOM 1607 C CA . PRO A 1 206 ? -1.056 22.360 0.387 1.00 92.94 206 PRO A CA 1
ATOM 1608 C C . PRO A 1 206 ? -1.817 21.042 0.208 1.00 92.94 206 PRO A C 1
ATOM 1610 O O . PRO A 1 206 ? -2.296 20.507 1.202 1.00 92.94 206 PRO A O 1
ATOM 1613 N N . HIS A 1 207 ? -1.930 20.511 -1.008 1.00 94.88 207 HIS A N 1
ATOM 1614 C CA . HIS A 1 207 ? -2.565 19.235 -1.305 1.00 94.88 207 HIS A CA 1
ATOM 1615 C C . HIS A 1 207 ? -1.533 18.119 -1.484 1.00 94.88 207 HIS A C 1
ATOM 1617 O O . HIS A 1 207 ? -0.354 18.345 -1.750 1.00 94.88 207 HIS A O 1
ATOM 1623 N N . VAL A 1 208 ? -2.018 16.890 -1.331 1.00 94.56 208 VAL A N 1
ATOM 1624 C CA . VAL A 1 208 ? -1.315 15.681 -1.768 1.00 94.56 208 VAL A CA 1
ATOM 1625 C C . VAL A 1 208 ? -1.283 15.649 -3.298 1.00 94.56 208 VAL A C 1
ATOM 1627 O O . VAL A 1 208 ? -2.250 16.075 -3.938 1.00 94.56 208 VAL A O 1
ATOM 1630 N N . ASN A 1 209 ? -0.217 15.094 -3.875 1.00 95.25 209 ASN A N 1
ATOM 1631 C CA . ASN A 1 209 ? -0.044 14.868 -5.304 1.00 95.25 209 ASN A CA 1
ATOM 1632 C C . ASN A 1 209 ? -1.334 14.356 -5.957 1.00 95.25 209 ASN A C 1
ATOM 1634 O O . ASN A 1 209 ? -1.970 13.429 -5.454 1.00 95.25 209 ASN A O 1
ATOM 1638 N N . ALA A 1 210 ? -1.699 14.937 -7.101 1.00 96.00 210 ALA A N 1
ATOM 1639 C CA . ALA A 1 210 ? -2.979 14.692 -7.759 1.00 96.00 210 ALA A CA 1
ATOM 1640 C C . ALA A 1 210 ? -3.244 13.207 -8.076 1.00 96.00 210 ALA A C 1
ATOM 1642 O O . ALA A 1 210 ? -4.383 12.754 -7.946 1.00 96.00 210 ALA A O 1
ATOM 1643 N N . TYR A 1 211 ? -2.211 12.443 -8.448 1.00 96.06 211 TYR A N 1
ATOM 1644 C CA . TYR A 1 211 ? -2.340 11.011 -8.727 1.00 96.06 211 TYR A CA 1
ATOM 1645 C C . TYR A 1 211 ? -2.691 10.227 -7.459 1.00 96.06 211 TYR A C 1
ATOM 1647 O O . TYR A 1 211 ? -3.681 9.491 -7.425 1.00 96.06 211 TYR A O 1
ATOM 1655 N N . THR A 1 212 ? -1.933 10.458 -6.383 1.00 97.00 212 THR A N 1
ATOM 1656 C CA . THR A 1 212 ? -2.201 9.866 -5.069 1.00 97.00 212 THR A CA 1
ATOM 1657 C C . THR A 1 212 ? -3.583 10.285 -4.568 1.00 97.00 212 THR A C 1
ATOM 1659 O O . THR A 1 212 ? -4.380 9.418 -4.203 1.00 97.00 212 THR A O 1
ATOM 1662 N N . LYS A 1 213 ? -3.899 11.590 -4.637 1.00 97.62 213 LYS A N 1
ATOM 1663 C CA . LYS A 1 213 ? -5.174 12.206 -4.236 1.00 97.62 213 LYS A CA 1
ATOM 1664 C C . LYS A 1 213 ? -6.373 11.516 -4.885 1.00 97.62 213 LYS A C 1
ATOM 1666 O O . LYS A 1 213 ? -7.322 11.176 -4.187 1.00 97.62 213 LYS A O 1
ATOM 1671 N N . ALA A 1 214 ? -6.326 11.257 -6.191 1.00 97.69 214 ALA A N 1
ATOM 1672 C CA . ALA A 1 214 ? -7.433 10.617 -6.897 1.00 97.69 214 ALA A CA 1
ATOM 1673 C C . ALA A 1 214 ? -7.751 9.219 -6.335 1.00 97.69 214 ALA A C 1
ATOM 1675 O O . ALA A 1 214 ? -8.905 8.926 -6.017 1.00 97.69 214 ALA A O 1
ATOM 1676 N N . SER A 1 215 ? -6.727 8.379 -6.152 1.00 97.44 215 SER A N 1
ATOM 1677 C CA . SER A 1 215 ? -6.913 7.013 -5.642 1.00 97.44 215 SER A CA 1
ATOM 1678 C C . SER A 1 215 ? -7.348 6.981 -4.172 1.00 97.44 215 SER A C 1
ATOM 1680 O O . SER A 1 215 ? -8.235 6.214 -3.802 1.00 97.44 215 SER A O 1
ATOM 1682 N N . ILE A 1 216 ? -6.786 7.851 -3.324 1.00 97.62 216 ILE A N 1
ATOM 1683 C CA . ILE A 1 216 ? -7.140 7.889 -1.904 1.00 97.62 216 ILE A CA 1
ATOM 1684 C C . ILE A 1 216 ? -8.538 8.467 -1.681 1.00 97.62 216 ILE A C 1
ATOM 1686 O O . ILE A 1 216 ? -9.267 7.953 -0.840 1.00 97.62 216 ILE A O 1
ATOM 1690 N N . THR A 1 217 ? -8.965 9.467 -2.460 1.00 97.94 217 THR A N 1
ATOM 1691 C CA . THR A 1 217 ? -10.349 9.958 -2.420 1.00 97.94 217 THR A CA 1
ATOM 1692 C C . THR A 1 217 ? -11.323 8.851 -2.818 1.00 97.94 217 THR A C 1
ATOM 1694 O O . THR A 1 217 ? -12.338 8.671 -2.144 1.00 97.94 217 THR A O 1
ATOM 1697 N N . ALA A 1 218 ? -11.008 8.067 -3.856 1.00 96.88 218 ALA A N 1
ATOM 1698 C CA . ALA A 1 218 ? -11.829 6.922 -4.246 1.00 96.88 218 ALA A CA 1
ATOM 1699 C C . ALA A 1 218 ? -11.903 5.858 -3.134 1.00 96.88 218 ALA A C 1
ATOM 1701 O O . ALA A 1 218 ? -12.989 5.340 -2.859 1.00 96.88 218 ALA A O 1
ATOM 1702 N N . ALA A 1 219 ? -10.784 5.599 -2.444 1.00 96.44 219 ALA A N 1
ATOM 1703 C CA . ALA A 1 219 ? -10.713 4.686 -1.304 1.00 96.44 219 ALA A CA 1
ATOM 1704 C C . ALA A 1 219 ? -11.525 5.166 -0.092 1.00 96.44 219 ALA A C 1
ATOM 1706 O O . ALA A 1 219 ? -12.274 4.392 0.506 1.00 96.44 219 ALA A O 1
ATOM 1707 N N . LEU A 1 220 ? -11.424 6.453 0.248 1.00 96.12 220 LEU A N 1
ATOM 1708 C CA . LEU A 1 220 ? -12.194 7.079 1.325 1.00 96.12 220 LEU A CA 1
ATOM 1709 C C . LEU A 1 220 ? -13.700 7.008 1.048 1.00 96.12 220 LEU A C 1
ATOM 1711 O O . LEU A 1 220 ? -14.472 6.687 1.951 1.00 96.12 220 LEU A O 1
ATOM 1715 N N . LYS A 1 221 ? -14.107 7.246 -0.205 1.00 94.44 221 LYS A N 1
ATOM 1716 C CA . LYS A 1 221 ? -15.506 7.163 -0.653 1.00 94.44 221 LYS A CA 1
ATOM 1717 C C . LYS A 1 221 ? -15.998 5.734 -0.896 1.00 94.44 221 LYS A C 1
ATOM 1719 O O . LYS A 1 221 ? -17.186 5.561 -1.136 1.00 94.44 221 LYS A O 1
ATOM 1724 N N . ARG A 1 222 ? -15.115 4.728 -0.817 1.00 92.94 222 ARG A N 1
ATOM 1725 C CA . ARG A 1 222 ? -15.412 3.311 -1.108 1.00 92.94 222 ARG A CA 1
ATOM 1726 C C . ARG A 1 222 ? -16.014 3.106 -2.503 1.00 92.94 222 ARG A C 1
ATOM 1728 O O . ARG A 1 222 ? -16.944 2.334 -2.674 1.00 92.94 222 ARG A O 1
ATOM 1735 N N . THR A 1 223 ? -15.464 3.816 -3.482 1.00 93.25 223 THR A N 1
ATOM 1736 C CA . THR A 1 223 ? -15.829 3.718 -4.909 1.00 93.25 223 THR A CA 1
ATOM 1737 C C . THR A 1 223 ? -14.858 2.795 -5.654 1.00 93.25 223 THR A C 1
ATOM 1739 O O . THR A 1 223 ? -13.990 2.175 -5.036 1.00 93.25 223 THR A O 1
ATOM 1742 N N . TRP A 1 224 ? -14.949 2.693 -6.976 1.00 94.31 224 TRP A N 1
ATOM 1743 C CA . TRP A 1 224 ? -13.907 2.064 -7.790 1.00 94.31 224 TRP A CA 1
ATOM 1744 C C . TRP A 1 224 ? -12.922 3.093 -8.367 1.00 94.31 224 TRP A C 1
ATOM 1746 O O . TRP A 1 224 ? -13.169 4.299 -8.371 1.00 94.31 224 TRP A O 1
ATOM 1756 N N . PHE A 1 225 ? -11.771 2.617 -8.842 1.00 95.19 225 PHE A N 1
ATOM 1757 C CA . PHE A 1 225 ? -10.729 3.454 -9.436 1.00 95.19 225 PHE A CA 1
ATOM 1758 C C . PHE A 1 225 ? -10.013 2.739 -10.576 1.00 95.19 225 PHE A C 1
ATOM 1760 O O . PHE A 1 225 ? -9.560 1.605 -10.425 1.00 95.19 225 PHE A O 1
ATOM 1767 N N . GLU A 1 226 ? -9.875 3.420 -11.712 1.00 95.81 226 GLU A N 1
ATOM 1768 C CA . GLU A 1 226 ? -9.005 2.973 -12.798 1.00 95.81 226 GLU A CA 1
ATOM 1769 C C . GLU A 1 226 ? -7.561 3.395 -12.514 1.00 95.81 226 GLU A C 1
ATOM 1771 O O . GLU A 1 226 ? -7.233 4.585 -12.480 1.00 95.81 226 GLU A O 1
ATOM 1776 N N . LEU A 1 227 ? -6.679 2.410 -12.369 1.00 96.75 227 LEU A N 1
ATOM 1777 C CA . LEU A 1 227 ? -5.254 2.634 -12.201 1.00 96.75 227 LEU A CA 1
ATOM 1778 C C . LEU A 1 227 ? -4.619 2.954 -13.554 1.00 96.75 227 LEU A C 1
ATOM 1780 O O . LEU A 1 227 ? -4.272 2.068 -14.339 1.00 96.75 227 LEU A O 1
ATOM 1784 N N . LYS A 1 228 ? -4.463 4.250 -13.814 1.00 94.56 228 LYS A N 1
ATOM 1785 C CA . LYS A 1 228 ? -3.814 4.761 -15.023 1.00 94.56 228 LYS A CA 1
ATOM 1786 C C . LYS A 1 228 ? -2.288 4.772 -14.871 1.00 94.56 228 LYS A C 1
ATOM 1788 O O . LYS A 1 228 ? -1.803 4.973 -13.752 1.00 94.56 228 LYS A O 1
ATOM 1793 N N . PRO A 1 229 ? -1.535 4.610 -15.973 1.00 93.50 229 PRO A N 1
ATOM 1794 C CA . PRO A 1 229 ? -0.105 4.891 -15.978 1.00 93.50 229 PRO A CA 1
ATOM 1795 C C . PRO A 1 229 ? 0.182 6.330 -15.539 1.00 93.50 229 PRO A C 1
ATOM 1797 O O . PRO A 1 229 ? -0.632 7.233 -15.755 1.00 93.50 229 PRO A O 1
ATOM 1800 N N . HIS A 1 230 ? 1.353 6.548 -14.949 1.00 95.62 230 HIS A N 1
ATOM 1801 C CA . HIS A 1 230 ? 1.844 7.874 -14.597 1.00 95.62 230 HIS A CA 1
ATOM 1802 C C . HIS A 1 230 ? 3.234 8.063 -15.210 1.00 95.62 230 HIS A C 1
ATOM 1804 O O . HIS A 1 230 ? 4.085 7.194 -15.084 1.00 95.62 230 HIS A O 1
ATOM 1810 N N . GLY A 1 231 ? 3.464 9.177 -15.910 1.00 95.50 231 GLY A N 1
ATOM 1811 C CA . GLY A 1 231 ? 4.670 9.358 -16.734 1.00 95.50 231 GLY A CA 1
ATOM 1812 C C . GLY A 1 231 ? 5.935 9.751 -15.965 1.00 95.50 231 GLY A C 1
ATOM 1813 O O . GLY A 1 231 ? 7.015 9.817 -16.549 1.00 95.50 231 GLY A O 1
ATOM 1814 N N . ILE A 1 232 ? 5.819 10.030 -14.667 1.00 95.25 232 ILE A N 1
ATOM 1815 C CA . ILE A 1 232 ? 6.927 10.464 -13.811 1.00 95.25 232 ILE A CA 1
ATOM 1816 C C . ILE A 1 232 ? 6.883 9.759 -12.461 1.00 95.25 232 ILE A C 1
ATOM 1818 O O . ILE A 1 232 ? 5.807 9.456 -11.951 1.00 95.25 232 ILE A O 1
ATOM 1822 N N . PHE A 1 233 ? 8.047 9.555 -11.858 1.00 95.25 233 PHE A N 1
ATOM 1823 C CA . PHE A 1 233 ? 8.183 9.089 -10.486 1.00 95.25 233 PHE A CA 1
ATOM 1824 C C . PHE A 1 233 ? 9.291 9.839 -9.745 1.00 95.25 233 PHE A C 1
ATOM 1826 O O . PHE A 1 233 ? 10.155 10.456 -10.369 1.00 95.25 233 PHE A O 1
ATOM 1833 N N . VAL A 1 234 ? 9.288 9.759 -8.417 1.00 94.44 234 VAL A N 1
ATOM 1834 C CA . VAL A 1 234 ? 10.326 10.316 -7.545 1.00 94.44 234 VAL A CA 1
ATOM 1835 C C . VAL A 1 234 ? 11.235 9.175 -7.078 1.00 94.44 234 VAL A C 1
ATOM 1837 O O . VAL A 1 234 ? 10.780 8.317 -6.320 1.00 94.44 234 VAL A O 1
ATOM 1840 N N . PRO A 1 235 ? 12.511 9.118 -7.512 1.00 90.50 235 PRO A N 1
ATOM 1841 C CA . PRO A 1 235 ? 13.418 8.039 -7.126 1.00 90.50 235 PRO A CA 1
ATOM 1842 C C . PRO A 1 235 ? 13.700 8.004 -5.627 1.00 90.50 235 PRO A C 1
ATOM 1844 O O . PRO A 1 235 ? 13.728 6.924 -5.047 1.00 90.50 235 PRO A O 1
ATOM 1847 N N . ASP A 1 236 ? 13.886 9.173 -5.005 1.00 91.06 236 ASP A N 1
ATOM 1848 C CA . ASP A 1 236 ? 13.996 9.300 -3.554 1.00 91.06 236 ASP A CA 1
ATOM 1849 C C . ASP A 1 236 ? 13.642 10.711 -3.068 1.00 91.06 236 ASP A C 1
ATOM 1851 O O . ASP A 1 236 ? 13.883 11.704 -3.770 1.00 91.06 236 ASP A O 1
ATOM 1855 N N . ALA A 1 237 ? 13.106 10.785 -1.850 1.00 89.19 237 ALA A N 1
ATOM 1856 C CA . ALA A 1 237 ? 12.645 12.018 -1.226 1.00 89.19 237 ALA A CA 1
ATOM 1857 C C . ALA A 1 237 ? 13.805 12.930 -0.794 1.00 89.19 237 ALA A C 1
ATOM 1859 O O . ALA A 1 237 ? 14.951 12.508 -0.624 1.00 89.19 237 ALA A O 1
ATOM 1860 N N . HIS A 1 238 ? 13.502 14.211 -0.574 1.00 92.00 238 HIS A N 1
ATOM 1861 C CA . HIS A 1 238 ? 14.442 15.117 0.085 1.00 92.00 238 HIS A CA 1
ATOM 1862 C C . HIS A 1 238 ? 14.669 14.702 1.541 1.00 92.00 238 HIS A C 1
ATOM 1864 O O . HIS A 1 238 ? 13.752 14.231 2.209 1.00 92.00 238 HIS A O 1
ATOM 1870 N N . ASN A 1 239 ? 15.877 14.940 2.060 1.00 91.50 239 ASN A N 1
ATOM 1871 C CA . ASN A 1 239 ? 16.218 14.609 3.444 1.00 91.50 239 ASN A CA 1
ATOM 1872 C C . ASN A 1 239 ? 15.274 15.308 4.441 1.00 91.50 239 ASN A C 1
ATOM 1874 O O . ASN A 1 239 ? 15.359 16.523 4.623 1.00 91.50 239 ASN A O 1
ATOM 1878 N N . TRP A 1 240 ? 14.431 14.530 5.121 1.00 93.19 240 TRP A N 1
ATOM 1879 C CA . TRP A 1 240 ? 13.489 15.012 6.135 1.00 93.19 240 TRP A CA 1
ATOM 1880 C C . TRP A 1 240 ? 14.148 15.674 7.342 1.00 93.19 240 TRP A C 1
ATOM 1882 O O . TRP A 1 240 ? 13.514 16.474 8.009 1.00 93.19 240 TRP A O 1
ATOM 1892 N N . PHE A 1 241 ? 15.414 15.385 7.640 1.00 92.25 241 PHE A N 1
ATOM 1893 C CA . PHE A 1 241 ? 16.120 16.034 8.752 1.00 92.25 241 PHE A CA 1
ATOM 1894 C C . PHE A 1 241 ? 16.611 17.446 8.417 1.00 92.25 241 PHE A C 1
ATOM 1896 O O . PHE A 1 241 ? 17.160 18.129 9.279 1.00 92.25 241 PHE A O 1
ATOM 1903 N N . ASP A 1 242 ? 16.419 17.887 7.175 1.00 91.12 242 ASP A N 1
ATOM 1904 C CA . ASP A 1 242 ? 16.718 19.235 6.719 1.00 91.12 242 ASP A CA 1
ATOM 1905 C C . ASP A 1 242 ? 15.405 19.948 6.349 1.00 91.12 242 ASP A C 1
ATOM 1907 O O . ASP A 1 242 ? 14.905 19.792 5.225 1.00 91.12 242 ASP A O 1
ATOM 1911 N N . PRO A 1 243 ? 14.829 20.743 7.274 1.00 91.31 243 PRO A N 1
ATOM 1912 C CA . PRO A 1 243 ? 13.575 21.452 7.037 1.00 91.31 243 PRO A CA 1
ATOM 1913 C C . PRO A 1 243 ? 13.621 22.370 5.813 1.00 91.31 243 PRO A C 1
ATOM 1915 O O . PRO A 1 243 ? 12.602 22.563 5.151 1.00 91.31 243 PRO A O 1
ATOM 1918 N N . SER A 1 244 ? 14.801 22.906 5.470 1.00 91.69 244 SER A N 1
ATOM 1919 C CA . SER A 1 244 ? 14.958 23.805 4.320 1.00 91.69 244 SER A CA 1
ATOM 1920 C C . SER A 1 244 ? 14.692 23.108 2.984 1.00 91.69 244 SER A C 1
ATOM 1922 O O . SER A 1 244 ? 14.346 23.766 2.005 1.00 91.69 244 SER A O 1
ATOM 1924 N N . LYS A 1 245 ? 14.794 21.773 2.944 1.00 92.38 245 LYS A N 1
ATOM 1925 C CA . LYS A 1 245 ? 14.537 20.977 1.741 1.00 92.38 245 LYS A CA 1
ATOM 1926 C C . LYS A 1 245 ? 13.072 20.592 1.562 1.00 92.38 245 LYS A C 1
ATOM 1928 O O . LYS A 1 245 ? 12.693 20.171 0.475 1.00 92.38 245 LYS A O 1
ATOM 1933 N N . GLN A 1 246 ? 12.227 20.753 2.581 1.00 93.06 246 GLN A N 1
ATOM 1934 C CA . GLN A 1 246 ? 10.836 20.281 2.526 1.00 93.06 246 GLN A CA 1
ATOM 1935 C C . GLN A 1 246 ? 9.913 21.163 1.677 1.00 93.06 246 GLN A C 1
ATOM 1937 O O . GLN A 1 246 ? 8.817 20.729 1.312 1.00 93.06 246 GLN A O 1
ATOM 1942 N N . SER A 1 247 ? 10.348 22.377 1.333 1.00 93.25 247 SER A N 1
ATOM 1943 C CA . SER A 1 247 ? 9.676 23.273 0.386 1.00 93.25 247 SER A CA 1
ATOM 1944 C C . SER A 1 247 ? 10.150 23.094 -1.060 1.00 93.25 247 SER A C 1
ATOM 1946 O O . SER A 1 247 ? 9.515 23.625 -1.970 1.00 93.25 247 SER A O 1
ATOM 1948 N N . LEU A 1 248 ? 11.237 22.348 -1.295 1.00 94.94 248 LEU A N 1
ATOM 1949 C CA . LEU A 1 248 ? 11.739 22.089 -2.643 1.00 94.94 248 LEU A CA 1
ATOM 1950 C C . LEU A 1 248 ? 10.766 21.192 -3.418 1.00 94.94 248 LEU A C 1
ATOM 1952 O O . LEU A 1 248 ? 10.150 20.306 -2.818 1.00 94.94 248 LEU A O 1
ATOM 1956 N N . PRO A 1 249 ? 10.644 21.372 -4.744 1.00 93.31 249 PRO A N 1
ATOM 1957 C CA . PRO A 1 249 ? 9.879 20.445 -5.563 1.00 93.31 249 PRO A CA 1
ATOM 1958 C C . PRO A 1 249 ? 10.484 19.028 -5.490 1.00 93.31 249 PRO A C 1
ATOM 1960 O O . PRO A 1 249 ? 11.707 18.895 -5.321 1.00 93.31 249 PRO A O 1
ATOM 1963 N N . PRO A 1 250 ? 9.665 17.969 -5.624 1.00 92.56 250 PRO A N 1
ATOM 1964 C CA . PRO A 1 250 ? 10.157 16.599 -5.733 1.00 92.56 250 PRO A CA 1
ATOM 1965 C C . PRO A 1 250 ? 11.154 16.426 -6.890 1.00 92.56 250 PRO A C 1
ATOM 1967 O O . PRO A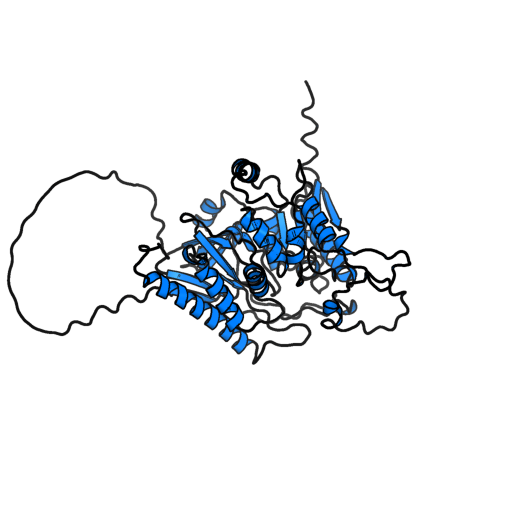 1 250 ? 11.100 17.132 -7.897 1.00 92.56 250 PRO A O 1
ATOM 1970 N N . ARG A 1 251 ? 12.077 15.466 -6.758 1.00 92.00 251 ARG A N 1
ATOM 1971 C CA . ARG A 1 251 ? 13.020 15.115 -7.832 1.00 92.00 251 ARG A CA 1
ATOM 1972 C C . ARG A 1 251 ? 12.366 14.136 -8.798 1.00 92.00 251 ARG A C 1
ATOM 1974 O O . ARG A 1 251 ? 12.472 12.928 -8.623 1.00 92.00 251 ARG A O 1
ATOM 1981 N N . GLU A 1 252 ? 11.673 14.661 -9.793 1.00 93.94 252 GLU A N 1
ATOM 1982 C CA . GLU A 1 252 ? 10.933 13.850 -10.759 1.00 93.94 252 GLU A CA 1
ATOM 1983 C C . GLU A 1 252 ? 11.854 13.225 -11.818 1.00 93.94 252 GLU A C 1
ATOM 1985 O O . GLU A 1 252 ? 12.851 13.806 -12.246 1.00 93.94 252 GLU A O 1
ATOM 1990 N N . THR A 1 253 ? 11.528 12.008 -12.242 1.00 93.81 253 THR A N 1
ATOM 1991 C CA . THR A 1 253 ? 12.227 11.233 -13.276 1.00 93.81 253 THR A CA 1
ATOM 1992 C C . THR A 1 253 ? 11.193 10.525 -14.154 1.00 93.81 253 THR A C 1
ATOM 1994 O O . THR A 1 253 ? 10.161 10.113 -13.626 1.00 93.81 253 THR A O 1
ATOM 1997 N N . PRO A 1 254 ? 11.428 10.340 -15.468 1.00 95.88 254 PRO A N 1
ATOM 1998 C CA . PRO A 1 254 ? 10.498 9.610 -16.327 1.00 95.88 254 PRO A CA 1
ATOM 1999 C C . PRO A 1 254 ? 10.219 8.191 -15.822 1.00 95.88 254 PRO A C 1
ATOM 2001 O O . PRO A 1 254 ? 11.148 7.424 -15.556 1.00 95.88 254 PRO A O 1
ATOM 2004 N N . ALA A 1 255 ? 8.943 7.835 -15.715 1.00 95.25 255 ALA A N 1
ATOM 2005 C CA . ALA A 1 255 ? 8.499 6.494 -15.363 1.00 95.25 255 ALA A CA 1
ATOM 2006 C C . ALA A 1 255 ? 8.155 5.689 -16.629 1.00 95.25 255 ALA A C 1
ATOM 2008 O O . ALA A 1 255 ? 7.677 6.258 -17.614 1.00 95.25 255 ALA A O 1
ATOM 2009 N N . PRO A 1 256 ? 8.409 4.370 -16.642 1.00 94.38 256 PRO A N 1
ATOM 2010 C CA . PRO A 1 256 ? 7.948 3.513 -17.723 1.00 94.38 256 PRO A CA 1
ATOM 2011 C C . PRO A 1 256 ? 6.431 3.285 -17.643 1.00 94.38 256 PRO A C 1
ATOM 2013 O O . PRO A 1 256 ? 5.859 3.214 -16.560 1.00 94.38 256 PRO A O 1
ATOM 2016 N N . GLU A 1 257 ? 5.807 3.066 -18.798 1.00 94.81 257 GLU A N 1
ATOM 2017 C CA . GLU A 1 257 ? 4.412 2.622 -18.898 1.00 94.81 257 GLU A CA 1
ATOM 2018 C C . GLU A 1 257 ? 4.178 1.252 -18.230 1.00 94.81 257 GLU A C 1
ATOM 2020 O O . GLU A 1 257 ? 5.113 0.463 -18.009 1.00 94.81 257 GLU A O 1
ATOM 2025 N N . HIS A 1 258 ? 2.903 0.925 -17.988 1.00 96.62 258 HIS A N 1
ATOM 2026 C CA . HIS A 1 258 ? 2.496 -0.416 -17.567 1.00 96.62 258 HIS A CA 1
ATOM 2027 C C . HIS A 1 258 ? 2.950 -1.467 -18.589 1.00 96.62 258 HIS A C 1
ATOM 2029 O O . HIS A 1 258 ? 2.598 -1.411 -19.772 1.00 96.62 258 HIS A O 1
ATOM 2035 N N . ALA A 1 259 ? 3.698 -2.472 -18.134 1.00 96.19 259 ALA A N 1
ATOM 2036 C CA . ALA A 1 259 ? 4.218 -3.522 -19.005 1.00 96.19 259 ALA A CA 1
ATOM 2037 C C . ALA A 1 259 ? 3.469 -4.840 -18.779 1.00 96.19 259 ALA A C 1
ATOM 2039 O O . ALA A 1 259 ? 3.586 -5.455 -17.721 1.00 96.19 259 ALA A O 1
ATOM 2040 N N . TRP A 1 260 ? 2.724 -5.277 -19.795 1.00 95.69 260 TRP A N 1
ATOM 2041 C CA . TRP A 1 260 ? 1.879 -6.470 -19.751 1.00 95.69 260 TRP A CA 1
ATOM 2042 C C . TRP A 1 260 ? 2.596 -7.685 -20.337 1.00 95.69 260 TRP A C 1
ATOM 2044 O O . TRP A 1 260 ? 3.024 -7.663 -21.492 1.00 95.69 260 TRP A O 1
ATOM 2054 N N . TYR A 1 261 ? 2.668 -8.753 -19.552 1.00 93.94 261 TYR A N 1
ATOM 2055 C CA . TYR A 1 261 ? 3.164 -10.068 -19.944 1.00 93.94 261 TYR A CA 1
ATOM 2056 C C . TYR A 1 261 ? 2.077 -11.105 -19.706 1.00 93.94 261 TYR A C 1
ATOM 2058 O O . TYR A 1 261 ? 1.164 -10.900 -18.909 1.00 93.94 261 TYR A O 1
ATOM 2066 N N . PHE A 1 262 ? 2.185 -12.232 -20.398 1.00 89.19 262 PHE A N 1
ATOM 2067 C CA . PHE A 1 262 ? 1.208 -13.300 -20.301 1.00 89.19 262 PHE A CA 1
ATOM 2068 C C . PHE A 1 262 ? 1.920 -14.629 -20.142 1.00 89.19 262 PHE A C 1
ATOM 2070 O O . PHE A 1 262 ? 2.687 -15.021 -21.021 1.00 89.19 262 PHE A O 1
ATOM 2077 N N . LEU A 1 263 ? 1.652 -15.317 -19.036 1.00 84.69 263 LEU A N 1
ATOM 2078 C CA . LEU A 1 263 ? 2.056 -16.708 -18.879 1.00 84.69 263 LEU A CA 1
ATOM 2079 C C . LEU A 1 263 ? 0.992 -17.579 -19.539 1.00 84.69 263 LEU A C 1
ATOM 2081 O O . LEU A 1 263 ? -0.199 -17.412 -19.279 1.00 84.69 263 LEU A O 1
ATOM 2085 N N . GLN A 1 264 ? 1.431 -18.452 -20.435 1.00 75.50 264 GLN A N 1
ATOM 2086 C CA . GLN A 1 264 ? 0.580 -19.356 -21.198 1.00 75.50 264 GLN A CA 1
ATOM 2087 C C . GLN A 1 264 ? 1.168 -20.756 -21.117 1.00 75.50 264 GLN A C 1
ATOM 2089 O O . GLN A 1 264 ? 2.382 -20.920 -20.961 1.00 75.50 264 GLN A O 1
ATOM 2094 N N . ARG A 1 265 ? 0.310 -21.767 -21.239 1.00 64.81 265 ARG A N 1
ATOM 2095 C CA . ARG A 1 265 ? 0.771 -23.141 -21.441 1.00 64.81 265 ARG A CA 1
ATOM 2096 C C . ARG A 1 265 ? 1.445 -23.217 -22.807 1.00 64.81 265 ARG A C 1
ATOM 2098 O O . ARG A 1 265 ? 0.901 -22.687 -23.776 1.00 64.81 265 ARG A O 1
ATOM 2105 N N . ASP A 1 266 ? 2.587 -23.895 -22.896 1.00 57.12 266 ASP A N 1
ATOM 2106 C CA . ASP A 1 266 ? 3.087 -24.312 -24.202 1.00 57.12 266 ASP A CA 1
ATOM 2107 C C . ASP A 1 266 ? 1.982 -25.163 -24.835 1.00 57.12 266 ASP A C 1
ATOM 2109 O O . ASP A 1 266 ? 1.634 -26.234 -24.327 1.00 57.12 266 ASP A O 1
ATOM 2113 N N . GLN A 1 267 ? 1.381 -24.676 -25.924 1.00 47.62 267 GLN A N 1
ATOM 2114 C CA . GLN A 1 267 ? 0.637 -25.574 -26.790 1.00 47.62 267 GLN A CA 1
ATOM 2115 C C . GLN A 1 267 ? 1.653 -26.623 -27.214 1.00 47.62 267 GLN A C 1
ATOM 2117 O O . GLN A 1 267 ? 2.685 -26.265 -27.783 1.00 47.62 267 GLN A O 1
ATOM 2122 N N . GLN A 1 268 ? 1.407 -27.899 -26.897 1.00 45.69 268 GLN A N 1
ATOM 2123 C CA . GLN A 1 268 ? 2.184 -28.965 -27.511 1.00 45.69 268 GLN A CA 1
ATOM 2124 C C . GLN A 1 268 ? 2.204 -28.669 -29.006 1.00 45.69 268 GLN A C 1
ATOM 2126 O O . GLN A 1 268 ? 1.151 -28.649 -29.645 1.00 45.69 268 GLN A O 1
ATOM 2131 N N . VAL A 1 269 ? 3.391 -28.365 -29.535 1.00 38.44 269 VAL A N 1
ATOM 2132 C CA . VAL A 1 269 ? 3.611 -28.257 -30.969 1.00 38.44 269 VAL A CA 1
ATOM 2133 C C . VAL A 1 269 ? 3.140 -29.591 -31.516 1.00 38.44 269 VAL A C 1
ATOM 2135 O O . VAL A 1 269 ? 3.777 -30.618 -31.271 1.00 38.44 269 VAL A O 1
ATOM 2138 N N . GLY A 1 270 ? 1.962 -29.584 -32.144 1.00 36.06 270 GLY A N 1
ATOM 2139 C CA . GLY A 1 270 ? 1.373 -30.766 -32.742 1.00 36.06 270 GLY A CA 1
ATOM 2140 C C . GLY A 1 270 ? 2.445 -31.404 -33.601 1.00 36.06 270 GLY A C 1
ATOM 2141 O O . GLY A 1 270 ? 3.007 -30.738 -34.473 1.00 36.06 270 GLY A O 1
ATOM 2142 N N . GLY A 1 271 ? 2.790 -32.650 -33.271 1.00 32.34 271 GLY A N 1
ATOM 2143 C CA . GLY A 1 271 ? 3.822 -33.400 -33.963 1.00 32.34 271 GLY A CA 1
ATOM 2144 C C . GLY A 1 271 ? 3.621 -33.247 -35.463 1.00 32.34 271 GLY A C 1
ATOM 2145 O O . GLY A 1 271 ? 2.577 -33.625 -35.997 1.00 32.34 271 GLY A O 1
ATOM 2146 N N . GLY A 1 272 ? 4.604 -32.628 -36.118 1.00 31.16 272 GLY A N 1
ATOM 2147 C CA . GLY A 1 272 ? 4.638 -32.529 -37.563 1.00 31.16 272 GLY A CA 1
ATOM 2148 C C . GLY A 1 272 ? 4.427 -33.920 -38.141 1.00 31.16 272 GLY A C 1
ATOM 2149 O O . GLY A 1 272 ? 5.124 -34.865 -37.771 1.00 31.16 272 GLY A O 1
ATOM 2150 N N . GLN A 1 273 ? 3.426 -34.033 -39.009 1.00 34.72 273 GLN A N 1
ATOM 2151 C CA . GLN A 1 273 ? 3.161 -35.229 -39.789 1.00 34.72 273 GLN A CA 1
ATOM 2152 C C . GLN A 1 273 ? 4.463 -35.685 -40.460 1.00 34.72 273 GLN A C 1
ATOM 2154 O O . GLN A 1 273 ? 4.951 -35.044 -41.392 1.00 34.72 273 GLN A O 1
ATOM 2159 N N . GLN A 1 274 ? 5.019 -36.807 -40.000 1.00 34.97 274 GLN A N 1
ATOM 2160 C CA . GLN A 1 274 ? 5.849 -37.636 -40.860 1.00 34.97 274 GLN A CA 1
ATOM 2161 C C . GLN A 1 274 ? 4.926 -38.268 -41.898 1.00 34.97 274 GLN A C 1
ATOM 2163 O O . GLN A 1 274 ? 3.884 -38.840 -41.575 1.00 34.97 274 GLN A O 1
ATOM 2168 N N . GLY A 1 275 ? 5.284 -38.068 -43.160 1.00 31.05 275 GLY A N 1
ATOM 2169 C CA . GLY A 1 275 ? 4.492 -38.488 -44.294 1.00 31.05 275 GLY A CA 1
ATOM 2170 C C . GLY A 1 275 ? 4.423 -40.003 -44.484 1.00 31.05 275 GLY A C 1
ATOM 2171 O O . GLY A 1 275 ? 5.341 -40.741 -44.149 1.00 31.05 275 GLY A O 1
ATOM 2172 N N . GLN A 1 276 ? 3.345 -40.360 -45.183 1.00 28.89 276 GLN A N 1
ATOM 2173 C CA . GLN A 1 276 ? 3.163 -41.510 -46.071 1.00 28.89 276 GLN A CA 1
ATOM 2174 C C . GLN A 1 276 ? 2.990 -42.896 -45.439 1.00 28.89 276 GLN A C 1
ATOM 2176 O O . GLN A 1 276 ? 3.937 -43.518 -44.974 1.00 28.89 276 GLN A O 1
ATOM 2181 N N . GLY A 1 277 ? 1.788 -43.454 -45.632 1.00 26.58 277 GLY A N 1
ATOM 2182 C CA . GLY A 1 277 ? 1.637 -44.899 -45.785 1.00 26.58 277 GLY A CA 1
ATOM 2183 C C . GLY A 1 277 ? 0.290 -45.487 -45.372 1.00 26.58 277 GLY A C 1
ATOM 2184 O O . GLY A 1 277 ? 0.147 -45.933 -44.248 1.00 26.58 277 GLY A O 1
ATOM 2185 N N . GLN A 1 278 ? -0.598 -45.619 -46.361 1.00 29.45 278 GLN A N 1
ATOM 2186 C CA . GLN A 1 278 ? -1.604 -46.682 -46.520 1.00 29.45 278 GLN A CA 1
ATOM 2187 C C . GLN A 1 278 ? -3.028 -46.512 -45.942 1.00 29.45 278 GLN A C 1
ATOM 2189 O O . GLN A 1 278 ? -3.297 -46.444 -44.750 1.00 29.45 278 GLN A O 1
ATOM 2194 N N . THR A 1 279 ? -3.924 -46.506 -46.928 1.00 27.17 279 THR A N 1
ATOM 2195 C CA . THR A 1 279 ? -5.368 -46.733 -47.031 1.00 27.17 279 THR A CA 1
ATOM 2196 C C . THR A 1 279 ? -5.931 -47.883 -46.185 1.00 27.17 279 THR A C 1
ATOM 2198 O O . THR A 1 279 ? -5.316 -48.943 -46.137 1.00 27.17 279 THR A O 1
ATOM 2201 N N . LEU A 1 280 ? -7.169 -47.727 -45.680 1.00 26.92 280 LEU A N 1
ATOM 2202 C CA . LEU A 1 280 ? -8.322 -48.631 -45.903 1.00 26.92 280 LEU A CA 1
ATOM 2203 C C . LEU A 1 280 ? -9.627 -48.067 -45.283 1.00 26.92 280 LEU A C 1
ATOM 2205 O O . LEU A 1 280 ? -9.599 -47.161 -44.458 1.00 26.92 280 LEU A O 1
ATOM 2209 N N . GLN A 1 281 ? -10.752 -48.561 -45.804 1.00 26.02 281 GLN A N 1
ATOM 2210 C CA . GLN A 1 281 ? -12.081 -47.945 -45.931 1.00 26.02 281 GLN A CA 1
ATOM 2211 C C . GLN A 1 281 ? -13.054 -48.117 -44.738 1.00 26.02 281 GLN A C 1
ATOM 2213 O O . GLN A 1 281 ? -12.933 -49.047 -43.951 1.00 26.02 281 GLN A O 1
ATOM 2218 N N . GLU A 1 282 ? -14.030 -47.195 -44.712 1.00 27.12 282 GLU A N 1
ATOM 2219 C CA . GLU A 1 282 ? -15.461 -47.236 -44.315 1.00 27.12 282 GLU A CA 1
ATOM 2220 C C . GLU A 1 282 ? -16.020 -48.351 -43.398 1.00 27.12 282 GLU A C 1
ATOM 2222 O O . GLU A 1 282 ? -15.909 -49.531 -43.701 1.00 27.12 282 GLU A O 1
ATOM 2227 N N . HIS A 1 283 ? -16.796 -47.963 -42.367 1.00 26.53 283 HIS A N 1
ATOM 2228 C CA . HIS A 1 283 ? -18.264 -48.152 -42.300 1.00 26.53 283 HIS A CA 1
ATOM 2229 C C . HIS A 1 283 ? -18.889 -47.518 -41.031 1.00 26.53 283 HIS A C 1
ATOM 2231 O O . HIS A 1 283 ? -18.262 -47.398 -39.983 1.00 26.53 283 HIS A O 1
ATOM 2237 N N . ALA A 1 284 ? -20.143 -47.081 -41.183 1.00 28.70 284 ALA A N 1
ATOM 2238 C CA . ALA A 1 284 ? -20.991 -46.352 -40.238 1.00 28.70 284 ALA A CA 1
ATOM 2239 C C . ALA A 1 284 ? -21.495 -47.187 -39.043 1.00 28.70 284 ALA A C 1
ATOM 2241 O O . ALA A 1 284 ? -21.594 -48.397 -39.172 1.00 28.70 284 ALA A O 1
ATOM 2242 N N . HIS A 1 285 ? -21.927 -46.532 -37.953 1.00 26.64 285 HIS A N 1
ATOM 2243 C CA . HIS A 1 285 ? -23.217 -46.796 -37.286 1.00 26.64 285 HIS A CA 1
ATOM 2244 C C . HIS A 1 285 ? -23.554 -45.715 -36.237 1.00 26.64 285 HIS A C 1
ATOM 2246 O O . HIS A 1 285 ? -22.741 -45.361 -35.387 1.00 26.64 285 HIS A O 1
ATOM 2252 N N . LEU A 1 286 ? -24.779 -45.193 -36.345 1.00 29.12 286 LEU A N 1
ATOM 2253 C CA . LEU A 1 286 ? -25.483 -44.368 -35.362 1.00 29.12 286 LEU A CA 1
ATOM 2254 C C . LEU A 1 286 ? -25.900 -45.223 -34.156 1.00 29.12 286 LEU A C 1
ATOM 2256 O O . LEU A 1 286 ? -26.438 -46.310 -34.360 1.00 29.12 286 LEU A O 1
ATOM 2260 N N . ASP A 1 287 ? -25.780 -44.682 -32.942 1.00 26.97 287 ASP A N 1
ATOM 2261 C CA . ASP A 1 287 ? -26.670 -45.045 -31.837 1.00 26.97 287 ASP A CA 1
ATOM 2262 C C . ASP A 1 287 ? -27.052 -43.808 -31.009 1.00 26.97 287 ASP A C 1
ATOM 2264 O O . ASP A 1 287 ? -26.261 -42.894 -30.765 1.00 26.97 287 ASP A O 1
ATOM 2268 N N . THR A 1 288 ? -28.327 -43.787 -30.649 1.00 30.53 288 THR A N 1
ATOM 2269 C CA . THR A 1 288 ? -29.121 -42.709 -30.077 1.00 30.53 288 THR A CA 1
ATOM 2270 C C . THR A 1 288 ? -29.582 -43.115 -28.681 1.00 30.53 288 THR A C 1
ATOM 2272 O O . THR A 1 288 ? -30.393 -44.028 -28.553 1.00 30.53 288 THR A O 1
ATOM 2275 N N . SER A 1 289 ? -29.190 -42.387 -27.631 1.00 28.77 289 SER A N 1
ATOM 2276 C CA . SER A 1 289 ? -29.969 -42.344 -26.381 1.00 28.77 289 SER A CA 1
ATOM 2277 C C . SER A 1 289 ? -29.715 -41.059 -25.567 1.00 28.77 289 SER A C 1
ATOM 2279 O O . SER A 1 289 ? -28.591 -40.617 -25.366 1.00 28.77 289 SER A O 1
ATOM 2281 N N . SER A 1 290 ? -30.822 -40.417 -25.175 1.00 27.67 290 SER A N 1
ATOM 2282 C CA . SER A 1 290 ? -30.984 -39.099 -24.515 1.00 27.67 290 SER A CA 1
ATOM 2283 C C . SER A 1 290 ? -30.631 -39.137 -23.000 1.00 27.67 290 SER A C 1
ATOM 2285 O O . SER A 1 290 ? -30.578 -40.241 -22.465 1.00 27.67 290 SER A O 1
ATOM 2287 N N . PRO A 1 291 ? -30.449 -38.009 -22.254 1.00 30.47 291 PRO A N 1
ATOM 2288 C CA . PRO A 1 291 ? -31.507 -37.016 -22.025 1.00 30.47 291 PRO A CA 1
ATOM 2289 C C . PRO A 1 291 ? -31.080 -35.533 -22.079 1.00 30.47 291 PRO A C 1
ATOM 2291 O O . PRO A 1 291 ? -29.981 -35.124 -21.711 1.00 30.47 291 PRO A O 1
ATOM 2294 N N . ARG A 1 292 ? -32.056 -34.719 -22.491 1.00 36.06 292 ARG A N 1
ATOM 2295 C CA . ARG A 1 292 ? -32.129 -33.248 -22.475 1.00 36.06 292 ARG A CA 1
ATOM 2296 C C . ARG A 1 292 ? -31.403 -32.597 -21.283 1.00 36.06 292 ARG A C 1
ATOM 2298 O O . ARG A 1 292 ? -31.859 -32.714 -20.146 1.00 36.06 292 ARG A O 1
ATOM 2305 N N . LYS A 1 293 ? -30.373 -31.788 -21.555 1.00 31.03 293 LYS A N 1
ATOM 2306 C CA . LYS A 1 293 ? -29.956 -30.707 -20.649 1.00 31.03 293 LYS A CA 1
ATOM 2307 C C . LYS A 1 293 ? -30.655 -29.414 -21.063 1.00 31.03 293 LYS A C 1
ATOM 2309 O O . LYS A 1 293 ? -30.691 -29.058 -22.236 1.00 31.03 293 LYS A O 1
ATOM 2314 N N . ARG A 1 294 ? -31.276 -28.777 -20.070 1.00 27.75 294 ARG A N 1
ATOM 2315 C CA . ARG A 1 294 ? -31.940 -27.468 -20.148 1.00 27.75 294 ARG A CA 1
ATOM 2316 C C . ARG A 1 294 ? -30.963 -26.425 -20.710 1.00 27.75 294 ARG A C 1
ATOM 2318 O O . ARG A 1 294 ? -29.776 -26.528 -20.399 1.00 27.75 294 ARG A O 1
ATOM 2325 N N . PRO A 1 295 ? -31.425 -25.428 -21.480 1.00 26.66 295 PRO A N 1
ATOM 2326 C CA . PRO A 1 295 ? -30.553 -24.346 -21.903 1.00 26.66 295 PRO A CA 1
ATOM 2327 C C . PRO A 1 295 ? -30.168 -23.528 -20.666 1.00 26.66 295 PRO A C 1
ATOM 2329 O O . PRO A 1 295 ? -31.037 -22.976 -19.991 1.00 26.66 295 PRO A O 1
ATOM 2332 N N . LEU A 1 296 ? -28.874 -23.493 -20.345 1.00 26.16 296 LEU A N 1
ATOM 2333 C CA . LEU A 1 296 ? -28.324 -22.472 -19.463 1.00 26.16 296 LEU A CA 1
ATOM 2334 C C . LEU A 1 296 ? -28.210 -21.210 -20.323 1.00 26.16 296 LEU A C 1
ATOM 2336 O O . LEU A 1 296 ? -27.426 -21.171 -21.268 1.00 26.16 296 LEU A O 1
ATOM 2340 N N . LEU A 1 297 ? -29.071 -20.236 -20.059 1.00 26.42 297 LEU A N 1
ATOM 2341 C CA . LEU A 1 297 ? -29.074 -18.939 -20.719 1.00 26.42 297 LEU A CA 1
ATOM 2342 C C . LEU A 1 297 ? -28.556 -17.888 -19.732 1.00 26.42 297 LEU A C 1
ATOM 2344 O O . LEU A 1 297 ? -29.051 -17.826 -18.609 1.00 26.42 297 LEU A O 1
ATOM 2348 N N . ILE A 1 298 ? -27.646 -17.050 -20.253 1.00 28.64 298 ILE A N 1
ATOM 2349 C CA . ILE A 1 298 ? -27.108 -15.777 -19.729 1.00 28.64 298 ILE A CA 1
ATOM 2350 C C . ILE A 1 298 ? -25.983 -15.955 -18.683 1.00 28.64 298 ILE A C 1
ATOM 2352 O O . ILE A 1 298 ? -26.230 -16.465 -17.600 1.00 28.64 298 ILE A O 1
ATOM 2356 N N . GLY A 1 299 ? -24.725 -15.568 -18.919 1.00 30.88 299 GLY A N 1
ATOM 2357 C CA . GLY A 1 299 ? -24.086 -14.932 -20.074 1.00 30.88 299 GLY A CA 1
ATOM 2358 C C . GLY A 1 299 ? -22.624 -15.383 -20.178 1.00 30.88 299 GLY A C 1
ATOM 2359 O O . GLY A 1 299 ? -22.008 -15.773 -19.188 1.00 30.88 299 GLY A O 1
ATOM 2360 N N . GLN A 1 300 ? -22.111 -15.411 -21.406 1.00 33.47 300 GLN A N 1
ATOM 2361 C CA . GLN A 1 300 ? -20.718 -15.720 -21.698 1.00 33.47 300 GLN A CA 1
ATOM 2362 C C . GLN A 1 300 ? -19.843 -14.575 -21.176 1.00 33.47 300 GLN A C 1
ATOM 2364 O O . GLN A 1 300 ? -19.756 -13.531 -21.812 1.00 33.47 300 GLN A O 1
ATOM 2369 N N . GLU A 1 301 ? -19.181 -14.772 -20.036 1.00 41.66 301 GLU A N 1
ATOM 2370 C CA . GLU A 1 301 ? -17.858 -14.174 -19.874 1.00 41.66 301 GLU A CA 1
ATOM 2371 C C . GLU A 1 301 ? -17.012 -14.782 -20.999 1.00 41.66 301 GLU A C 1
ATOM 2373 O O . GLU A 1 301 ? -16.758 -15.992 -21.002 1.00 41.66 301 GLU A O 1
ATOM 2378 N N . ASP A 1 302 ? -16.613 -13.980 -21.986 1.00 39.94 302 ASP A N 1
ATOM 2379 C CA . ASP A 1 302 ? -15.473 -14.337 -22.822 1.00 39.94 302 ASP A CA 1
ATOM 2380 C C . ASP A 1 302 ? -14.284 -14.481 -21.869 1.00 39.94 302 ASP A C 1
ATOM 2382 O O . ASP A 1 302 ? -13.649 -13.507 -21.476 1.00 39.94 302 ASP A O 1
ATOM 2386 N N . ALA A 1 303 ? -14.023 -15.713 -21.429 1.00 45.38 303 ALA A N 1
ATOM 2387 C CA . ALA A 1 303 ? -13.134 -16.060 -20.320 1.00 45.38 303 ALA A CA 1
ATOM 2388 C C . ALA A 1 303 ? -11.643 -15.703 -20.545 1.00 45.38 303 ALA A C 1
ATOM 2390 O O . ALA A 1 303 ? -10.773 -16.183 -19.821 1.00 45.38 303 ALA A O 1
ATOM 2391 N N . GLN A 1 304 ? -11.327 -14.874 -21.546 1.00 54.28 304 GLN A N 1
ATOM 2392 C CA . GLN A 1 304 ? -9.990 -14.363 -21.845 1.00 54.28 304 GLN A CA 1
ATOM 2393 C C . GLN A 1 304 ? -9.884 -12.827 -21.923 1.00 54.28 304 GLN A C 1
ATOM 2395 O O . GLN A 1 304 ? -8.764 -12.333 -22.068 1.00 54.28 304 GLN A O 1
ATOM 2400 N N . THR A 1 305 ? -10.977 -12.058 -21.814 1.00 71.69 305 THR A N 1
ATOM 2401 C CA . THR A 1 305 ? -10.910 -10.578 -21.847 1.00 71.69 305 THR A CA 1
ATOM 2402 C C . THR A 1 305 ? -10.582 -9.972 -20.484 1.00 71.69 305 THR A C 1
ATOM 2404 O O . THR A 1 305 ? -9.866 -8.973 -20.420 1.00 71.69 305 THR A O 1
ATOM 2407 N N . PHE A 1 306 ? -11.003 -10.610 -19.389 1.00 83.81 306 PHE A N 1
ATOM 2408 C CA . PHE A 1 306 ? -10.786 -10.113 -18.029 1.00 83.81 306 PHE A CA 1
ATOM 2409 C C . PHE A 1 306 ? -10.155 -11.165 -17.115 1.00 83.81 306 PHE A C 1
ATOM 2411 O O . PHE A 1 306 ? -10.582 -12.318 -17.079 1.00 83.81 306 PHE A O 1
ATOM 2418 N N . ALA A 1 307 ? -9.173 -10.753 -16.311 1.00 90.19 307 ALA A N 1
ATOM 2419 C CA . ALA A 1 307 ? -8.720 -11.512 -15.148 1.00 90.19 307 ALA A CA 1
ATOM 2420 C C . ALA A 1 307 ? -9.176 -10.810 -13.869 1.00 90.19 307 ALA A C 1
ATOM 2422 O O . ALA A 1 307 ? -8.909 -9.626 -13.669 1.00 90.19 307 ALA A O 1
ATOM 2423 N N . ARG A 1 308 ? -9.872 -11.546 -13.002 1.00 90.81 308 ARG A N 1
ATOM 2424 C CA . ARG A 1 308 ? -10.603 -10.982 -11.866 1.00 90.81 308 ARG A CA 1
ATOM 2425 C C . ARG A 1 308 ? -10.405 -11.799 -10.602 1.00 90.81 308 ARG A C 1
ATOM 2427 O O . ARG A 1 308 ? -10.642 -13.009 -10.605 1.00 90.81 308 ARG A O 1
ATOM 2434 N N . GLY A 1 309 ? -10.009 -11.134 -9.524 1.00 92.62 309 GLY A N 1
ATOM 2435 C CA . GLY A 1 309 ? -9.750 -11.785 -8.245 1.00 92.62 309 GLY A CA 1
ATOM 2436 C C . GLY A 1 309 ? -9.546 -10.802 -7.101 1.00 92.62 309 GLY A C 1
ATOM 2437 O O . GLY A 1 309 ? -9.375 -9.601 -7.302 1.00 92.62 309 GLY A O 1
ATOM 2438 N N . THR A 1 310 ? -9.558 -11.329 -5.883 1.00 95.62 310 THR A N 1
ATOM 2439 C CA . THR A 1 310 ? -9.250 -10.578 -4.669 1.00 95.62 310 THR A CA 1
ATOM 2440 C C . THR A 1 310 ? -7.757 -10.262 -4.614 1.00 95.62 310 THR A C 1
ATOM 2442 O O . THR A 1 310 ? -6.924 -11.142 -4.826 1.00 95.62 310 THR A O 1
ATOM 2445 N N . LEU A 1 311 ? -7.407 -9.014 -4.316 1.00 97.81 311 LEU A N 1
ATOM 2446 C CA . LEU A 1 311 ? -6.030 -8.579 -4.138 1.00 97.81 311 LEU A CA 1
ATOM 2447 C C . LEU A 1 311 ? -5.446 -9.120 -2.839 1.00 97.81 311 LEU A C 1
ATOM 2449 O O . LEU A 1 311 ? -6.011 -8.940 -1.760 1.00 97.81 311 LEU A O 1
ATOM 2453 N N . PHE A 1 312 ? -4.266 -9.711 -2.942 1.00 98.19 312 PHE A N 1
ATOM 2454 C CA . PHE A 1 312 ? -3.428 -10.053 -1.803 1.00 98.19 312 PHE A CA 1
ATOM 2455 C C . PHE A 1 312 ? -1.974 -9.723 -2.119 1.00 98.19 312 PHE A C 1
ATOM 2457 O O . PHE A 1 312 ? -1.546 -9.889 -3.258 1.00 98.19 312 PHE A O 1
ATOM 2464 N N . GLY A 1 313 ? -1.207 -9.308 -1.114 1.00 98.06 313 GLY A N 1
ATOM 2465 C CA . GLY A 1 313 ? 0.235 -9.135 -1.225 1.00 98.06 313 GLY A CA 1
ATOM 2466 C C . GLY A 1 313 ? 0.741 -7.927 -0.445 1.00 98.06 313 GLY A C 1
ATOM 2467 O O . GLY A 1 313 ? 0.210 -7.632 0.623 1.00 98.06 313 GLY A O 1
ATOM 2468 N N . GLY A 1 314 ? 1.775 -7.257 -0.957 1.00 98.38 314 GLY A N 1
ATOM 2469 C CA . GLY A 1 314 ? 2.455 -6.153 -0.274 1.00 98.38 314 GLY A CA 1
ATOM 2470 C C . GLY A 1 314 ? 3.969 -6.160 -0.493 1.00 98.38 314 GLY A C 1
ATOM 2471 O O . GLY A 1 314 ? 4.452 -6.588 -1.545 1.00 98.38 314 GLY A O 1
ATOM 2472 N N . CYS A 1 315 ? 4.714 -5.687 0.509 1.00 98.69 315 CYS A N 1
ATOM 2473 C CA . CYS A 1 315 ? 6.173 -5.601 0.474 1.00 98.69 315 CYS A CA 1
ATOM 2474 C C . CYS A 1 315 ? 6.806 -6.993 0.493 1.00 98.69 315 CYS A C 1
ATOM 2476 O O . CYS A 1 315 ? 6.583 -7.782 1.416 1.00 98.69 315 CYS A O 1
ATOM 2478 N N . THR A 1 316 ? 7.629 -7.282 -0.510 1.00 98.19 316 THR A N 1
ATOM 2479 C CA . THR A 1 316 ? 8.222 -8.606 -0.721 1.00 98.19 316 THR A CA 1
ATOM 2480 C C . THR A 1 316 ? 9.075 -9.058 0.464 1.00 98.19 316 THR A C 1
ATOM 2482 O O . THR A 1 316 ? 8.937 -10.184 0.946 1.00 98.19 316 THR A O 1
ATOM 2485 N N . GLU A 1 317 ? 9.926 -8.176 0.982 1.00 97.81 317 GLU A N 1
ATOM 2486 C CA . GLU A 1 317 ? 10.815 -8.469 2.108 1.00 97.81 317 GLU A CA 1
ATOM 2487 C C . GLU A 1 317 ? 10.038 -8.755 3.402 1.00 97.81 317 GLU A C 1
ATOM 2489 O O . GLU A 1 317 ? 10.396 -9.640 4.188 1.00 97.81 317 GLU A O 1
ATOM 2494 N N . VAL A 1 318 ? 8.934 -8.038 3.605 1.00 98.44 318 VAL A N 1
ATOM 2495 C CA . VAL A 1 318 ? 8.094 -8.164 4.800 1.00 98.44 318 VAL A CA 1
ATOM 2496 C C . VAL A 1 318 ? 7.235 -9.419 4.714 1.00 98.44 318 VAL A C 1
ATOM 2498 O O . VAL A 1 318 ? 7.161 -10.159 5.691 1.00 98.44 318 VAL A O 1
ATOM 2501 N N . LEU A 1 319 ? 6.663 -9.731 3.544 1.00 98.12 319 LEU A N 1
ATOM 2502 C CA . LEU A 1 319 ? 5.968 -11.001 3.312 1.00 98.12 319 LEU A CA 1
ATOM 2503 C C . LEU A 1 319 ? 6.893 -12.190 3.566 1.00 98.12 319 LEU A C 1
ATOM 2505 O O . LEU A 1 319 ? 6.498 -13.139 4.240 1.00 98.12 319 LEU A O 1
ATOM 2509 N N . MET A 1 320 ? 8.137 -12.136 3.084 1.00 96.81 320 MET A N 1
ATOM 2510 C CA . MET A 1 320 ? 9.111 -13.193 3.352 1.00 96.81 320 MET A CA 1
ATOM 2511 C C . MET A 1 320 ? 9.379 -13.342 4.856 1.00 96.81 320 MET A C 1
ATOM 2513 O O . MET A 1 320 ? 9.344 -14.455 5.380 1.00 96.81 320 MET A O 1
ATOM 2517 N N . THR A 1 321 ? 9.576 -12.228 5.565 1.00 96.31 321 THR A N 1
ATOM 2518 C CA . THR A 1 321 ? 9.767 -12.219 7.026 1.00 96.31 321 THR A CA 1
ATOM 2519 C C . THR A 1 321 ? 8.552 -12.804 7.753 1.00 96.31 321 THR A C 1
ATOM 2521 O O . THR A 1 321 ? 8.701 -13.644 8.644 1.00 96.31 321 THR A O 1
ATOM 2524 N N . TYR A 1 322 ? 7.343 -12.427 7.334 1.00 97.44 322 TYR A N 1
ATOM 2525 C CA . TYR A 1 322 ? 6.093 -12.950 7.871 1.00 97.44 322 TYR A CA 1
ATOM 2526 C C . TYR A 1 322 ? 6.003 -14.469 7.681 1.00 97.44 322 TYR A C 1
ATOM 2528 O O . TYR A 1 322 ? 5.773 -15.200 8.643 1.00 97.44 322 TYR A O 1
ATOM 2536 N N . LEU A 1 323 ? 6.275 -14.977 6.475 1.00 95.50 323 LEU A N 1
ATOM 2537 C CA . LEU A 1 323 ? 6.270 -16.416 6.196 1.00 95.50 323 LEU A CA 1
ATOM 2538 C C . LEU A 1 323 ? 7.338 -17.173 7.002 1.00 95.50 323 LEU A C 1
ATOM 2540 O O . LEU A 1 323 ? 7.061 -18.269 7.500 1.00 95.50 323 LEU A O 1
ATOM 2544 N N . ALA A 1 324 ? 8.538 -16.603 7.135 1.00 95.75 324 ALA A N 1
ATOM 2545 C CA . ALA A 1 324 ? 9.660 -17.198 7.861 1.00 95.75 324 ALA A CA 1
ATOM 2546 C C . ALA A 1 324 ? 9.431 -17.256 9.380 1.00 95.75 324 ALA A C 1
ATOM 2548 O O . ALA A 1 324 ? 9.961 -18.145 10.041 1.00 95.75 324 ALA A O 1
ATOM 2549 N N . SER A 1 325 ? 8.612 -16.355 9.932 1.00 95.38 325 SER A N 1
ATOM 2550 C CA . SER A 1 325 ? 8.274 -16.336 11.363 1.00 95.38 325 SER A CA 1
ATOM 2551 C C . SER A 1 325 ? 7.470 -17.556 11.834 1.00 95.38 325 SER A C 1
ATOM 2553 O O . SER A 1 325 ? 7.398 -17.821 13.032 1.00 95.38 325 SER A O 1
ATOM 2555 N N . GLY A 1 326 ? 6.850 -18.292 10.906 1.00 92.12 326 GLY A N 1
ATOM 2556 C CA . GLY A 1 326 ? 5.983 -19.429 11.215 1.00 92.12 326 GLY A CA 1
ATOM 2557 C C . GLY A 1 326 ? 4.546 -19.051 11.583 1.00 92.12 326 GLY A C 1
ATOM 2558 O O . GLY A 1 326 ? 3.741 -19.955 11.810 1.00 92.12 326 GLY A O 1
ATOM 2559 N N . TYR A 1 327 ? 4.186 -17.761 11.600 1.00 91.69 327 TYR A N 1
ATOM 2560 C CA . TYR A 1 327 ? 2.791 -17.357 11.774 1.00 91.69 327 TYR A CA 1
ATOM 2561 C C . TYR A 1 327 ? 1.903 -17.873 10.628 1.00 91.69 327 TYR A C 1
ATOM 2563 O O . TYR A 1 327 ? 2.359 -18.013 9.484 1.00 91.69 327 TYR A O 1
ATOM 2571 N N . PRO A 1 328 ? 0.629 -18.197 10.920 1.00 89.69 328 PRO A N 1
ATOM 2572 C CA . PRO A 1 328 ? -0.284 -18.699 9.909 1.00 89.69 328 PRO A CA 1
ATOM 2573 C C . PRO A 1 328 ? -0.594 -17.605 8.887 1.00 89.69 328 PRO A C 1
ATOM 2575 O O . PRO A 1 328 ? -0.926 -16.482 9.246 1.00 89.69 328 PRO A O 1
ATOM 2578 N N . LEU A 1 329 ? -0.542 -17.967 7.607 1.00 93.00 329 LEU A N 1
ATOM 2579 C CA . LEU A 1 329 ? -1.104 -17.172 6.524 1.00 93.00 329 LEU A CA 1
ATOM 2580 C C . LEU A 1 329 ? -2.255 -17.966 5.912 1.00 93.00 329 LEU A C 1
ATOM 2582 O O . LEU A 1 329 ? -2.054 -19.095 5.459 1.00 93.00 329 LEU A O 1
ATOM 2586 N N . ARG A 1 330 ? -3.456 -17.387 5.900 1.00 91.75 330 ARG A N 1
ATOM 2587 C CA . ARG A 1 330 ? -4.650 -18.002 5.324 1.00 91.75 330 ARG A CA 1
ATOM 2588 C C . ARG A 1 330 ? -4.428 -18.247 3.837 1.00 91.75 330 ARG A C 1
ATOM 2590 O O . ARG A 1 330 ? -4.268 -17.309 3.056 1.00 91.75 330 ARG A O 1
ATOM 2597 N N . VAL A 1 331 ? -4.459 -19.517 3.455 1.00 89.50 331 VAL A N 1
ATOM 2598 C CA . VAL A 1 331 ? -4.442 -19.929 2.053 1.00 89.50 331 VAL A CA 1
ATOM 2599 C C . VAL A 1 331 ? -5.864 -19.780 1.492 1.00 89.50 331 VAL A C 1
ATOM 2601 O O . VAL A 1 331 ? -6.819 -20.137 2.192 1.00 89.50 331 VAL A O 1
ATOM 2604 N N . PRO A 1 332 ? -6.035 -19.231 0.277 1.00 87.50 332 PRO A N 1
ATOM 2605 C CA . PRO A 1 332 ? -7.336 -19.164 -0.371 1.00 87.50 332 PRO A CA 1
ATOM 2606 C C . PRO A 1 332 ? -7.947 -20.560 -0.554 1.00 87.50 332 PRO A C 1
ATOM 2608 O O . PRO A 1 332 ? -7.246 -21.562 -0.684 1.00 87.50 332 PRO A O 1
ATOM 2611 N N . THR A 1 333 ? -9.271 -20.623 -0.539 1.00 84.56 333 THR A N 1
ATOM 2612 C CA . THR A 1 333 ? -10.057 -21.839 -0.775 1.00 84.56 333 THR A CA 1
ATOM 2613 C C . THR A 1 333 ? -10.349 -22.031 -2.267 1.00 84.56 333 THR A C 1
ATOM 2615 O O . THR A 1 333 ? -10.104 -21.137 -3.072 1.00 84.56 333 THR A O 1
ATOM 2618 N N . ALA A 1 334 ? -10.858 -23.205 -2.660 1.00 78.12 334 ALA A N 1
ATOM 2619 C CA . ALA A 1 334 ? -11.058 -23.587 -4.067 1.00 78.12 334 ALA A CA 1
ATOM 2620 C C . ALA A 1 334 ? -11.855 -22.566 -4.904 1.00 78.12 334 ALA A C 1
ATOM 2622 O O . ALA A 1 334 ? -11.554 -22.395 -6.083 1.00 78.12 334 ALA A O 1
ATOM 2623 N N . ASP A 1 335 ? -12.809 -21.866 -4.288 1.00 81.81 335 ASP A N 1
ATOM 2624 C CA . ASP A 1 335 ? -13.685 -20.903 -4.965 1.00 81.81 335 ASP A CA 1
ATOM 2625 C C . ASP A 1 335 ? -13.119 -19.470 -4.982 1.00 81.81 335 ASP A C 1
ATOM 2627 O O . ASP A 1 335 ? -13.653 -18.588 -5.657 1.00 81.81 335 ASP A O 1
ATOM 2631 N N . GLU A 1 336 ? -12.027 -19.213 -4.255 1.00 85.50 336 GLU A N 1
ATOM 2632 C CA . GLU A 1 336 ? -11.367 -17.911 -4.231 1.00 85.50 336 GLU A CA 1
ATOM 2633 C C . GLU A 1 336 ? -10.374 -17.789 -5.394 1.00 85.50 336 GLU A C 1
ATOM 2635 O O . GLU A 1 336 ? -9.550 -18.673 -5.641 1.00 85.50 336 GLU A O 1
ATOM 2640 N N . ARG A 1 337 ? -10.431 -16.649 -6.088 1.00 91.06 337 ARG A N 1
ATOM 2641 C CA . ARG A 1 337 ? -9.478 -16.241 -7.128 1.00 91.06 337 ARG A CA 1
ATOM 2642 C C . ARG A 1 337 ? -8.670 -15.059 -6.629 1.00 91.06 337 ARG A C 1
ATOM 2644 O O . ARG A 1 337 ? -9.246 -14.121 -6.083 1.00 91.06 337 ARG A O 1
ATOM 2651 N N . ILE A 1 338 ? -7.363 -15.077 -6.857 1.00 93.81 338 ILE A N 1
ATOM 2652 C CA . ILE A 1 338 ? -6.433 -14.084 -6.324 1.00 93.81 338 ILE A CA 1
ATOM 2653 C C . ILE A 1 338 ? -5.701 -13.348 -7.438 1.00 93.81 338 ILE A C 1
ATOM 2655 O O . ILE A 1 338 ? -5.197 -13.959 -8.382 1.00 93.81 338 ILE A O 1
ATOM 2659 N N . ILE A 1 339 ? -5.585 -12.033 -7.272 1.00 97.12 339 ILE A N 1
ATOM 2660 C CA . ILE A 1 339 ? -4.584 -11.225 -7.962 1.00 97.12 339 ILE A CA 1
ATOM 2661 C C . ILE A 1 339 ? -3.479 -10.908 -6.956 1.00 97.12 339 ILE A C 1
ATOM 2663 O O . ILE A 1 339 ? -3.730 -10.297 -5.917 1.00 97.12 339 I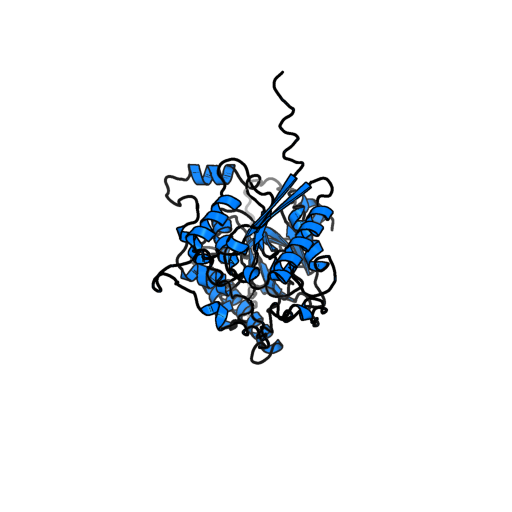LE A O 1
ATOM 2667 N N . LEU A 1 340 ? -2.257 -11.351 -7.247 1.00 98.06 340 LEU A N 1
ATOM 2668 C CA . LEU A 1 340 ? -1.107 -11.105 -6.378 1.00 98.06 340 LEU A CA 1
ATOM 2669 C C . LEU A 1 340 ? -0.535 -9.712 -6.654 1.00 98.06 340 LEU A C 1
ATOM 2671 O O . LEU A 1 340 ? -0.210 -9.398 -7.796 1.00 98.06 340 LEU A O 1
ATOM 2675 N N . PHE A 1 341 ? -0.374 -8.905 -5.612 1.00 98.75 341 PHE A N 1
ATOM 2676 C CA . PHE A 1 341 ? 0.303 -7.614 -5.658 1.00 98.75 341 PHE A CA 1
ATOM 2677 C C . PHE A 1 341 ? 1.685 -7.704 -5.007 1.00 98.75 341 PHE A C 1
ATOM 2679 O O . PHE A 1 341 ? 1.799 -8.098 -3.849 1.00 98.75 341 PHE A O 1
ATOM 2686 N N . LEU A 1 342 ? 2.735 -7.322 -5.732 1.00 98.62 342 LEU A N 1
ATOM 2687 C CA . LEU A 1 342 ? 4.104 -7.310 -5.215 1.00 98.62 342 LEU A CA 1
ATOM 2688 C C . LEU A 1 342 ? 4.741 -5.933 -5.367 1.00 98.62 342 LEU A C 1
ATOM 2690 O O . LEU A 1 342 ? 4.645 -5.295 -6.414 1.00 98.62 342 LEU A O 1
ATOM 2694 N N . GLU A 1 343 ? 5.463 -5.519 -4.336 1.00 98.56 343 GLU A N 1
ATOM 2695 C CA . GLU A 1 343 ? 6.356 -4.364 -4.374 1.00 98.56 343 GLU A CA 1
ATOM 2696 C C . GLU A 1 343 ? 7.644 -4.657 -3.589 1.00 98.56 343 GLU A C 1
ATOM 2698 O O . GLU A 1 343 ? 7.717 -5.650 -2.856 1.00 98.56 343 GLU A O 1
ATOM 2703 N N . THR A 1 344 ? 8.677 -3.841 -3.785 1.00 98.19 344 THR A N 1
ATOM 2704 C CA . THR A 1 344 ? 9.980 -3.980 -3.116 1.00 98.19 344 THR A CA 1
ATOM 2705 C C . THR A 1 344 ? 10.349 -2.702 -2.381 1.00 98.19 344 THR A C 1
ATOM 2707 O O . THR A 1 344 ? 10.189 -1.612 -2.940 1.00 98.19 344 THR A O 1
ATOM 2710 N N . SER A 1 345 ? 10.925 -2.842 -1.185 1.00 97.12 345 SER A N 1
ATOM 2711 C CA . SER A 1 345 ? 11.235 -1.705 -0.316 1.00 97.12 345 SER A CA 1
ATOM 2712 C C . SER A 1 345 ? 12.424 -0.857 -0.774 1.00 97.12 345 SER A C 1
ATOM 2714 O O . SER A 1 345 ? 13.118 -1.149 -1.754 1.00 97.12 345 SER A O 1
ATOM 2716 N N . GLU A 1 346 ? 12.714 0.185 0.003 1.00 95.06 346 GLU A N 1
ATOM 2717 C CA . GLU A 1 346 ? 13.914 1.008 -0.116 1.00 95.06 346 GLU A CA 1
ATOM 2718 C C . GLU A 1 346 ? 15.228 0.233 0.069 1.00 95.06 346 GLU A C 1
ATOM 2720 O O . GLU A 1 346 ? 16.298 0.754 -0.245 1.00 95.06 346 GLU A O 1
ATOM 2725 N N . SER A 1 347 ? 15.157 -1.022 0.532 1.00 94.88 347 SER A N 1
ATOM 2726 C CA . SER A 1 347 ? 16.310 -1.921 0.608 1.00 94.88 347 SER A CA 1
ATOM 2727 C C . SER A 1 347 ? 16.863 -2.314 -0.768 1.00 94.88 347 SER A C 1
ATOM 2729 O O . SER A 1 347 ? 18.015 -2.742 -0.846 1.00 94.88 347 SER A O 1
ATOM 2731 N N . MET A 1 348 ? 16.065 -2.150 -1.837 1.00 96.69 348 MET A N 1
ATOM 2732 C CA . MET A 1 348 ? 16.391 -2.560 -3.209 1.00 96.69 348 MET A CA 1
ATOM 2733 C C . MET A 1 348 ? 16.905 -4.016 -3.247 1.00 96.69 348 MET A C 1
ATOM 2735 O O . MET A 1 348 ? 18.071 -4.259 -3.580 1.00 96.69 348 MET A O 1
ATOM 2739 N N . PRO A 1 349 ? 16.059 -4.999 -2.870 1.00 96.38 349 PRO A N 1
ATOM 2740 C CA . PRO A 1 349 ? 16.484 -6.372 -2.627 1.00 96.38 349 PRO A CA 1
ATOM 2741 C C . PRO A 1 349 ? 17.007 -7.029 -3.907 1.00 96.38 349 PRO A C 1
ATOM 2743 O O . PRO A 1 349 ? 16.660 -6.637 -5.021 1.00 96.38 349 PRO A O 1
ATOM 2746 N N . HIS A 1 350 ? 17.819 -8.077 -3.770 1.00 96.12 350 HIS A N 1
ATOM 2747 C CA . HIS A 1 350 ? 18.274 -8.849 -4.924 1.00 96.12 350 HIS A CA 1
ATOM 2748 C C . HIS A 1 350 ? 17.101 -9.588 -5.594 1.00 96.12 350 HIS A C 1
ATOM 2750 O O . HIS A 1 350 ? 16.193 -10.070 -4.917 1.00 96.12 350 HIS A O 1
ATOM 2756 N N . ALA A 1 351 ? 17.146 -9.745 -6.920 1.00 97.50 351 ALA A N 1
ATOM 2757 C CA . ALA A 1 351 ? 16.078 -10.385 -7.697 1.00 97.50 351 ALA A CA 1
ATOM 2758 C C . ALA A 1 351 ? 15.758 -11.819 -7.232 1.00 97.50 351 ALA A C 1
ATOM 2760 O O . ALA A 1 351 ? 14.601 -12.229 -7.206 1.00 97.50 351 ALA A O 1
ATOM 2761 N N . GLY A 1 352 ? 16.778 -12.557 -6.781 1.00 96.69 352 GLY A N 1
ATOM 2762 C CA . GLY A 1 352 ? 16.607 -13.889 -6.191 1.00 96.69 352 GLY A CA 1
ATOM 2763 C C . GLY A 1 352 ? 15.680 -13.902 -4.970 1.00 96.69 352 GLY A C 1
ATOM 2764 O O . GLY A 1 352 ? 14.824 -14.771 -4.877 1.00 96.69 352 GLY A O 1
ATOM 2765 N N . SER A 1 353 ? 15.759 -12.893 -4.095 1.00 95.94 353 SER A N 1
ATOM 2766 C CA . SER A 1 353 ? 14.888 -12.801 -2.914 1.00 95.94 353 SER A CA 1
ATOM 2767 C C . SER A 1 353 ? 13.414 -12.628 -3.288 1.00 95.94 353 SER A C 1
ATOM 2769 O O . SER A 1 353 ? 12.532 -13.108 -2.578 1.00 95.94 353 SER A O 1
ATOM 2771 N N . VAL A 1 354 ? 13.142 -11.979 -4.422 1.00 97.00 354 VAL A N 1
ATOM 2772 C CA . VAL A 1 354 ? 11.779 -11.804 -4.933 1.00 97.00 354 VAL A CA 1
ATOM 2773 C C . VAL A 1 354 ? 11.247 -13.095 -5.554 1.00 97.00 354 VAL A C 1
ATOM 2775 O O . VAL A 1 354 ? 10.106 -13.476 -5.289 1.00 97.00 354 VAL A O 1
ATOM 2778 N N . ALA A 1 355 ? 12.084 -13.828 -6.294 1.00 96.19 355 ALA A N 1
ATOM 2779 C CA . ALA A 1 355 ? 11.743 -15.173 -6.762 1.00 96.19 355 ALA A CA 1
ATOM 2780 C C . ALA A 1 355 ? 11.461 -16.137 -5.596 1.00 96.19 355 ALA A C 1
ATOM 2782 O O . ALA A 1 355 ? 10.501 -16.906 -5.646 1.00 96.19 355 ALA A O 1
ATOM 2783 N N . ASP A 1 356 ? 12.250 -16.070 -4.524 1.00 95.81 356 ASP A N 1
ATOM 2784 C CA . ASP A 1 356 ? 12.087 -16.955 -3.370 1.00 95.81 356 ASP A CA 1
ATOM 2785 C C . ASP A 1 356 ? 10.758 -16.732 -2.642 1.00 95.81 356 ASP A C 1
ATOM 2787 O O . ASP A 1 356 ? 10.160 -17.700 -2.170 1.00 95.81 356 ASP A O 1
ATOM 2791 N N . LEU A 1 357 ? 10.228 -15.500 -2.608 1.00 96.88 357 LEU A N 1
ATOM 2792 C CA . LEU A 1 357 ? 8.878 -15.254 -2.087 1.00 96.88 357 LEU A CA 1
ATOM 2793 C C . LEU A 1 357 ? 7.821 -15.986 -2.918 1.00 96.88 357 LEU A C 1
ATOM 2795 O O . LEU A 1 357 ? 6.941 -16.643 -2.360 1.00 96.88 357 LEU A O 1
ATOM 2799 N N . ILE A 1 358 ? 7.910 -15.896 -4.244 1.00 95.06 358 ILE A N 1
ATOM 2800 C CA . ILE A 1 358 ? 6.970 -16.560 -5.154 1.00 95.06 358 ILE A CA 1
ATOM 2801 C C . ILE A 1 358 ? 7.028 -18.078 -4.945 1.00 95.06 358 ILE A C 1
ATOM 2803 O O . ILE A 1 358 ? 5.985 -18.717 -4.795 1.00 95.06 358 ILE A O 1
ATOM 2807 N N . ARG A 1 359 ? 8.230 -18.655 -4.826 1.00 91.44 359 ARG A N 1
ATOM 2808 C CA . ARG A 1 359 ? 8.411 -20.082 -4.508 1.00 91.44 359 ARG A CA 1
ATOM 2809 C C . ARG A 1 359 ? 7.839 -20.446 -3.137 1.00 91.44 359 ARG A C 1
ATOM 2811 O O . ARG A 1 359 ? 7.149 -21.455 -3.013 1.00 91.44 359 ARG A O 1
ATOM 2818 N N . ALA A 1 360 ? 8.048 -19.618 -2.116 1.00 93.12 360 ALA A N 1
ATOM 2819 C CA . ALA A 1 360 ? 7.489 -19.848 -0.785 1.00 93.12 360 ALA A CA 1
ATOM 2820 C C . ALA A 1 360 ? 5.947 -19.841 -0.793 1.00 93.12 360 ALA A C 1
ATOM 2822 O O . ALA A 1 360 ? 5.321 -20.704 -0.172 1.00 93.12 360 ALA A O 1
ATOM 2823 N N . LEU A 1 361 ? 5.325 -18.913 -1.528 1.00 93.12 361 LEU A N 1
ATOM 2824 C CA . LEU A 1 361 ? 3.872 -18.868 -1.723 1.00 93.12 361 LEU A CA 1
ATOM 2825 C C . LEU A 1 361 ? 3.362 -20.073 -2.531 1.00 93.12 361 LEU A C 1
ATOM 2827 O O . LEU A 1 361 ? 2.320 -20.642 -2.195 1.00 93.12 361 LEU A O 1
ATOM 2831 N N . SER A 1 362 ? 4.105 -20.497 -3.560 1.00 88.44 362 SER A N 1
ATOM 2832 C CA . SER A 1 362 ? 3.814 -21.695 -4.361 1.00 88.44 362 SER A CA 1
ATOM 2833 C C . SER A 1 362 ? 3.761 -22.951 -3.490 1.00 88.44 362 SER A C 1
ATOM 2835 O O . SER A 1 362 ? 2.742 -23.647 -3.466 1.00 88.44 362 SER A O 1
ATOM 2837 N N . LEU A 1 363 ? 4.812 -23.193 -2.699 1.00 86.69 363 LEU A N 1
ATOM 2838 C CA . LEU A 1 363 ? 4.940 -24.370 -1.834 1.00 86.69 363 LEU A CA 1
ATOM 2839 C C . LEU A 1 363 ? 3.876 -24.422 -0.729 1.00 86.69 363 LEU A C 1
ATOM 2841 O O . LEU A 1 363 ? 3.519 -25.501 -0.262 1.00 86.69 363 LEU A O 1
ATOM 2845 N N . ARG A 1 364 ? 3.319 -23.270 -0.342 1.00 86.62 364 ARG A N 1
ATOM 2846 C CA . ARG A 1 364 ? 2.187 -23.170 0.597 1.00 86.62 364 ARG A CA 1
ATOM 2847 C C . ARG A 1 364 ? 0.820 -23.341 -0.070 1.00 86.62 364 ARG A C 1
ATOM 2849 O O . ARG A 1 364 ? -0.201 -23.269 0.603 1.00 86.62 364 ARG A O 1
ATOM 2856 N N . GLY A 1 365 ? 0.781 -23.568 -1.382 1.00 85.44 365 GLY A N 1
ATOM 2857 C CA . GLY A 1 365 ? -0.446 -23.759 -2.153 1.00 85.44 365 GLY A CA 1
ATOM 2858 C C . GLY A 1 365 ? -1.184 -22.469 -2.508 1.00 85.44 365 GLY A C 1
ATOM 2859 O O . GLY A 1 365 ? -2.247 -22.543 -3.116 1.00 85.44 365 GLY A O 1
ATOM 2860 N N . PHE A 1 366 ? -0.624 -21.300 -2.192 1.00 87.31 366 PHE A N 1
ATOM 2861 C CA . PHE A 1 366 ? -1.270 -20.007 -2.417 1.00 87.31 366 PHE A CA 1
ATOM 2862 C C . PHE A 1 366 ? -1.472 -19.727 -3.912 1.00 87.31 366 PHE A C 1
ATOM 2864 O O . PHE A 1 366 ? -2.548 -19.322 -4.348 1.00 87.31 366 PHE A O 1
ATOM 2871 N N . LEU A 1 367 ? -0.453 -20.023 -4.725 1.00 87.75 367 LEU A N 1
ATOM 2872 C CA . LEU A 1 367 ? -0.469 -19.732 -6.162 1.00 87.75 367 LEU A CA 1
ATOM 2873 C C . LEU A 1 367 ? -1.392 -20.658 -6.981 1.00 87.75 367 LEU A C 1
ATOM 2875 O O . LEU A 1 367 ? -1.501 -20.486 -8.191 1.00 87.75 367 LEU A O 1
ATOM 2879 N N . LYS A 1 368 ? -2.080 -21.629 -6.359 1.00 83.44 368 LYS A N 1
ATOM 2880 C CA . LYS A 1 368 ? -3.114 -22.444 -7.035 1.00 83.44 368 LYS A CA 1
ATOM 2881 C C . LYS A 1 368 ? -4.351 -21.631 -7.420 1.00 83.44 368 LYS A C 1
ATOM 2883 O O . LYS A 1 368 ? -5.093 -22.032 -8.307 1.00 83.44 368 LYS A O 1
ATOM 2888 N N . HIS A 1 369 ? -4.553 -20.505 -6.744 1.00 86.62 369 HIS A N 1
ATOM 2889 C CA . HIS A 1 369 ? -5.724 -19.637 -6.868 1.00 86.62 369 HIS A CA 1
ATOM 2890 C C . HIS A 1 369 ? -5.434 -18.386 -7.703 1.00 86.62 369 HIS A C 1
ATOM 2892 O O . HIS A 1 369 ? -6.262 -17.481 -7.791 1.00 86.62 369 HIS A O 1
ATOM 2898 N N . LEU A 1 370 ? -4.232 -18.301 -8.277 1.00 89.50 370 LEU A N 1
ATOM 2899 C CA . LEU A 1 370 ? -3.745 -17.112 -8.952 1.00 89.50 370 LEU A CA 1
ATOM 2900 C C . LEU A 1 370 ? -4.375 -16.970 -10.340 1.00 89.50 370 LEU A C 1
ATOM 2902 O O . LEU A 1 370 ? -4.301 -17.880 -11.164 1.00 89.50 370 LEU A O 1
ATOM 2906 N N . VAL A 1 371 ? -4.951 -15.801 -10.605 1.00 91.12 371 VAL A N 1
ATOM 2907 C CA . VAL A 1 371 ? -5.512 -15.445 -11.919 1.00 91.12 371 VAL A CA 1
ATOM 2908 C C . VAL A 1 371 ? -4.840 -14.228 -12.548 1.00 91.12 371 VAL A C 1
ATOM 2910 O O . VAL A 1 371 ? -5.054 -13.955 -13.724 1.00 91.12 371 VAL A O 1
ATOM 2913 N N . GLY A 1 372 ? -3.996 -13.518 -11.801 1.00 93.88 372 GLY A N 1
ATOM 2914 C CA . GLY A 1 372 ? -3.204 -12.404 -12.307 1.00 93.88 372 GLY A CA 1
ATOM 2915 C C . GLY A 1 372 ? -2.173 -11.926 -11.291 1.00 93.88 372 GLY A C 1
ATOM 2916 O O . GLY A 1 372 ? -2.264 -12.232 -10.101 1.00 93.88 372 GLY A O 1
ATOM 2917 N N . VAL A 1 373 ? -1.188 -11.168 -11.760 1.00 97.44 373 VAL A N 1
ATOM 2918 C CA . VAL A 1 373 ? -0.158 -10.555 -10.913 1.00 97.44 373 VAL A CA 1
ATOM 2919 C C . VAL A 1 373 ? 0.014 -9.098 -11.312 1.00 97.44 373 VAL A C 1
ATOM 2921 O O . VAL A 1 373 ? 0.089 -8.784 -12.499 1.00 97.44 373 VAL A O 1
ATOM 2924 N N . ILE A 1 374 ? 0.114 -8.216 -10.326 1.00 98.50 374 ILE A N 1
ATOM 2925 C CA . ILE A 1 374 ? 0.484 -6.816 -10.505 1.00 98.50 374 ILE A CA 1
ATOM 2926 C C . ILE A 1 374 ? 1.731 -6.511 -9.673 1.00 98.50 374 ILE A C 1
ATOM 2928 O O . ILE A 1 374 ? 1.841 -6.907 -8.514 1.00 98.50 374 ILE A O 1
ATOM 2932 N N . VAL A 1 375 ? 2.697 -5.831 -10.278 1.00 98.75 375 VAL A N 1
ATOM 2933 C CA . VAL A 1 375 ? 4.006 -5.556 -9.686 1.00 98.75 375 VAL A CA 1
ATOM 2934 C C . VAL A 1 375 ? 4.278 -4.065 -9.772 1.00 98.75 375 VAL A C 1
ATOM 2936 O O . VAL A 1 375 ? 4.250 -3.475 -10.859 1.00 98.75 375 VAL A O 1
ATOM 2939 N N . ALA A 1 376 ? 4.538 -3.455 -8.621 1.00 98.44 376 ALA A N 1
ATOM 2940 C CA . ALA A 1 376 ? 4.913 -2.055 -8.534 1.00 98.44 376 ALA A CA 1
ATOM 2941 C C . ALA A 1 376 ? 6.219 -1.761 -9.278 1.00 98.44 376 ALA A C 1
ATOM 2943 O O . ALA A 1 376 ? 7.081 -2.630 -9.434 1.00 98.44 376 ALA A O 1
ATOM 2944 N N . LEU A 1 377 ? 6.384 -0.512 -9.716 1.00 97.44 377 LEU A N 1
ATOM 2945 C CA . LEU A 1 377 ? 7.680 -0.019 -10.165 1.00 97.44 377 LEU A CA 1
ATOM 2946 C C . LEU A 1 377 ? 8.686 -0.142 -9.001 1.00 97.44 377 LEU A C 1
ATOM 2948 O O . LEU A 1 377 ? 8.420 0.385 -7.925 1.00 97.44 377 LEU A O 1
ATOM 2952 N N . PRO A 1 378 ? 9.842 -0.810 -9.171 1.00 96.12 378 PRO A N 1
ATOM 2953 C CA . PRO A 1 378 ? 10.828 -0.889 -8.098 1.00 96.12 378 PRO A CA 1
ATOM 2954 C C . PRO A 1 378 ? 11.496 0.467 -7.846 1.00 96.12 378 PRO A C 1
ATOM 2956 O O . PRO A 1 378 ? 11.883 1.162 -8.802 1.00 96.12 378 PRO A O 1
ATOM 2959 N N . LYS A 1 379 ? 11.696 0.799 -6.563 1.00 93.81 379 LYS A N 1
ATOM 2960 C CA . LYS A 1 379 ? 12.566 1.900 -6.131 1.00 93.81 379 LYS A CA 1
ATOM 2961 C C . LYS A 1 379 ? 13.998 1.640 -6.607 1.00 93.81 379 LYS A C 1
ATOM 2963 O O . LYS A 1 379 ? 14.445 0.496 -6.662 1.00 93.81 379 LYS A O 1
ATOM 2968 N N . ILE A 1 380 ? 14.699 2.703 -7.001 1.00 95.12 380 ILE A N 1
ATOM 2969 C CA . ILE A 1 380 ? 16.049 2.612 -7.591 1.00 95.12 380 ILE A CA 1
ATOM 2970 C C . ILE A 1 380 ? 17.085 3.498 -6.905 1.00 95.12 380 ILE A C 1
ATOM 2972 O O . ILE A 1 380 ? 18.255 3.462 -7.279 1.00 95.12 380 ILE A O 1
ATOM 2976 N N . GLU A 1 381 ? 16.670 4.311 -5.942 1.00 94.75 381 GLU A N 1
ATOM 2977 C CA . GLU A 1 381 ? 17.558 5.176 -5.181 1.00 94.75 381 GLU A CA 1
ATOM 2978 C C . GLU A 1 381 ? 17.048 5.274 -3.748 1.00 94.75 381 GLU A C 1
ATOM 2980 O O . GLU A 1 381 ? 15.847 5.378 -3.546 1.00 94.75 381 GLU A O 1
ATOM 2985 N N . PHE A 1 382 ? 17.925 5.246 -2.752 1.00 93.12 382 PHE A N 1
ATOM 2986 C CA . PHE A 1 382 ? 17.567 5.545 -1.370 1.00 93.12 382 PHE A CA 1
ATOM 2987 C C . PHE A 1 382 ? 18.771 6.097 -0.610 1.00 93.12 382 PHE A C 1
ATOM 2989 O O . PHE A 1 382 ? 19.845 5.495 -0.626 1.00 93.12 382 PHE A O 1
ATOM 2996 N N . LEU A 1 383 ? 18.609 7.247 0.049 1.00 88.19 383 LEU A N 1
ATOM 2997 C CA . LEU A 1 383 ? 19.648 7.927 0.833 1.00 88.19 383 LEU A CA 1
ATOM 2998 C C . LEU A 1 383 ? 20.978 8.072 0.069 1.00 88.19 383 LEU A C 1
ATOM 3000 O O . LEU A 1 383 ? 22.061 7.821 0.598 1.00 88.19 383 LEU A O 1
ATOM 3004 N N . GLY A 1 384 ? 20.886 8.465 -1.205 1.00 85.50 384 GLY A N 1
ATOM 3005 C CA . GLY A 1 384 ? 22.036 8.656 -2.095 1.00 85.50 384 GLY A CA 1
ATOM 3006 C C . GLY A 1 384 ? 22.672 7.364 -2.620 1.00 85.50 384 GLY A C 1
ATOM 3007 O O . GLY A 1 384 ? 23.670 7.429 -3.336 1.00 85.50 384 GLY A O 1
ATOM 3008 N N . GLN A 1 385 ? 22.119 6.195 -2.291 1.00 90.81 385 GLN A N 1
ATOM 3009 C CA . GLN A 1 385 ? 22.529 4.918 -2.869 1.00 90.81 385 GLN A CA 1
ATOM 3010 C C . GLN A 1 385 ? 21.632 4.574 -4.050 1.00 90.81 385 GLN A C 1
ATOM 3012 O O . GLN A 1 385 ? 20.415 4.578 -3.914 1.00 90.81 385 GLN A O 1
ATOM 3017 N N . THR A 1 386 ? 22.226 4.229 -5.187 1.00 94.75 386 THR A N 1
ATOM 3018 C CA . THR A 1 386 ? 21.497 3.778 -6.378 1.00 94.75 386 THR A CA 1
ATOM 3019 C C . THR A 1 386 ? 21.510 2.253 -6.478 1.00 94.75 386 THR A C 1
ATOM 3021 O O . THR A 1 386 ? 22.484 1.602 -6.082 1.00 94.75 386 THR A O 1
ATOM 3024 N N . ALA A 1 387 ? 20.438 1.685 -7.032 1.00 94.56 387 ALA A N 1
ATOM 3025 C CA . ALA A 1 387 ? 20.328 0.265 -7.338 1.00 94.56 387 ALA A CA 1
ATOM 3026 C C . ALA A 1 387 ? 21.514 -0.231 -8.180 1.00 94.56 387 ALA A C 1
ATOM 3028 O O . ALA A 1 387 ? 21.992 0.458 -9.085 1.00 94.56 387 ALA A O 1
ATOM 3029 N N . ARG A 1 388 ? 21.975 -1.451 -7.881 1.00 91.88 388 ARG A N 1
ATOM 3030 C CA . ARG A 1 388 ? 23.137 -2.083 -8.523 1.00 91.88 388 ARG A CA 1
ATOM 3031 C C . ARG A 1 388 ? 22.724 -3.234 -9.457 1.00 91.88 388 ARG A C 1
ATOM 3033 O O . ARG A 1 388 ? 21.746 -3.917 -9.157 1.00 91.88 388 ARG A O 1
ATOM 3040 N N . PRO A 1 389 ? 23.492 -3.514 -10.532 1.00 93.38 389 PRO A N 1
ATOM 3041 C CA . PRO A 1 389 ? 24.677 -2.766 -10.982 1.00 93.38 389 PRO A CA 1
ATOM 3042 C C . PRO A 1 389 ? 24.334 -1.372 -11.529 1.00 93.38 389 PRO A C 1
ATOM 3044 O O . PRO A 1 389 ? 25.141 -0.458 -11.405 1.00 93.38 389 PRO A O 1
ATOM 3047 N N . ASP A 1 390 ? 23.115 -1.208 -12.030 1.00 95.69 390 ASP A N 1
ATOM 3048 C CA . ASP A 1 390 ? 22.495 0.052 -12.421 1.00 95.69 390 ASP A CA 1
ATOM 3049 C C . ASP A 1 390 ? 20.957 -0.108 -12.348 1.00 95.69 390 ASP A C 1
ATOM 3051 O O . ASP A 1 390 ? 20.465 -1.246 -12.319 1.00 95.69 390 ASP A O 1
ATOM 3055 N N . PRO A 1 391 ? 20.176 0.989 -12.323 1.00 94.94 391 PRO A N 1
ATOM 3056 C CA . PRO A 1 391 ? 18.715 0.934 -12.231 1.00 94.94 391 PRO A CA 1
ATOM 3057 C C . PRO A 1 391 ? 18.002 0.109 -13.310 1.00 94.94 391 PRO A C 1
ATOM 3059 O O . PRO A 1 391 ? 16.989 -0.532 -13.017 1.00 94.94 391 PRO A O 1
ATOM 3062 N N . GLU A 1 392 ? 18.486 0.124 -14.553 1.00 95.06 392 GLU A N 1
ATOM 3063 C CA . GLU A 1 392 ? 17.841 -0.577 -15.667 1.00 95.06 392 GLU A CA 1
ATOM 3064 C C . GLU A 1 392 ? 18.063 -2.086 -15.544 1.00 95.06 392 GLU A C 1
ATOM 3066 O O . GLU A 1 392 ? 17.102 -2.865 -15.559 1.00 95.06 392 GLU A O 1
ATOM 3071 N N . SER A 1 393 ? 19.316 -2.496 -15.334 1.00 97.31 393 SER A N 1
ATOM 3072 C CA . SER A 1 393 ? 19.685 -3.892 -15.095 1.00 97.31 393 SER A CA 1
ATOM 3073 C C . SER A 1 393 ? 19.001 -4.452 -13.849 1.00 97.31 393 SER A C 1
ATOM 3075 O O . SER A 1 393 ? 18.517 -5.584 -13.878 1.00 97.31 393 SER A O 1
ATOM 3077 N N . PHE A 1 394 ? 18.899 -3.659 -12.777 1.00 97.44 394 PHE A N 1
ATOM 3078 C CA . PHE A 1 394 ? 18.198 -4.032 -11.548 1.00 97.44 394 PHE A CA 1
ATOM 3079 C C . PHE A 1 394 ? 16.716 -4.335 -11.806 1.00 97.44 394 PHE A C 1
ATOM 3081 O O . PHE A 1 394 ? 16.237 -5.425 -11.487 1.00 97.44 394 PHE A O 1
ATOM 3088 N N . ARG A 1 395 ? 15.992 -3.411 -12.455 1.00 96.31 395 ARG A N 1
ATOM 3089 C CA . ARG A 1 395 ? 14.571 -3.595 -12.803 1.00 96.31 395 ARG A CA 1
ATOM 3090 C C . ARG A 1 395 ? 14.364 -4.787 -13.731 1.00 96.31 395 ARG A C 1
ATOM 3092 O O . ARG A 1 395 ? 13.419 -5.557 -13.553 1.00 96.31 395 ARG A O 1
ATOM 3099 N N . LYS A 1 396 ? 15.252 -4.964 -14.713 1.00 97.44 396 LYS A N 1
ATOM 3100 C CA . LYS A 1 396 ? 15.211 -6.107 -15.628 1.00 97.44 396 LYS A CA 1
ATOM 3101 C C . LYS A 1 396 ? 15.403 -7.424 -14.879 1.00 97.44 396 LYS A C 1
ATOM 3103 O O . LYS A 1 396 ? 14.622 -8.340 -15.111 1.00 97.44 396 LYS A O 1
ATOM 3108 N N . ALA A 1 397 ? 16.382 -7.506 -13.978 1.00 98.06 397 ALA A N 1
ATOM 3109 C CA . ALA A 1 397 ? 16.640 -8.701 -13.180 1.00 98.06 397 ALA A CA 1
ATOM 3110 C C . ALA A 1 397 ? 15.441 -9.057 -12.288 1.00 98.06 397 ALA A C 1
ATOM 3112 O O . ALA A 1 397 ? 15.013 -10.208 -12.288 1.00 98.06 397 ALA A O 1
ATOM 3113 N N . GLN A 1 398 ? 14.858 -8.068 -11.602 1.00 97.75 398 GLN A N 1
ATOM 3114 C CA . GLN A 1 398 ? 13.643 -8.231 -10.794 1.00 97.75 398 GLN A CA 1
ATOM 3115 C C . GLN A 1 398 ? 12.476 -8.797 -11.615 1.00 97.75 398 GLN A C 1
ATOM 3117 O O . GLN A 1 398 ? 11.894 -9.825 -11.272 1.00 97.75 398 GLN A O 1
ATOM 3122 N N . LYS A 1 399 ? 12.183 -8.171 -12.761 1.00 97.75 399 LYS A N 1
ATOM 3123 C CA . LYS A 1 399 ? 11.140 -8.625 -13.688 1.00 97.75 399 LYS A CA 1
ATOM 3124 C C . LYS A 1 399 ? 11.373 -10.060 -14.165 1.00 97.75 399 LYS A C 1
ATOM 3126 O O . LYS A 1 399 ? 10.441 -10.859 -14.162 1.00 97.75 399 LYS A O 1
ATOM 3131 N N . THR A 1 400 ? 12.597 -10.379 -14.589 1.00 97.88 400 THR A N 1
ATOM 3132 C CA . THR A 1 400 ? 12.958 -11.724 -15.058 1.00 97.88 400 THR A CA 1
ATOM 3133 C C . THR A 1 400 ? 12.753 -12.757 -13.956 1.00 97.88 400 THR A C 1
ATOM 3135 O O . THR A 1 400 ? 12.074 -13.749 -14.194 1.00 97.88 400 THR A O 1
ATOM 3138 N N . ALA A 1 401 ? 13.246 -12.492 -12.745 1.00 97.56 401 ALA A N 1
ATOM 3139 C CA . ALA A 1 401 ? 13.120 -13.407 -11.616 1.00 97.56 401 ALA A CA 1
ATOM 3140 C C . ALA A 1 401 ? 11.654 -13.689 -11.244 1.00 97.56 401 ALA A C 1
ATOM 3142 O O . ALA A 1 401 ? 11.297 -14.836 -10.984 1.00 97.56 401 ALA A O 1
ATOM 3143 N N . ILE A 1 402 ? 10.789 -12.668 -11.282 1.00 96.75 402 ILE A N 1
ATOM 3144 C CA . ILE A 1 402 ? 9.344 -12.834 -11.064 1.00 96.75 402 ILE A CA 1
ATOM 3145 C C . ILE A 1 402 ? 8.727 -13.728 -12.145 1.00 96.75 402 ILE A C 1
ATOM 3147 O O . ILE A 1 402 ? 8.015 -14.679 -11.827 1.00 96.75 402 ILE A O 1
ATOM 3151 N N . LEU A 1 403 ? 8.989 -13.435 -13.422 1.00 95.06 403 LEU A N 1
ATOM 3152 C CA . LEU A 1 403 ? 8.424 -14.200 -14.537 1.00 95.06 403 LEU A CA 1
ATOM 3153 C C . LEU A 1 403 ? 8.898 -15.656 -14.537 1.00 95.06 403 LEU A C 1
ATOM 3155 O O . LEU A 1 403 ? 8.092 -16.550 -14.778 1.00 95.06 403 LEU A O 1
ATOM 3159 N N . GLU A 1 404 ? 10.177 -15.896 -14.256 1.00 93.00 404 GLU A N 1
ATOM 3160 C CA . GLU A 1 404 ? 10.754 -17.239 -14.180 1.00 93.00 404 GLU A CA 1
ATOM 3161 C C . GLU A 1 404 ? 10.172 -18.030 -13.008 1.00 93.00 404 GLU A C 1
ATOM 3163 O O . GLU A 1 404 ? 9.671 -19.128 -13.229 1.00 93.00 404 GLU A O 1
ATOM 3168 N N . ALA A 1 405 ? 10.112 -17.458 -11.801 1.00 92.56 405 ALA A N 1
ATOM 3169 C CA . ALA A 1 405 ? 9.532 -18.135 -10.638 1.00 92.56 405 ALA A CA 1
ATOM 3170 C C . ALA A 1 405 ? 8.030 -18.430 -10.811 1.00 92.56 405 ALA A C 1
ATOM 3172 O O . ALA A 1 405 ? 7.543 -19.489 -10.410 1.00 92.56 405 ALA A O 1
ATOM 3173 N N . LEU A 1 406 ? 7.277 -17.518 -11.440 1.00 90.38 406 LEU A N 1
ATOM 3174 C CA . LEU A 1 406 ? 5.879 -17.777 -11.785 1.00 90.38 406 LEU A CA 1
ATOM 3175 C C . LEU A 1 406 ? 5.757 -18.861 -12.860 1.00 90.38 406 LEU A C 1
ATOM 3177 O O . LEU A 1 406 ? 4.842 -19.676 -12.776 1.00 90.38 406 LEU A O 1
ATOM 3181 N N . LYS A 1 407 ? 6.653 -18.888 -13.856 1.00 86.38 407 LYS A N 1
ATOM 3182 C CA . LYS A 1 407 ? 6.669 -19.915 -14.907 1.00 86.38 407 LYS A CA 1
ATOM 3183 C C . LYS A 1 407 ? 6.998 -21.293 -14.338 1.00 86.38 407 LYS A C 1
ATOM 3185 O O . LYS A 1 407 ? 6.305 -22.235 -14.702 1.00 86.38 407 LYS A O 1
ATOM 3190 N N . GLU A 1 408 ? 7.993 -21.398 -13.455 1.00 82.31 408 GLU A N 1
ATOM 3191 C CA . GLU A 1 408 ? 8.319 -22.625 -12.709 1.00 82.31 408 GLU A CA 1
ATOM 3192 C C . GLU A 1 408 ? 7.043 -23.190 -12.068 1.00 82.31 408 GLU A C 1
ATOM 3194 O O . GLU A 1 408 ? 6.630 -24.303 -12.380 1.00 82.31 408 GLU A O 1
ATOM 3199 N N . HIS A 1 409 ? 6.325 -22.375 -11.286 1.00 74.50 409 HIS A N 1
ATOM 3200 C CA . HIS A 1 409 ? 5.057 -22.794 -10.678 1.00 74.50 409 HIS A CA 1
ATOM 3201 C C . HIS A 1 409 ? 3.983 -23.151 -11.715 1.00 74.50 409 HIS A C 1
ATOM 3203 O O . HIS A 1 409 ? 3.346 -24.198 -11.626 1.00 74.50 409 HIS A O 1
ATOM 3209 N N . TYR A 1 410 ? 3.756 -22.282 -12.697 1.00 69.19 410 TYR A N 1
ATOM 3210 C CA . TYR A 1 410 ? 2.662 -22.412 -13.658 1.00 69.19 410 TYR A CA 1
ATOM 3211 C C . TYR A 1 410 ? 2.836 -23.636 -14.586 1.00 69.19 410 TYR A C 1
ATOM 3213 O O . TYR A 1 410 ? 1.853 -24.297 -14.930 1.00 69.19 410 TYR A O 1
ATOM 3221 N N . VAL A 1 411 ? 4.075 -23.990 -14.947 1.00 65.69 411 VAL A N 1
ATOM 3222 C CA . VAL A 1 411 ? 4.406 -25.186 -15.744 1.00 65.69 411 VAL A CA 1
ATOM 3223 C C . VAL A 1 411 ? 4.436 -26.447 -14.873 1.00 65.69 411 VAL A C 1
ATOM 3225 O O . VAL A 1 411 ? 3.763 -27.424 -15.194 1.00 65.69 411 VAL A O 1
ATOM 3228 N N . ASP A 1 412 ? 5.132 -26.442 -13.734 1.00 61.16 412 ASP A N 1
ATOM 3229 C CA . ASP A 1 412 ? 5.302 -27.659 -12.927 1.00 61.16 412 ASP A CA 1
ATOM 3230 C C . ASP A 1 412 ? 3.976 -28.149 -12.327 1.00 61.16 412 ASP A C 1
ATOM 3232 O O . ASP A 1 412 ? 3.702 -29.352 -12.297 1.00 61.16 412 ASP A O 1
ATOM 3236 N N . TYR A 1 413 ? 3.094 -27.233 -11.907 1.00 55.12 413 TYR A N 1
ATOM 3237 C CA . TYR A 1 413 ? 1.780 -27.606 -11.371 1.00 55.12 413 TYR A CA 1
ATOM 3238 C C . TYR A 1 413 ? 0.824 -28.131 -12.446 1.00 55.12 413 TYR A C 1
ATOM 3240 O O . TYR A 1 413 ? -0.068 -28.921 -12.139 1.00 55.12 413 TYR A O 1
ATOM 3248 N N . THR A 1 414 ? 1.005 -27.722 -13.705 1.00 50.59 414 THR A N 1
ATOM 3249 C CA . THR A 1 414 ? 0.220 -28.256 -14.828 1.00 50.59 414 THR A CA 1
ATOM 3250 C C . THR A 1 414 ? 0.752 -29.610 -15.311 1.00 50.59 414 THR A C 1
ATOM 3252 O O . THR A 1 414 ? -0.023 -30.405 -15.840 1.00 50.59 414 THR A O 1
ATOM 3255 N N . CYS A 1 415 ? 2.027 -29.924 -15.050 1.00 46.03 415 CYS A N 1
ATOM 3256 C CA . CYS A 1 415 ? 2.640 -31.230 -15.314 1.00 46.03 415 CYS A CA 1
ATOM 3257 C C . CYS A 1 415 ? 2.537 -32.239 -14.147 1.00 46.03 415 CYS A C 1
ATOM 3259 O O . CYS A 1 415 ? 2.764 -33.430 -14.358 1.00 46.03 415 CYS A O 1
ATOM 3261 N N . SER A 1 416 ? 2.180 -31.815 -12.927 1.00 47.91 416 SER A N 1
ATOM 3262 C CA . SER A 1 416 ? 2.006 -32.695 -11.758 1.00 47.91 416 SER A CA 1
ATOM 3263 C C . SER A 1 416 ? 0.683 -33.480 -11.812 1.00 47.91 416 SER A C 1
ATOM 3265 O O . SER A 1 416 ? -0.384 -33.037 -11.387 1.00 47.91 416 SER A O 1
ATOM 3267 N N . ILE A 1 417 ? 0.775 -34.693 -12.350 1.00 44.44 417 ILE A N 1
ATOM 3268 C CA . ILE A 1 417 ? -0.302 -35.639 -12.693 1.00 44.44 417 ILE A CA 1
ATOM 3269 C C . ILE A 1 417 ? -0.995 -36.319 -11.484 1.00 44.44 417 ILE A C 1
ATOM 3271 O O . ILE A 1 417 ? -1.394 -37.477 -11.583 1.00 44.44 417 ILE A O 1
ATOM 3275 N N . ALA A 1 418 ? -1.153 -35.657 -10.331 1.00 41.81 418 ALA A N 1
ATOM 3276 C CA . ALA A 1 418 ? -1.695 -36.313 -9.124 1.00 41.81 418 ALA A CA 1
ATOM 3277 C C . ALA A 1 418 ? -2.924 -35.650 -8.470 1.00 41.81 418 ALA A C 1
ATOM 3279 O O . ALA A 1 418 ? -3.553 -36.286 -7.629 1.00 41.81 418 ALA A O 1
ATOM 3280 N N . ALA A 1 419 ? -3.313 -34.425 -8.846 1.00 45.44 419 ALA A N 1
ATOM 3281 C CA . ALA A 1 419 ? -4.432 -33.720 -8.192 1.00 45.44 419 ALA A CA 1
ATOM 3282 C C . ALA A 1 419 ? -5.580 -33.289 -9.129 1.00 45.44 419 ALA A C 1
ATOM 3284 O O . ALA A 1 419 ? -6.509 -32.616 -8.687 1.00 45.44 419 ALA A O 1
ATOM 3285 N N . GLY A 1 420 ? -5.556 -33.699 -10.402 1.00 44.94 420 GLY A N 1
ATOM 3286 C CA . GLY A 1 420 ? -6.516 -33.239 -11.411 1.00 44.94 420 GLY A CA 1
ATOM 3287 C C . GLY A 1 420 ? -6.254 -31.792 -11.868 1.00 44.94 420 GLY A C 1
ATOM 3288 O O . GLY A 1 420 ? -5.515 -31.056 -11.212 1.00 44.94 420 GLY A O 1
ATOM 3289 N N . PRO A 1 421 ? -6.797 -31.373 -13.027 1.00 44.97 421 PRO A N 1
ATOM 3290 C CA . PRO A 1 421 ? -6.530 -30.055 -13.591 1.00 44.97 421 PRO A CA 1
ATOM 3291 C C . PRO A 1 421 ? -7.139 -28.957 -12.708 1.00 44.97 421 PRO A C 1
ATOM 3293 O O . PRO A 1 421 ? -8.352 -28.764 -12.690 1.00 44.97 421 PRO A O 1
ATOM 3296 N N . LEU A 1 422 ? -6.294 -28.213 -11.992 1.00 50.72 422 LEU A N 1
ATOM 3297 C CA . LEU A 1 422 ? -6.685 -26.926 -11.418 1.00 50.72 422 LEU A CA 1
ATOM 3298 C C . LEU A 1 422 ? -6.911 -25.924 -12.568 1.00 50.72 422 LEU A C 1
ATOM 3300 O O . LEU A 1 422 ? -6.110 -25.891 -13.511 1.00 50.72 422 LEU A O 1
ATOM 3304 N N . PRO A 1 423 ? -7.978 -25.107 -12.522 1.00 56.12 423 PRO A N 1
ATOM 3305 C CA . PRO A 1 423 ? -8.356 -24.197 -13.596 1.00 56.12 423 PRO A CA 1
ATOM 3306 C C . PRO A 1 423 ? -7.493 -22.928 -13.555 1.00 56.12 423 PRO A C 1
ATOM 3308 O O . PRO A 1 423 ? -7.999 -21.824 -13.376 1.00 56.12 423 PRO A O 1
ATOM 3311 N N . LEU A 1 424 ? -6.171 -23.071 -13.689 1.00 61.38 424 LEU A N 1
ATOM 3312 C CA . LEU A 1 424 ? -5.330 -21.920 -14.010 1.00 61.38 424 LEU A CA 1
ATOM 3313 C C . LEU A 1 424 ? -5.774 -21.382 -15.379 1.00 61.38 424 LEU A C 1
ATOM 3315 O O . LEU A 1 424 ? -5.960 -22.192 -16.294 1.00 61.38 424 LEU A O 1
ATOM 3319 N N . PRO A 1 425 ? -5.958 -20.057 -15.532 1.00 66.75 425 PRO A N 1
ATOM 3320 C CA . PRO A 1 425 ? -6.442 -19.483 -16.783 1.00 66.75 425 PRO A CA 1
ATOM 3321 C C . PRO A 1 425 ? -5.432 -19.765 -17.890 1.00 66.75 425 PRO A C 1
ATOM 3323 O O . PRO A 1 425 ? -4.243 -19.605 -17.636 1.00 66.75 425 PRO A O 1
ATOM 3326 N N . ASP A 1 426 ? -5.871 -20.120 -19.103 1.00 69.44 426 ASP A N 1
ATOM 3327 C CA . ASP A 1 426 ? -4.987 -20.438 -20.247 1.00 69.44 426 ASP A CA 1
ATOM 3328 C C . ASP A 1 426 ? -3.941 -19.349 -20.532 1.00 69.44 426 ASP A C 1
ATOM 3330 O O . ASP A 1 426 ? -2.860 -19.619 -21.062 1.00 69.44 426 ASP A O 1
ATOM 3334 N N . LYS A 1 427 ? -4.281 -18.110 -20.168 1.00 77.81 427 LYS A N 1
ATOM 3335 C CA . LYS A 1 427 ? -3.448 -16.924 -20.279 1.00 77.81 427 LYS A CA 1
ATOM 3336 C C . LYS A 1 427 ? -3.565 -16.106 -18.993 1.00 77.81 427 LYS A C 1
ATOM 3338 O O . LYS A 1 427 ? -4.588 -15.473 -18.754 1.00 77.81 427 LYS A O 1
ATOM 3343 N N . MET A 1 428 ? -2.514 -16.094 -18.177 1.00 88.25 428 MET A N 1
ATOM 3344 C CA . MET A 1 428 ? -2.469 -15.316 -16.935 1.00 88.25 428 MET A CA 1
ATOM 3345 C C . MET A 1 428 ? -1.721 -13.989 -17.155 1.00 88.25 428 MET A C 1
ATOM 3347 O O . MET A 1 428 ? -0.534 -14.028 -17.502 1.00 88.25 428 MET A O 1
ATOM 3351 N N . PRO A 1 429 ? -2.358 -12.817 -16.962 1.00 93.62 429 PRO A N 1
ATOM 3352 C CA . PRO A 1 429 ? -1.679 -11.528 -17.046 1.00 93.62 429 PRO A CA 1
ATOM 3353 C C . PRO A 1 429 ? -0.728 -11.292 -15.866 1.00 93.62 429 PRO A C 1
ATOM 3355 O O . PRO A 1 429 ? -1.067 -11.522 -14.705 1.00 93.62 429 PRO A O 1
ATOM 3358 N N . VAL A 1 430 ? 0.452 -10.762 -16.181 1.00 96.44 430 VAL A N 1
ATOM 3359 C CA . VAL A 1 430 ? 1.432 -10.227 -15.231 1.00 96.44 430 VAL A CA 1
ATOM 3360 C C . VAL A 1 430 ? 1.744 -8.797 -15.659 1.00 96.44 430 VAL A C 1
ATOM 3362 O O . VAL A 1 430 ? 2.292 -8.581 -16.744 1.00 96.44 430 VAL A O 1
ATOM 3365 N N . VAL A 1 431 ? 1.376 -7.819 -14.835 1.00 98.25 431 VAL A N 1
ATOM 3366 C CA . VAL A 1 431 ? 1.523 -6.392 -15.144 1.00 98.25 431 VAL A CA 1
ATOM 3367 C C . VAL A 1 431 ? 2.589 -5.771 -14.255 1.00 98.25 431 VAL A C 1
ATOM 3369 O O . VAL A 1 431 ? 2.514 -5.878 -13.037 1.00 98.25 431 VAL A O 1
ATOM 3372 N N . PHE A 1 432 ? 3.575 -5.112 -14.853 1.00 98.56 432 PHE A N 1
ATOM 3373 C CA . PHE A 1 432 ? 4.649 -4.416 -14.139 1.00 98.56 432 PHE A CA 1
ATOM 3374 C C . PHE A 1 432 ? 4.499 -2.899 -14.228 1.00 98.56 432 PHE A C 1
ATOM 3376 O O . PHE A 1 432 ? 3.809 -2.388 -15.112 1.00 98.56 432 PHE A O 1
ATOM 3383 N N . ASN A 1 433 ? 5.271 -2.209 -13.386 1.00 97.56 433 ASN A N 1
ATOM 3384 C CA . ASN A 1 433 ? 5.442 -0.757 -13.358 1.00 97.56 433 ASN A CA 1
ATOM 3385 C C . ASN A 1 433 ? 4.202 0.011 -12.895 1.00 97.56 433 ASN A C 1
ATOM 3387 O O . ASN A 1 433 ? 4.006 1.153 -13.302 1.00 97.56 433 ASN A O 1
ATOM 3391 N N . ILE A 1 434 ? 3.366 -0.588 -12.045 1.00 97.75 434 ILE A N 1
ATOM 3392 C CA . ILE A 1 434 ? 2.288 0.190 -11.434 1.00 97.75 434 ILE A CA 1
ATOM 3393 C C . ILE A 1 434 ? 2.857 1.163 -10.394 1.00 97.75 434 ILE A C 1
ATOM 3395 O O . ILE A 1 434 ? 3.837 0.861 -9.708 1.00 97.75 434 ILE A O 1
ATOM 3399 N N . HIS A 1 435 ? 2.231 2.326 -10.257 1.00 97.19 435 HIS A N 1
ATOM 3400 C CA . HIS A 1 435 ? 2.593 3.325 -9.255 1.00 97.19 435 HIS A CA 1
ATOM 3401 C C . HIS A 1 435 ? 1.964 2.978 -7.903 1.00 97.19 435 HIS A C 1
ATOM 3403 O O . HIS A 1 435 ? 0.857 3.406 -7.598 1.00 97.19 435 HIS A O 1
ATOM 3409 N N . ALA A 1 436 ? 2.651 2.161 -7.111 1.00 97.12 436 ALA A N 1
ATOM 3410 C CA . ALA A 1 436 ? 2.271 1.766 -5.754 1.00 97.12 436 ALA A CA 1
ATOM 3411 C C . ALA A 1 436 ? 3.529 1.343 -4.972 1.00 97.12 436 ALA A C 1
ATOM 3413 O O . ALA A 1 436 ? 4.578 1.117 -5.571 1.00 97.12 436 ALA A O 1
ATOM 3414 N N . GLY A 1 437 ? 3.444 1.190 -3.649 1.00 96.00 437 GLY A N 1
ATOM 3415 C CA . GLY A 1 437 ? 4.602 0.775 -2.843 1.00 96.00 437 GLY A CA 1
ATOM 3416 C C . GLY A 1 437 ? 5.665 1.871 -2.742 1.00 96.00 437 GLY A C 1
ATOM 3417 O O . GLY A 1 437 ? 5.332 3.036 -2.596 1.00 96.00 437 GLY A O 1
ATOM 3418 N N . HIS A 1 438 ? 6.955 1.543 -2.804 1.00 96.62 438 HIS A N 1
ATOM 3419 C CA . HIS A 1 438 ? 8.037 2.514 -2.542 1.00 96.62 438 HIS A CA 1
ATOM 3420 C C . HIS A 1 438 ? 8.360 3.467 -3.711 1.00 96.62 438 HIS A C 1
ATOM 3422 O O . HIS A 1 438 ? 9.514 3.843 -3.909 1.00 96.62 438 HIS A O 1
ATOM 3428 N N . VAL A 1 439 ? 7.362 3.876 -4.490 1.00 92.88 439 VAL A N 1
ATOM 3429 C CA . VAL A 1 439 ? 7.523 4.808 -5.613 1.00 92.88 439 VAL A CA 1
ATOM 3430 C C . VAL A 1 439 ? 6.461 5.886 -5.547 1.00 92.88 439 VAL A C 1
ATOM 3432 O O . VAL A 1 439 ? 5.286 5.561 -5.606 1.00 92.88 439 VAL A O 1
ATOM 3435 N N . ASP A 1 440 ? 6.863 7.156 -5.521 1.00 93.38 440 ASP A N 1
ATOM 3436 C CA . ASP A 1 440 ? 5.929 8.284 -5.537 1.00 93.38 440 ASP A CA 1
ATOM 3437 C C . ASP A 1 440 ? 5.750 8.871 -6.952 1.00 93.38 440 ASP A C 1
ATOM 3439 O O . ASP A 1 440 ? 6.712 8.889 -7.722 1.00 93.38 440 ASP A O 1
ATOM 3443 N N . PRO A 1 441 ? 4.556 9.386 -7.308 1.00 94.75 441 PRO A N 1
ATOM 3444 C CA . PRO A 1 441 ? 3.318 9.275 -6.535 1.00 94.75 441 PRO A CA 1
ATOM 3445 C C . PRO A 1 441 ? 2.771 7.838 -6.530 1.00 94.75 441 PRO A C 1
ATOM 3447 O O . PRO A 1 441 ? 3.108 7.040 -7.406 1.00 94.75 441 PRO A O 1
ATOM 3450 N N . GLN A 1 442 ? 1.915 7.532 -5.552 1.00 94.75 442 GLN A N 1
ATOM 3451 C CA . GLN A 1 442 ? 1.407 6.185 -5.265 1.00 94.75 442 GLN A CA 1
ATOM 3452 C C . GLN A 1 442 ? -0.115 6.127 -5.368 1.00 94.75 442 GLN A C 1
ATOM 3454 O O . GLN A 1 442 ? -0.809 6.932 -4.753 1.00 94.75 442 GLN A O 1
ATOM 3459 N N . ALA A 1 443 ? -0.641 5.105 -6.032 1.00 97.19 443 ALA A N 1
ATOM 3460 C CA . ALA A 1 443 ? -2.024 4.690 -5.882 1.00 97.19 443 ALA A CA 1
ATOM 3461 C C . ALA A 1 443 ? -2.207 3.819 -4.629 1.00 97.19 443 ALA A C 1
ATOM 3463 O O . ALA A 1 443 ? -1.307 3.080 -4.224 1.00 97.19 443 ALA A O 1
ATOM 3464 N N . ILE A 1 444 ? -3.402 3.869 -4.041 1.00 98.06 444 ILE A N 1
ATOM 3465 C CA . ILE A 1 444 ? -3.798 2.990 -2.935 1.00 98.06 444 ILE A CA 1
ATOM 3466 C C . ILE A 1 444 ? -4.214 1.617 -3.483 1.00 98.06 444 ILE A C 1
ATOM 3468 O O . ILE A 1 444 ? -5.091 1.548 -4.338 1.00 98.06 444 ILE A O 1
ATOM 3472 N N . VAL A 1 445 ? -3.658 0.509 -2.986 1.00 98.69 445 VAL A N 1
ATOM 3473 C CA . VAL A 1 445 ? -4.062 -0.849 -3.418 1.00 98.69 445 VAL A CA 1
ATOM 3474 C C . VAL A 1 445 ? -5.020 -1.465 -2.385 1.00 98.69 445 VAL A C 1
ATOM 3476 O O . VAL A 1 445 ? -4.629 -1.615 -1.226 1.00 98.69 445 VAL A O 1
ATOM 3479 N N . PRO A 1 446 ? -6.271 -1.828 -2.737 1.00 97.69 446 PRO A N 1
ATOM 3480 C CA . PRO A 1 446 ? -7.238 -2.341 -1.765 1.00 97.69 446 PRO A CA 1
ATOM 3481 C C . PRO A 1 446 ? -7.092 -3.849 -1.537 1.00 97.69 446 PRO A C 1
ATOM 3483 O O . PRO A 1 446 ? -7.772 -4.670 -2.154 1.00 97.69 446 PRO A O 1
ATOM 3486 N N . LEU A 1 447 ? -6.198 -4.230 -0.629 1.00 98.00 447 LEU A N 1
ATOM 3487 C CA . LEU A 1 447 ? -6.005 -5.627 -0.246 1.00 98.00 447 LEU A CA 1
ATOM 3488 C C . LEU A 1 447 ? -7.286 -6.207 0.366 1.00 98.00 447 LEU A C 1
ATOM 3490 O O . LEU A 1 447 ? -7.999 -5.543 1.119 1.00 98.00 447 LEU A O 1
ATOM 3494 N N . GLY A 1 448 ? -7.595 -7.458 0.031 1.00 95.06 448 GLY A N 1
ATOM 3495 C CA . GLY A 1 448 ? -8.841 -8.119 0.422 1.00 95.06 448 GLY A CA 1
ATOM 3496 C C . GLY A 1 448 ? -10.074 -7.659 -0.365 1.00 95.06 448 GLY A C 1
ATOM 3497 O O . GLY A 1 448 ? -11.164 -8.177 -0.124 1.00 95.06 448 GLY A O 1
ATOM 3498 N N . ARG A 1 449 ? -9.933 -6.723 -1.312 1.00 94.38 449 ARG A N 1
ATOM 3499 C CA . ARG A 1 449 ? -10.986 -6.344 -2.263 1.00 94.38 449 ARG A CA 1
ATOM 3500 C C . ARG A 1 449 ? -10.671 -6.840 -3.660 1.00 94.38 449 ARG A C 1
ATOM 3502 O O . ARG A 1 449 ? -9.592 -7.348 -3.939 1.00 94.38 449 ARG A O 1
ATOM 3509 N N . GLU A 1 450 ? -11.657 -6.727 -4.528 1.00 94.25 450 GLU A N 1
ATOM 3510 C CA . GLU A 1 450 ? -11.555 -7.200 -5.892 1.00 94.25 450 GLU A CA 1
ATOM 3511 C C . GLU A 1 450 ? -10.748 -6.257 -6.791 1.00 94.25 450 GLU A C 1
ATOM 3513 O O . GLU A 1 450 ? -10.795 -5.032 -6.658 1.00 94.25 450 GLU A O 1
ATOM 3518 N N . CYS A 1 451 ? -10.030 -6.853 -7.734 1.00 95.69 451 CYS A N 1
ATOM 3519 C CA . CYS A 1 451 ? -9.340 -6.185 -8.823 1.00 95.69 451 CYS A CA 1
ATOM 3520 C C . CYS A 1 451 ? -9.723 -6.855 -10.139 1.00 95.69 451 CYS A C 1
ATOM 3522 O O . CYS A 1 451 ? -9.956 -8.069 -10.195 1.00 95.69 451 CYS A O 1
ATOM 3524 N N . LEU A 1 452 ? -9.784 -6.045 -11.189 1.00 94.62 452 LEU A N 1
ATOM 3525 C CA . LEU A 1 452 ? -10.072 -6.478 -12.545 1.00 94.62 452 LEU A CA 1
ATOM 3526 C C . LEU A 1 452 ? -8.965 -5.981 -13.477 1.00 94.62 452 LEU A C 1
ATOM 3528 O O . LEU A 1 452 ? -8.639 -4.794 -13.518 1.00 94.62 452 LEU A O 1
ATOM 3532 N N . LEU A 1 453 ? -8.382 -6.919 -14.217 1.00 94.38 453 LEU A N 1
ATOM 3533 C CA . LEU A 1 453 ? -7.394 -6.683 -15.261 1.00 94.38 453 LEU A CA 1
ATOM 3534 C C . LEU A 1 453 ? -8.074 -6.915 -16.608 1.00 94.38 453 LEU A C 1
ATOM 3536 O O . LEU A 1 453 ? -8.357 -8.058 -16.968 1.00 94.38 453 LEU A O 1
ATOM 3540 N N . ASP A 1 454 ? -8.325 -5.838 -17.341 1.00 91.44 454 ASP A N 1
ATOM 3541 C CA . ASP A 1 454 ? -8.789 -5.889 -18.725 1.00 91.44 454 ASP A CA 1
ATOM 3542 C C . ASP A 1 454 ? -7.586 -6.198 -19.617 1.00 91.44 454 ASP A C 1
ATOM 3544 O O . ASP A 1 454 ? -6.713 -5.356 -19.848 1.00 91.44 454 ASP A O 1
ATOM 3548 N N . VAL A 1 455 ? -7.512 -7.448 -20.063 1.00 87.75 455 VAL A N 1
ATOM 3549 C CA . VAL A 1 455 ? -6.390 -8.002 -20.822 1.00 87.75 455 VAL A CA 1
ATOM 3550 C C . VAL A 1 455 ? -6.357 -7.459 -22.249 1.00 87.75 455 VAL A C 1
ATOM 3552 O O . VAL A 1 455 ? -5.272 -7.294 -22.814 1.00 87.75 455 VAL A O 1
ATOM 3555 N N . GLU A 1 456 ? -7.522 -7.182 -22.833 1.00 85.69 456 GLU A N 1
ATOM 3556 C CA . GLU A 1 456 ? -7.644 -6.693 -24.205 1.00 85.69 456 GLU A CA 1
ATOM 3557 C C . GLU A 1 456 ? -7.254 -5.217 -24.289 1.00 85.69 456 GLU A C 1
ATOM 3559 O O . GLU A 1 456 ? -6.388 -4.838 -25.083 1.00 85.69 456 GLU A O 1
ATOM 3564 N N . ARG A 1 457 ? -7.840 -4.390 -23.419 1.00 90.00 457 ARG A N 1
ATOM 3565 C CA . ARG A 1 457 ? -7.619 -2.938 -23.399 1.00 90.00 457 ARG A CA 1
ATOM 3566 C C . ARG A 1 457 ? -6.432 -2.526 -22.535 1.00 90.00 457 ARG A C 1
ATOM 3568 O O . ARG A 1 457 ? -6.065 -1.354 -22.543 1.00 90.00 457 ARG A O 1
ATOM 3575 N N . LYS A 1 458 ? -5.812 -3.470 -21.816 1.00 92.56 458 LYS A N 1
ATOM 3576 C CA . LYS A 1 458 ? -4.672 -3.245 -20.911 1.00 92.56 458 LYS A CA 1
ATOM 3577 C C . LYS A 1 458 ? -4.978 -2.222 -19.811 1.00 92.56 458 LYS A C 1
ATOM 3579 O O . LYS A 1 458 ? -4.155 -1.354 -19.511 1.00 92.56 458 LYS A O 1
ATOM 3584 N N . ARG A 1 459 ? -6.157 -2.341 -19.194 1.00 94.44 459 ARG A N 1
ATOM 3585 C CA . ARG A 1 459 ? -6.636 -1.465 -18.106 1.00 94.44 459 ARG A CA 1
ATOM 3586 C C . ARG A 1 459 ? -6.690 -2.226 -16.785 1.00 94.44 459 ARG A C 1
ATOM 3588 O O . ARG A 1 459 ? -6.854 -3.444 -16.761 1.00 94.44 459 ARG A O 1
ATOM 3595 N N . ILE A 1 460 ? -6.524 -1.504 -15.683 1.00 97.00 460 ILE A N 1
ATOM 3596 C CA . ILE A 1 460 ? -6.503 -2.059 -14.327 1.00 97.00 460 ILE A CA 1
ATOM 3597 C C . ILE A 1 460 ? -7.525 -1.294 -13.500 1.00 97.00 460 ILE A C 1
ATOM 3599 O O . ILE A 1 460 ? -7.496 -0.064 -13.476 1.00 97.00 460 ILE A O 1
ATOM 3603 N N . PHE A 1 461 ? -8.387 -2.014 -12.794 1.00 96.69 461 PHE A N 1
ATOM 3604 C CA . PHE A 1 461 ? -9.418 -1.424 -11.954 1.00 96.69 461 PHE A CA 1
ATOM 3605 C C . PHE A 1 461 ? -9.364 -1.997 -10.546 1.00 96.69 461 PHE A C 1
ATOM 3607 O O . PHE A 1 461 ? -9.283 -3.211 -10.349 1.00 96.69 461 PHE A O 1
ATOM 3614 N N . PHE A 1 462 ? -9.445 -1.105 -9.568 1.00 97.38 462 PHE A N 1
ATOM 3615 C CA . PHE A 1 462 ? -9.511 -1.420 -8.152 1.00 97.38 462 PHE A CA 1
ATOM 3616 C C . PHE A 1 462 ? -10.905 -1.127 -7.621 1.00 97.38 462 PHE A C 1
ATOM 3618 O O . PHE A 1 462 ? -11.428 -0.033 -7.822 1.00 97.38 462 PHE A O 1
ATOM 3625 N N . ASN A 1 463 ? -11.486 -2.083 -6.899 1.00 95.12 463 ASN A N 1
ATOM 3626 C CA . ASN A 1 463 ? -12.693 -1.844 -6.124 1.00 95.12 463 ASN A CA 1
ATOM 3627 C C . ASN A 1 463 ? -12.321 -1.487 -4.676 1.00 95.12 463 ASN A C 1
ATOM 3629 O O . ASN A 1 463 ? -11.767 -2.323 -3.962 1.00 95.12 463 ASN A O 1
ATOM 3633 N N . TYR A 1 464 ? -12.656 -0.282 -4.205 1.00 93.19 464 TYR A N 1
ATOM 3634 C CA . TYR A 1 464 ? -12.452 0.103 -2.802 1.00 93.19 464 TYR A CA 1
ATOM 3635 C C . TYR A 1 464 ? -13.653 -0.198 -1.886 1.00 93.19 464 TYR A C 1
ATOM 3637 O O . TYR A 1 464 ? -13.610 0.113 -0.699 1.00 93.19 464 TYR A O 1
ATOM 3645 N N . GLY A 1 465 ? -14.709 -0.844 -2.378 1.00 85.94 465 GLY A N 1
ATOM 3646 C CA . GLY A 1 465 ? -15.868 -1.251 -1.575 1.00 85.94 465 GLY A CA 1
ATOM 3647 C C . GLY A 1 465 ? -17.230 -0.946 -2.191 1.00 85.94 465 GLY A C 1
ATOM 3648 O O . GLY A 1 465 ? -18.218 -0.994 -1.469 1.00 85.94 465 GLY A O 1
ATOM 3649 N N . ASP A 1 466 ? -17.273 -0.655 -3.485 1.00 81.44 466 ASP A N 1
ATOM 3650 C CA . ASP A 1 466 ? -18.485 -0.416 -4.250 1.00 81.44 466 ASP A CA 1
ATOM 3651 C C . ASP A 1 466 ? -19.087 -1.760 -4.686 1.00 81.44 466 ASP A C 1
ATOM 3653 O O . ASP A 1 466 ? -18.423 -2.586 -5.322 1.00 81.44 466 ASP A O 1
ATOM 3657 N N . GLU A 1 467 ? -20.334 -2.013 -4.293 1.00 79.69 467 GLU A N 1
ATOM 3658 C CA . GLU A 1 467 ? -21.041 -3.259 -4.605 1.00 79.69 467 GLU A CA 1
ATOM 3659 C C . GLU A 1 467 ? -21.604 -3.268 -6.037 1.00 79.69 467 GLU A C 1
ATOM 3661 O O . GLU A 1 467 ? -21.737 -4.339 -6.631 1.00 79.69 467 GLU A O 1
ATOM 3666 N N . SER A 1 468 ? -21.853 -2.089 -6.615 1.00 79.06 468 SER A N 1
ATOM 3667 C CA . SER A 1 468 ? -22.390 -1.877 -7.969 1.00 79.06 468 SER A CA 1
ATOM 3668 C C . SER A 1 468 ? -21.324 -1.739 -9.058 1.00 79.06 468 SER A C 1
ATOM 3670 O O . SER A 1 468 ? -21.653 -1.785 -10.240 1.00 79.06 468 SER A O 1
ATOM 3672 N N . TRP A 1 469 ? -20.040 -1.640 -8.696 1.00 84.31 469 TRP A N 1
ATOM 3673 C CA . TRP A 1 469 ? -18.944 -1.353 -9.639 1.00 84.31 469 TRP A CA 1
ATOM 3674 C C . TRP A 1 469 ? -18.861 -2.287 -10.860 1.00 84.31 469 TRP A C 1
ATOM 3676 O O . TRP A 1 469 ? -18.309 -1.916 -11.894 1.00 84.31 469 TRP A O 1
ATOM 3686 N N . ARG A 1 470 ? -19.392 -3.511 -10.739 1.00 76.94 470 ARG A N 1
ATOM 3687 C CA . ARG A 1 470 ? -19.402 -4.511 -11.814 1.00 76.94 470 ARG A CA 1
ATOM 3688 C C . ARG A 1 470 ? -20.234 -4.030 -12.998 1.00 76.94 470 ARG A C 1
ATOM 3690 O O . ARG A 1 470 ? -19.755 -4.083 -14.124 1.00 76.94 470 ARG A O 1
ATOM 3697 N N . ASP A 1 471 ? -21.421 -3.503 -12.717 1.00 73.19 471 ASP A N 1
ATOM 3698 C CA . ASP A 1 471 ? -22.336 -3.004 -13.741 1.00 73.19 471 ASP A CA 1
ATOM 3699 C C . ASP A 1 471 ? -21.781 -1.720 -14.382 1.00 73.19 471 ASP A C 1
ATOM 3701 O O . ASP A 1 471 ? -21.950 -1.487 -15.575 1.00 73.19 471 ASP A O 1
ATOM 3705 N N . GLU A 1 472 ? -21.063 -0.898 -13.610 1.00 70.75 472 GLU A N 1
ATOM 3706 C CA . GLU A 1 472 ? -20.488 0.367 -14.085 1.00 70.75 472 GLU A CA 1
ATOM 3707 C C . GLU A 1 472 ? -19.266 0.180 -14.994 1.00 70.75 472 GLU A C 1
ATOM 3709 O O . GLU A 1 472 ? -19.108 0.910 -15.976 1.00 70.75 472 GLU A O 1
ATOM 3714 N N . ILE A 1 473 ? -18.402 -0.797 -14.701 1.00 67.50 473 ILE A N 1
ATOM 3715 C CA . ILE A 1 473 ? -17.210 -1.066 -15.518 1.00 67.50 473 ILE A CA 1
ATOM 3716 C C . ILE A 1 473 ? -17.573 -1.722 -16.847 1.00 67.50 473 ILE A C 1
ATOM 3718 O O . ILE A 1 473 ? -16.944 -1.399 -17.849 1.00 67.50 473 ILE A O 1
ATOM 3722 N N . GLU A 1 474 ? -18.583 -2.594 -16.891 1.00 59.94 474 GLU A N 1
ATOM 3723 C CA . GLU A 1 474 ? -19.037 -3.207 -18.151 1.00 59.94 474 GLU A CA 1
ATOM 3724 C C . GLU A 1 474 ? -19.591 -2.171 -19.149 1.00 59.94 474 GLU A C 1
ATOM 3726 O O . GLU A 1 474 ? -19.619 -2.419 -20.355 1.00 59.94 474 GLU A O 1
ATOM 3731 N N . ILE A 1 475 ? -19.980 -0.987 -18.661 1.00 53.16 475 ILE A N 1
ATOM 3732 C CA . ILE A 1 475 ? -20.425 0.155 -19.472 1.00 53.16 475 ILE A CA 1
ATOM 3733 C C . ILE A 1 475 ? -19.233 1.004 -19.983 1.00 53.16 475 ILE A C 1
ATOM 3735 O O . ILE A 1 475 ? -19.394 1.757 -20.949 1.00 53.16 475 ILE A O 1
ATOM 3739 N N . CYS A 1 476 ? -18.045 0.884 -19.373 1.00 48.09 476 CYS A N 1
ATOM 3740 C CA . CYS A 1 476 ? -16.833 1.677 -19.655 1.00 48.09 476 CYS A CA 1
ATOM 3741 C C . CYS A 1 476 ? -15.822 0.999 -20.605 1.00 48.09 476 CYS A C 1
ATOM 3743 O O . CYS A 1 476 ? -14.863 1.709 -21.003 1.00 48.09 476 CYS A O 1
#

Radius of gyration: 25.7 Å; chains: 1; bounding box: 68×73×83 Å

Sequence (476 aa):
MENHDTMKDKSAICRVAVMAPASHIAALVPHVFEKGVARLKLLLEETFPERTIQVDELASCFGKKEQHDLGAEEAGLCSFTEERYPKPTSTTTSTSRKIVQLSPQERAQEVNDALFSEGEKKYDFVFCTIGGLDSLRLRPFLRLPSSSASDEEDLHQIKAKKFEFLPSFFGYSDITSLQCELWNLGVPCYYGGAILVQFGESGVDPHVNAYTKASITAALKRTWFELKPHGIFVPDAHNWFDPSKQSLPPRETPAPEHAWYFLQRDQQVGGGQQGQGQTLQEHAHLDTSSPRKRPLLIGQEDAQTFARGTLFGGCTEVLMTYLASGYPLRVPTADERIILFLETSESMPHAGSVADLIRALSLRGFLKHLVGVIVALPKIEFLGQTARPDPESFRKAQKTAILEALKEHYVDYTCSIAAGPLPLPDKMPVVFNIHAGHVDPQAIVPLGRECLLDVERKRIFFNYGDESWRDEIEIC